Protein 6JLH (pdb70)

GO terms:
  GO:0021522 spinal cord motor neuron differentiation (P, IMP)
  GO:0007420 brain development (P, IMP)

B-factor: mean 40.48, std 16.87, range [16.05, 108.96]

Nearest PDB structures (foldseek):
  6jlh-assembly1_C  TM=1.002E+00  e=1.089E-35  Danio rerio
  8bav-assembly2_C  TM=7.062E-01  e=1.376E-22  Homo sapiens
  8ban-assembly1_D  TM=7.276E-01  e=1.015E-21  Mus musculus
  8bav-assembly1_D  TM=7.048E-01  e=7.860E-21  Homo sapiens
  6fie-assembly1_B  TM=4.116E-01  e=1.870E-11  Homo sapiens

InterPro domains:
  IPR002048 EF-hand domain [PF13202] (250-263)
  IPR002048 EF-hand domain [PF13499] (15-83)
  IPR002048 EF-hand domain [PF13499] (107-173)
  IPR002048 EF-hand domain [PS50222] (8-43)
  IPR002048 EF-hand domain [PS50222] (101-136)
  IPR002048 EF-hand domain [PS50222] (145-180)
  IPR002048 EF-hand domain [PS50222] (193-228)
  IPR002048 EF-hand domain [SM00054] (12-40)
  IPR002048 EF-hand domain [SM00054] (105-133)
  IPR002048 EF-hand domain [SM00054] (149-177)
  IPR002048 EF-hand domain [SM00054] (197-225)
  IPR002048 EF-hand domain [SM00054] (240-269)
  IPR011992 EF-hand domain pair [SSF47473] (11-181)
  IPR011992 EF-hand domain pair [SSF47473] (183-265)
  IPR018247 EF-Hand 1, calcium-binding site [PS00018] (21-33)
  IPR018247 EF-Hand 1, calcium-binding site [PS00018] (114-126)
  IPR018247 EF-Hand 1, calcium-binding site [PS00018] (158-170)
  IPR018247 EF-Hand 1, calcium-binding site [PS00018] (206-218)
  IPR018247 EF-Hand 1, calcium-binding site [PS00018] (250-262)
  IPR035798 Secretagogin, EF-hand domain [cd16178] (13-269)

Organism: Danio rerio (NCBI:txid7955)

Secondary structure (DSSP, 8-state):
---HHHHHHHHHHHSTT-SS-B-THHHHHHHH--TTT-TTSPP-HHHHHHHHHH---S-TT-SSSB-HHHHH----GGG-GGGGG--SS----TTT--HHHHHSTT--SSB-HHHHHHHHHHHHHHTT----HHHHHHHHH---S-SS-SS-B-HHHHHHHTT----GGGG-----SHHHHHHHHHHHHHHH-TT-SSEE-THHHHHHHH---SSS---HHHHHHHHHHHHHHH---SSSEEHHHHHHHH-/--HHHHHHHHHHHHHH-/-HHHHHHHHSTT-SS-B-THHHHHHHH--TTT-TTSPP-HHHHHHHHHH---S-TT-SSSB-HHHHH--GGG-HHHHHTT--SS----TTT--HHHHH-TT--SSB-HHHHHHHHHHHHHHTT----HHHHHHHHH---S-SS-SS-B-HHHHHHHTT----TGGG-----SHHHHHHHHHHHHHHH-TT-SSEE-THHHHHHHH---SSSS--HHHHHHHHHHHHHHH---SSSEEHHHHHHHH-/--HHHHHHHHHHHHTT-

Sequence (531 aa):
NLDAAGFLQIWQHFDADDNGYIEGKELDDFFRHLKKLQPKDKITDERVQQIKKSFSAYDATFDGRLQIEELANILPQEENFLLIFRREAPLDNSVEFKIWRKYDADSSGYISAAELKNFLKDLFLQHKKKIPPNKLDEYTDAKIFDKNKDGRLDLNDLARILALQENFLLQFKDASSQVERKRDFEKIFAHYDVSRTGALEGPEVDGFVKDELVRPSISGGDLDKFRECLLTHCDNKDGKIQKSELALCLGSGIIGNLRHMALDMGNEGFLQIWQHFDADDNGYIEGKELDDFFRHLKKLQPKDKITDERVQQIKKSFSAYDATFDGRLQIEELANILPQEENFLLIFRREAPLDNSVEFKIWRKYDADSSGYISAAELKNFLKDLFLQHKKKIPPNKLDEYTDAKIFDKNKDGRLDLNDLARILALQENFLLQFKDASSQVERKRDFEKIFAHYDVSRTGALEGPEVDGFVKDELVRPSISGGDLDKFRECLLTHCDNKDGKIQKSELALCLGSGIIGNLRHMALDMGNE

Foldseek 3Di:
DDAQVRLVVLVCVLCVVLLQKNDDVSLLVNLQVCCVVPVVDDDDPVNSVVSLVVLCVQPPVPPSIDGSVSSCCVPPPVRPPLCLLEDPDAQAAQLVLVLCCVLCVVLPLWRALVSLLVVVCVSCVVVVHDDDPVVSSVVSPPSNQPNVPPRIHWSVSSCVSNVHDDQPLVVDDVLPDPVSVVVSLCVLQCRLPVVVPQWRADSSLLSSQQSCPVDHRDTSVRSVVSSVVLCVQQNVNPSIHHSVSVVVSVD/DDPVVVVVVVVVVVVVD/DLVVLVCVLCVVVPQKNDDVSLLVNLQVCCVVCVVDDDDPVSSVVVLVVLVVQPPVPPSIDGLQSSCVVPVVDPLLVLLADDPDAQAQQLVLVLVPVLCPVLPLWHALVSVLVVSVVSCVVVVHDDPPVVSSVSSVSNNQPPVPPRTHWSVSSCVSHVHHQCVVVPDDVLPDPVSVVVSLCVLQPRLPVVVPQKRDDSSLLRSQQSCPVDHRDTSVRSVVSSVVLCVQQHVNPSIHHSVSVVVSPD/DDVVVVVVVVVVVVVVD

Solvent-accessible surface area: 27664 Å² total

CATH classification: 1.10.238.10 (+2 more: 1.10.238.10, 1.10.238.10)

Radius of gyration: 24.66 Å; Cα contacts (8 Å, |Δi|>4): 659; chains: 4; bounding box: 61×68×62 Å

Structure (mmCIF, N/CA/C/O backbone):
data_6JLH
#
_entry.id   6JLH
#
_cell.length_a   104.524
_cell.length_b   107.049
_cell.length_c   54.770
_cell.angle_alpha   90.000
_cell.angle_beta   90.000
_cell.angle_gamma   90.000
#
_symmetry.space_group_name_H-M   'P 21 21 2'
#
loop_
_entity.id
_entity.type
_entity.pdbx_description
1 polymer Secretagogin
2 polymer 'Synaptosomal-associated protein 25'
3 non-polymer 'CALCIUM ION'
4 non-polymer 'CHLORIDE ION'
5 water water
#
loop_
_atom_site.group_PDB
_atom_site.id
_atom_site.type_symbol
_atom_site.label_atom_id
_atom_site.label_alt_id
_atom_site.label_comp_id
_atom_site.label_asym_id
_atom_site.label_entity_id
_atom_site.label_seq_id
_atom_site.pdbx_PDB_ins_code
_atom_site.Cartn_x
_atom_site.Cartn_y
_atom_site.Cartn_z
_atom_site.occupancy
_atom_site.B_iso_or_equiv
_atom_site.auth_seq_id
_atom_site.auth_comp_id
_atom_site.auth_asym_id
_atom_site.auth_atom_id
_atom_site.pdbx_PDB_model_num
ATOM 1 N N . ASN A 1 1 ? 27.779 32.729 17.769 1.00 66.21 7 ASN A N 1
ATOM 2 C CA . ASN A 1 1 ? 27.623 34.191 18.084 1.00 67.94 7 ASN A CA 1
ATOM 3 C C . ASN A 1 1 ? 28.337 34.991 16.990 1.00 66.37 7 ASN A C 1
ATOM 4 O O . ASN A 1 1 ? 27.635 35.610 16.171 1.00 65.96 7 ASN A O 1
ATOM 9 N N . LEU A 1 2 ? 29.673 34.886 16.948 1.00 64.33 8 LEU A N 1
ATOM 10 C CA . LEU A 1 2 ? 30.625 35.679 16.114 1.00 61.08 8 LEU A CA 1
ATOM 11 C C . LEU A 1 2 ? 30.757 35.057 14.724 1.00 55.71 8 LEU A C 1
ATOM 12 O O . LEU A 1 2 ? 30.593 33.847 14.613 1.00 54.81 8 LEU A O 1
ATOM 17 N N . ASP A 1 3 ? 31.061 35.864 13.707 1.00 55.60 9 ASP A N 1
ATOM 18 C CA . ASP A 1 3 ? 31.201 35.395 12.300 1.00 54.84 9 ASP A CA 1
ATOM 19 C C . ASP A 1 3 ? 32.557 35.871 11.764 1.00 52.06 9 ASP A C 1
ATOM 20 O O . ASP A 1 3 ? 33.246 36.626 12.489 1.00 52.97 9 ASP A O 1
ATOM 25 N N . ALA A 1 4 ? 32.917 35.435 10.550 1.00 50.86 10 ALA A N 1
ATOM 26 C CA . ALA A 1 4 ? 34.244 35.637 9.910 1.00 48.79 10 ALA A CA 1
ATOM 27 C C . ALA A 1 4 ? 34.651 37.114 9.958 1.00 48.12 10 ALA A C 1
ATOM 28 O O . ALA A 1 4 ? 35.779 37.408 10.393 1.00 48.29 10 ALA A O 1
ATOM 30 N N . ALA A 1 5 ? 33.772 38.006 9.499 1.00 49.62 11 ALA A N 1
ATOM 31 C CA . ALA A 1 5 ? 34.045 39.455 9.372 1.00 48.41 11 ALA A CA 1
ATOM 32 C C . ALA A 1 5 ? 34.339 40.024 10.758 1.00 45.94 11 ALA A C 1
ATOM 33 O O . ALA A 1 5 ? 35.398 40.625 10.903 1.00 49.07 11 ALA A O 1
ATOM 35 N N . GLY A 1 6 ? 33.450 39.819 11.733 1.00 44.37 12 GLY A N 1
ATOM 36 C CA . GLY A 1 6 ? 33.590 40.341 13.109 1.00 42.47 12 GLY A CA 1
ATOM 37 C C . GLY A 1 6 ? 34.831 39.781 13.795 1.00 42.32 12 GLY A C 1
ATOM 38 O O . GLY A 1 6 ? 35.488 40.537 14.567 1.00 42.01 12 GLY A O 1
ATOM 39 N N . PHE A 1 7 ? 35.175 38.516 13.511 1.00 40.32 13 PHE A N 1
ATOM 40 C CA . PHE A 1 7 ? 36.419 37.869 14.002 1.00 39.21 13 PHE A CA 1
ATOM 41 C C . PHE A 1 7 ? 37.608 38.667 13.479 1.00 40.16 13 PHE A C 1
ATOM 42 O O . PHE A 1 7 ? 38.527 38.933 14.277 1.00 38.91 13 PHE A O 1
ATOM 50 N N . LEU A 1 8 ? 37.576 39.046 12.193 1.00 42.02 14 LEU A N 1
ATOM 51 C CA . LEU A 1 8 ? 38.654 39.823 11.513 1.00 41.32 14 LEU A CA 1
ATOM 52 C C . LEU A 1 8 ? 38.826 41.166 12.215 1.00 41.13 14 LEU A C 1
ATOM 53 O O . LEU A 1 8 ? 39.979 41.565 12.448 1.00 39.42 14 LEU A O 1
ATOM 58 N N . GLN A 1 9 ? 37.726 41.835 12.557 1.00 42.99 15 GLN A N 1
ATOM 59 C CA . GLN A 1 9 ? 37.754 43.200 13.146 1.00 44.98 15 GLN A CA 1
ATOM 60 C C . GLN A 1 9 ? 38.467 43.117 14.505 1.00 43.72 15 GLN A C 1
ATOM 61 O O . GLN A 1 9 ? 39.299 44.001 14.813 1.00 44.79 15 GLN A O 1
ATOM 67 N N . ILE A 1 10 ? 38.185 42.064 15.274 1.00 43.08 16 ILE A N 1
ATOM 68 C CA . ILE A 1 10 ? 38.818 41.811 16.604 1.00 42.03 16 ILE A CA 1
ATOM 69 C C . ILE A 1 10 ? 40.310 41.524 16.387 1.00 40.68 16 ILE A C 1
ATOM 70 O O . ILE A 1 10 ? 41.142 42.113 17.114 1.00 40.18 16 ILE A O 1
ATOM 75 N N . TRP A 1 11 ? 40.644 40.679 15.403 1.00 37.84 17 TRP A N 1
ATOM 76 C CA . TRP A 1 11 ? 42.052 40.352 15.047 1.00 36.57 17 TRP A CA 1
ATOM 77 C C . TRP A 1 11 ? 42.806 41.641 14.698 1.00 37.14 17 TRP A C 1
ATOM 78 O O . TRP A 1 11 ? 43.911 41.851 15.231 1.00 36.53 17 TRP A O 1
ATOM 89 N N . GLN A 1 12 ? 42.235 42.464 13.813 1.00 39.75 18 GLN A N 1
ATOM 90 C CA . GLN A 1 12 ? 42.872 43.703 13.286 1.00 40.17 18 GLN A CA 1
ATOM 91 C C . GLN A 1 12 ? 43.022 44.703 14.441 1.00 42.25 18 GLN A C 1
ATOM 92 O O . GLN A 1 12 ? 44.097 45.317 14.535 1.00 42.98 18 GLN A O 1
ATOM 98 N N . HIS A 1 13 ? 42.020 44.829 15.322 1.00 44.21 19 HIS A N 1
ATOM 99 C CA . HIS A 1 13 ? 42.083 45.758 16.475 1.00 47.92 19 HIS A CA 1
ATOM 100 C C . HIS A 1 13 ? 43.315 45.445 17.329 1.00 49.40 19 HIS A C 1
ATOM 101 O O . HIS A 1 13 ? 44.044 46.397 17.666 1.00 54.14 19 HIS A O 1
ATOM 108 N N . PHE A 1 14 ? 43.533 44.173 17.693 1.00 46.91 20 PHE A N 1
ATOM 109 C CA . PHE A 1 14 ? 44.543 43.794 18.714 1.00 44.21 20 PHE A CA 1
ATOM 110 C C . PHE A 1 14 ? 45.901 43.540 18.047 1.00 41.16 20 PHE A C 1
ATOM 111 O O . PHE A 1 14 ? 46.907 43.799 18.705 1.00 40.82 20 PHE A O 1
ATOM 119 N N . ASP A 1 15 ? 45.970 43.075 16.796 1.00 39.45 21 ASP A N 1
ATOM 120 C CA . ASP A 1 15 ? 47.273 43.062 16.067 1.00 39.11 21 ASP A CA 1
ATOM 121 C C . ASP A 1 15 ? 47.510 44.485 15.568 1.00 41.13 21 ASP A C 1
ATOM 122 O O . ASP A 1 15 ? 47.473 44.695 14.328 1.00 39.53 21 ASP A O 1
ATOM 127 N N . ALA A 1 16 ? 47.702 45.416 16.513 1.00 43.39 22 ALA A N 1
ATOM 128 C CA . ALA A 1 16 ? 47.725 46.882 16.295 1.00 44.90 22 ALA A CA 1
ATOM 129 C C . ALA A 1 16 ? 48.701 47.213 15.164 1.00 44.90 22 ALA A C 1
ATOM 130 O O . ALA A 1 16 ? 48.280 47.916 14.240 1.00 46.02 22 ALA A O 1
ATOM 132 N N . ASP A 1 17 ? 49.932 46.683 15.230 1.00 46.77 23 ASP A N 1
ATOM 133 C CA . ASP A 1 17 ? 51.045 46.993 14.289 1.00 47.39 23 ASP A CA 1
ATOM 134 C C . ASP A 1 17 ? 50.998 46.078 13.054 1.00 45.91 23 ASP A C 1
ATOM 135 O O . ASP A 1 17 ? 51.921 46.158 12.225 1.00 46.09 23 ASP A O 1
ATOM 140 N N . ASP A 1 18 ? 49.980 45.231 12.923 1.00 45.25 24 ASP A N 1
ATOM 141 C CA . ASP A 1 18 ? 49.717 44.443 11.687 1.00 46.26 24 ASP A CA 1
ATOM 142 C C . ASP A 1 18 ? 50.923 43.550 11.326 1.00 43.72 24 ASP A C 1
ATOM 143 O O . ASP A 1 18 ? 51.162 43.352 10.129 1.00 44.75 24 ASP A O 1
ATOM 148 N N . ASN A 1 19 ? 51.613 42.963 12.313 1.00 41.82 25 ASN A N 1
ATOM 149 C CA . ASN A 1 19 ? 52.847 42.141 12.115 1.00 37.82 25 ASN A CA 1
ATOM 150 C C . ASN A 1 19 ? 52.532 40.631 12.152 1.00 36.25 25 ASN A C 1
ATOM 151 O O . ASN A 1 19 ? 53.480 39.857 12.006 1.00 33.67 25 ASN A O 1
ATOM 156 N N . GLY A 1 20 ? 51.261 40.231 12.334 1.00 35.84 26 GLY A N 1
ATOM 157 C CA . GLY A 1 20 ? 50.796 38.826 12.297 1.00 35.80 26 GLY A CA 1
ATOM 158 C C . GLY A 1 20 ? 50.732 38.151 13.676 1.00 35.28 26 GLY A C 1
ATOM 159 O O . GLY A 1 20 ? 50.461 36.934 13.713 1.00 34.33 26 GLY A O 1
ATOM 160 N N . TYR A 1 21 ? 50.950 38.887 14.770 1.00 34.00 27 TYR A N 1
ATOM 161 C CA . TYR A 1 21 ? 51.037 38.337 16.147 1.00 34.76 27 TYR A CA 1
ATOM 162 C C . TYR A 1 21 ? 50.376 39.293 17.139 1.00 35.42 27 TYR A C 1
ATOM 163 O O . TYR A 1 21 ? 50.680 40.487 17.092 1.00 37.41 27 TYR A O 1
ATOM 172 N N . ILE A 1 22 ? 49.532 38.784 18.037 1.00 34.51 28 ILE A N 1
ATOM 173 C CA . ILE A 1 22 ? 49.136 39.521 19.271 1.00 34.44 28 ILE A CA 1
ATOM 174 C C . ILE A 1 22 ? 50.183 39.180 20.340 1.00 33.63 28 ILE A C 1
ATOM 175 O O . ILE A 1 22 ? 50.170 38.038 20.817 1.00 31.65 28 ILE A O 1
ATOM 180 N N . GLU A 1 23 ? 51.090 40.128 20.620 1.00 32.99 29 GLU A N 1
ATOM 181 C CA . GLU A 1 23 ? 52.314 39.917 21.438 1.00 35.05 29 GLU A CA 1
ATOM 182 C C . GLU A 1 23 ? 52.534 41.126 22.354 1.00 35.98 29 GLU A C 1
ATOM 183 O O . GLU A 1 23 ? 52.021 42.210 22.043 1.00 35.50 29 GLU A O 1
ATOM 189 N N . GLY A 1 24 ? 53.274 40.926 23.444 1.00 37.90 30 GLY A N 1
ATO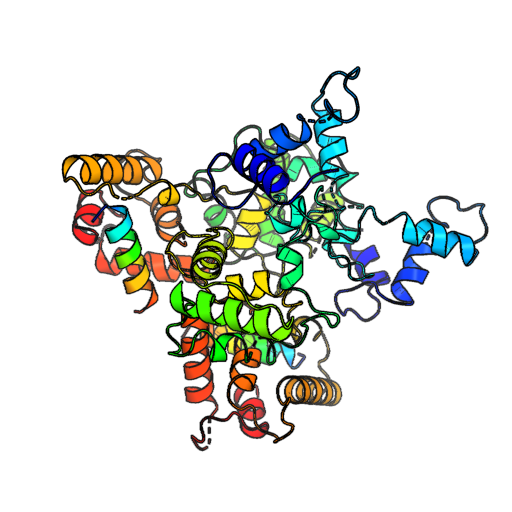M 190 C CA . GLY A 1 24 ? 53.594 41.965 24.438 1.00 39.87 30 GLY A CA 1
ATOM 191 C C . GLY A 1 24 ? 52.328 42.621 24.941 1.00 42.73 30 GLY A C 1
ATOM 192 O O . GLY A 1 24 ? 51.403 41.884 25.320 1.00 45.29 30 GLY A O 1
ATOM 193 N N . LYS A 1 25 ? 52.261 43.953 24.856 1.00 46.50 31 LYS A N 1
ATOM 194 C CA . LYS A 1 25 ? 51.153 44.808 25.366 1.00 47.52 31 LYS A CA 1
ATOM 195 C C . LYS A 1 25 ? 49.848 44.518 24.615 1.00 44.85 31 LYS A C 1
ATOM 196 O O . LYS A 1 25 ? 48.780 44.614 25.254 1.00 45.17 31 LYS A O 1
ATOM 202 N N . GLU A 1 26 ? 49.922 44.180 23.324 1.00 41.71 32 GLU A N 1
ATOM 203 C CA . GLU A 1 26 ? 48.728 43.813 22.514 1.00 40.74 32 GLU A CA 1
ATOM 204 C C . GLU A 1 26 ? 47.990 42.672 23.242 1.00 39.71 32 GLU A C 1
ATOM 205 O O . GLU A 1 26 ? 46.729 42.700 23.318 1.00 39.24 32 GLU A O 1
ATOM 211 N N . LEU A 1 27 ? 48.762 41.723 23.776 1.00 38.00 33 LEU A N 1
ATOM 212 C CA . LEU A 1 27 ? 48.256 40.475 24.397 1.00 39.15 33 LEU A CA 1
ATOM 213 C C . LEU A 1 27 ? 47.700 40.773 25.797 1.00 41.10 33 LEU A C 1
ATOM 214 O O . LEU A 1 27 ? 46.625 40.225 26.124 1.00 39.77 33 LEU A O 1
ATOM 219 N N . ASP A 1 28 ? 48.381 41.611 26.586 1.00 43.88 34 ASP A N 1
ATOM 220 C CA . ASP A 1 28 ? 47.874 42.037 27.919 1.00 45.68 34 ASP A CA 1
ATOM 221 C C . ASP A 1 28 ? 46.586 42.836 27.718 1.00 43.51 34 ASP A C 1
ATOM 222 O O . ASP A 1 28 ? 45.638 42.610 28.477 1.00 42.73 34 ASP A O 1
ATOM 227 N N . ASP A 1 29 ? 46.554 43.695 26.698 1.00 42.61 35 ASP A N 1
ATOM 228 C CA . ASP A 1 29 ? 45.370 44.523 26.363 1.00 42.80 35 ASP A CA 1
ATOM 229 C C . ASP A 1 29 ? 44.235 43.587 25.964 1.00 42.90 35 ASP A C 1
ATOM 230 O O . ASP A 1 29 ? 43.083 43.798 26.431 1.00 41.98 35 ASP A O 1
ATOM 235 N N . PHE A 1 30 ? 44.552 42.571 25.155 1.00 41.59 36 PHE A N 1
ATOM 236 C CA . PHE A 1 30 ? 43.555 41.559 24.729 1.00 40.35 36 PHE A CA 1
ATOM 237 C C . PHE A 1 30 ? 42.931 40.901 25.974 1.00 39.47 36 PHE A C 1
ATOM 238 O O . PHE A 1 30 ? 41.699 40.797 26.045 1.00 38.55 36 PHE A O 1
ATOM 246 N N . PHE A 1 31 ? 43.751 40.459 26.922 1.00 40.46 37 PHE A N 1
ATOM 247 C CA . PHE A 1 31 ? 43.268 39.710 28.113 1.00 43.50 37 PHE A CA 1
ATOM 248 C C . PHE A 1 31 ? 42.658 40.653 29.155 1.00 46.61 37 PHE A C 1
ATOM 249 O O . PHE A 1 31 ? 41.835 40.170 29.954 1.00 48.66 37 PHE A O 1
ATOM 257 N N . ARG A 1 32 ? 43.031 41.932 29.157 1.00 49.97 38 ARG A N 1
ATOM 258 C CA . ARG A 1 32 ? 42.321 42.973 29.951 1.00 55.40 38 ARG A CA 1
ATOM 259 C C . ARG A 1 32 ? 40.891 43.099 29.420 1.00 55.97 38 ARG A C 1
ATOM 260 O O . ARG A 1 32 ? 39.943 43.056 30.236 1.00 54.65 38 ARG A O 1
ATOM 268 N N . HIS A 1 33 ? 40.748 43.201 28.100 1.00 59.35 39 HIS A N 1
ATOM 269 C CA . HIS A 1 33 ? 39.430 43.286 27.420 1.00 64.53 39 HIS A CA 1
ATOM 270 C C . HIS A 1 33 ? 38.573 42.084 27.825 1.00 64.46 39 HIS A C 1
ATOM 271 O O . HIS A 1 33 ? 37.389 42.237 28.138 1.00 61.29 39 HIS A O 1
ATOM 286 N N . LEU A 1 35 ? 38.648 40.063 30.488 1.00 73.44 41 LEU A N 1
ATOM 287 C CA . LEU A 1 35 ? 38.195 40.086 31.876 1.00 76.60 41 LEU A CA 1
ATOM 288 C C . LEU A 1 35 ? 36.913 40.905 32.003 1.00 78.06 41 LEU A C 1
ATOM 289 O O . LEU A 1 35 ? 35.992 40.418 32.676 1.00 78.13 41 LEU A O 1
ATOM 294 N N . LYS A 1 36 ? 36.874 42.089 31.381 1.00 82.71 42 LYS A N 1
ATOM 295 C CA . LYS A 1 36 ? 35.707 43.011 31.420 1.00 89.49 42 LYS A CA 1
ATOM 296 C C . LYS A 1 36 ? 34.483 42.332 30.798 1.00 93.91 42 LYS A C 1
ATOM 297 O O . LYS A 1 36 ? 33.372 42.534 31.336 1.00 98.70 42 LYS A O 1
ATOM 303 N N . LYS A 1 37 ? 34.677 41.601 29.691 1.00 94.66 43 LYS A N 1
ATOM 304 C CA . LYS A 1 37 ? 33.581 40.902 28.968 1.00 95.86 43 LYS A CA 1
ATOM 305 C C . LYS A 1 37 ? 32.993 39.834 29.900 1.00 96.08 43 LYS A C 1
ATOM 306 O O . LYS A 1 37 ? 31.775 39.886 30.160 1.00 96.97 43 LYS A O 1
ATOM 312 N N . LEU A 1 38 ? 33.838 38.933 30.407 1.00 93.96 44 LEU A N 1
ATOM 313 C CA . LEU A 1 38 ? 33.428 37.787 31.261 1.00 96.69 44 LEU A CA 1
ATOM 314 C C . LEU A 1 38 ? 32.874 38.307 32.591 1.00 98.31 44 LEU A C 1
ATOM 315 O O . LEU A 1 38 ? 31.723 37.959 32.915 1.00 97.74 44 LEU A O 1
ATOM 320 N N . GLN A 1 39 ? 33.646 39.131 33.306 1.00 96.39 45 GLN A N 1
ATOM 321 C CA . GLN A 1 39 ? 33.282 39.678 34.645 1.00 96.19 45 GLN A CA 1
ATOM 322 C C . GLN A 1 39 ? 33.257 41.208 34.583 1.00 94.71 45 GLN A C 1
ATOM 323 O O . GLN A 1 39 ? 34.222 41.862 34.983 1.00 89.73 45 GLN A O 1
ATOM 329 N N . PRO A 1 40 ? 32.162 41.824 34.069 1.00 95.00 46 PRO A N 1
ATOM 330 C CA . PRO A 1 40 ? 32.035 43.282 34.035 1.00 95.78 46 PRO A CA 1
ATOM 331 C C . PRO A 1 40 ? 32.090 43.921 35.433 1.00 95.01 46 PRO A C 1
ATOM 332 O O . PRO A 1 40 ? 32.677 44.980 35.551 1.00 93.29 46 PRO A O 1
ATOM 336 N N . LYS A 1 41 ? 31.509 43.270 36.449 1.00 95.94 47 LYS A N 1
ATOM 337 C CA . LYS A 1 41 ? 31.467 43.785 37.847 1.00 97.39 47 LYS A CA 1
ATOM 338 C C . LYS A 1 41 ? 32.876 43.802 38.456 1.00 97.57 47 LYS A C 1
ATOM 339 O O . LYS A 1 41 ? 33.091 44.605 39.396 1.00 94.37 47 LYS A O 1
ATOM 345 N N . ASP A 1 42 ? 33.787 42.951 37.965 1.00 97.54 48 ASP A N 1
ATOM 346 C CA . ASP A 1 42 ? 35.103 42.699 38.611 1.00 99.36 48 ASP A CA 1
ATOM 347 C C . ASP A 1 42 ? 36.136 43.743 38.169 1.00 99.21 48 ASP A C 1
ATOM 348 O O . ASP A 1 42 ? 36.153 44.131 36.973 1.00 100.91 48 ASP A O 1
ATOM 353 N N . LYS A 1 43 ? 36.997 44.140 39.110 1.00 97.22 49 LYS A N 1
ATOM 354 C CA . LYS A 1 43 ? 38.138 45.064 38.893 1.00 94.25 49 LYS A CA 1
ATOM 355 C C . LYS A 1 43 ? 39.299 44.284 38.257 1.00 89.40 49 LYS A C 1
ATOM 356 O O . LYS A 1 43 ? 39.604 43.163 38.723 1.00 88.40 49 LYS A O 1
ATOM 362 N N . ILE A 1 44 ? 39.920 44.854 37.225 1.00 84.59 50 ILE A N 1
ATOM 363 C CA . ILE A 1 44 ? 41.098 44.256 36.534 1.00 83.80 50 ILE A CA 1
ATOM 364 C C . ILE A 1 44 ? 42.318 44.444 37.445 1.00 80.04 50 ILE A C 1
ATOM 365 O O . ILE A 1 44 ? 42.532 45.565 37.894 1.00 82.02 50 ILE A O 1
ATOM 370 N N . THR A 1 45 ? 43.061 43.373 37.732 1.00 76.62 51 THR A N 1
ATOM 371 C CA . THR A 1 45 ? 44.334 43.396 38.506 1.00 75.46 51 THR A CA 1
ATOM 372 C C . THR A 1 45 ? 45.390 42.634 37.703 1.00 76.22 51 THR A C 1
ATOM 373 O O . THR A 1 45 ? 44.986 41.797 36.881 1.00 76.30 51 THR A O 1
ATOM 377 N N . ASP A 1 46 ? 46.682 42.906 37.926 1.00 77.45 52 ASP A N 1
ATOM 378 C CA . ASP A 1 46 ? 47.797 42.200 37.238 1.00 77.08 52 ASP A CA 1
ATOM 379 C C . ASP A 1 46 ? 47.701 40.696 37.521 1.00 74.88 52 ASP A C 1
ATOM 380 O O . ASP A 1 46 ? 47.921 39.921 36.582 1.00 74.71 52 ASP A O 1
ATOM 385 N N . GLU A 1 47 ? 47.360 40.297 38.748 1.00 72.98 53 GLU A N 1
ATOM 386 C CA . GLU A 1 47 ? 47.240 38.862 39.125 1.00 71.66 53 GLU A CA 1
ATOM 387 C C . GLU A 1 47 ? 46.182 38.178 38.240 1.00 65.94 53 GLU A C 1
ATOM 388 O O . GLU A 1 47 ? 46.449 37.052 37.777 1.00 62.45 53 GLU A O 1
ATOM 394 N N . ARG A 1 48 ? 45.042 38.837 38.001 1.00 63.26 54 ARG A N 1
ATOM 395 C CA . ARG A 1 48 ? 43.879 38.275 37.258 1.00 61.77 54 ARG A CA 1
ATOM 396 C C . ARG A 1 48 ? 44.120 38.284 35.744 1.00 57.31 54 ARG A C 1
ATOM 397 O O . ARG A 1 48 ? 43.667 37.338 35.073 1.00 57.35 54 ARG A O 1
ATOM 405 N N . VAL A 1 49 ? 44.745 39.337 35.216 1.00 54.59 55 VAL A N 1
ATOM 406 C CA . VAL A 1 49 ? 45.249 39.356 33.812 1.00 54.02 55 VAL A CA 1
ATOM 407 C C . VAL A 1 49 ? 46.157 38.134 33.635 1.00 52.47 55 VAL A C 1
ATOM 408 O O . VAL A 1 49 ? 45.932 37.383 32.683 1.00 53.38 55 VAL A O 1
ATOM 412 N N . GLN A 1 50 ? 47.124 37.943 34.534 1.00 53.69 56 GLN A N 1
ATOM 413 C CA . GLN A 1 50 ? 48.121 36.841 34.480 1.00 56.38 56 GLN A CA 1
ATOM 414 C C . GLN A 1 50 ? 47.417 35.487 34.653 1.00 55.31 56 GLN A C 1
ATOM 415 O O . GLN A 1 50 ? 47.863 34.530 34.029 1.00 53.54 56 GLN A O 1
ATOM 421 N N . GLN A 1 51 ? 46.357 35.399 35.460 1.00 54.45 57 GLN A N 1
ATOM 422 C CA . GLN A 1 51 ? 45.615 34.123 35.658 1.00 52.08 57 GLN A CA 1
ATOM 423 C C . GLN A 1 51 ? 44.805 33.794 34.390 1.00 48.54 57 GLN A C 1
ATOM 424 O O . GLN A 1 51 ? 44.871 32.637 33.959 1.00 44.00 57 GLN A O 1
ATOM 430 N N . ILE A 1 52 ? 44.060 34.743 33.810 1.00 45.78 58 ILE A N 1
ATOM 431 C CA . ILE A 1 52 ? 43.233 34.436 32.603 1.00 45.68 58 ILE A CA 1
ATOM 432 C C . ILE A 1 52 ? 44.176 34.161 31.412 1.00 43.92 58 ILE A C 1
ATOM 433 O O . ILE A 1 52 ? 43.861 33.268 30.606 1.00 39.22 58 ILE A O 1
ATOM 438 N N . LYS A 1 53 ? 45.311 34.868 31.345 1.00 44.91 59 LYS A N 1
ATOM 439 C CA . LYS A 1 53 ? 46.349 34.722 30.295 1.00 45.78 59 LYS A CA 1
ATOM 440 C C . LYS A 1 53 ? 46.916 33.295 30.321 1.00 45.74 59 LYS A C 1
ATOM 441 O O . LYS A 1 53 ? 46.885 32.645 29.244 1.00 44.65 59 LYS A O 1
ATOM 447 N N . LYS A 1 54 ? 47.401 32.821 31.479 1.00 46.45 60 LYS A N 1
ATOM 448 C CA . LYS A 1 54 ? 47.941 31.445 31.665 1.00 47.92 60 LYS A CA 1
ATOM 449 C C . LYS A 1 54 ? 46.920 30.448 31.124 1.00 45.66 60 LYS A C 1
ATOM 450 O O . LYS A 1 54 ? 47.292 29.586 30.305 1.00 46.25 60 LYS A O 1
ATOM 456 N N . SER A 1 55 ? 45.688 30.567 31.611 1.00 41.68 61 SER A N 1
ATOM 457 C CA . SER A 1 55 ? 44.553 29.657 31.343 1.00 40.73 61 SER A CA 1
ATOM 458 C C . SER A 1 55 ? 44.354 29.496 29.825 1.00 38.72 61 SER A C 1
ATOM 459 O O . SER A 1 55 ? 44.482 28.350 29.318 1.00 39.30 61 SER A O 1
ATOM 462 N N . PHE A 1 56 ? 44.108 30.609 29.131 1.00 35.41 62 PHE A N 1
ATOM 463 C CA . PHE A 1 56 ? 43.763 30.671 27.694 1.00 33.60 62 PHE A CA 1
ATOM 464 C C . PHE A 1 56 ? 44.990 30.338 26.838 1.00 31.41 62 PHE A C 1
ATOM 465 O O . PHE A 1 56 ? 44.842 29.651 25.839 1.00 29.36 62 PHE A O 1
ATOM 481 N N . SER A 1 58 ? 47.464 28.361 27.713 1.00 29.16 64 SER A N 1
ATOM 482 C CA . SER A 1 58 ? 47.723 26.938 27.875 1.00 28.99 64 SER A CA 1
ATOM 483 C C . SER A 1 58 ? 46.794 26.144 26.966 1.00 28.12 64 SER A C 1
ATOM 484 O O . SER A 1 58 ? 47.227 25.070 26.481 1.00 27.08 64 SER A O 1
ATOM 487 N N . ALA A 1 59 ? 45.567 26.631 26.767 1.00 27.35 65 ALA A N 1
ATOM 488 C CA . ALA A 1 59 ? 44.558 25.940 25.935 1.00 27.63 65 ALA A CA 1
ATOM 489 C C . ALA A 1 59 ? 44.808 26.197 24.441 1.00 26.81 65 ALA A C 1
ATOM 490 O O . ALA A 1 59 ? 44.497 25.286 23.672 1.00 25.89 65 ALA A O 1
ATOM 492 N N . TYR A 1 60 ? 45.336 27.363 24.049 1.00 26.69 66 TYR A N 1
ATOM 493 C CA . TYR A 1 60 ? 45.222 27.872 22.651 1.00 27.37 66 TYR A CA 1
ATOM 494 C C . TYR A 1 60 ? 46.544 28.367 22.043 1.00 27.30 66 TYR A C 1
ATOM 495 O O . TYR A 1 60 ? 46.544 28.567 20.838 1.00 27.68 66 TYR A O 1
ATOM 504 N N . ASP A 1 61 ? 47.609 28.598 22.811 1.00 27.70 67 ASP A N 1
ATOM 505 C CA . ASP A 1 61 ? 48.943 28.922 22.243 1.00 26.64 67 ASP A CA 1
ATOM 506 C C . ASP A 1 61 ? 49.579 27.622 21.756 1.00 25.31 67 ASP A C 1
ATOM 507 O O . ASP A 1 61 ? 50.548 27.164 22.379 1.00 24.24 67 ASP A O 1
ATOM 512 N N . ALA A 1 62 ? 49.075 27.102 20.636 1.00 24.87 68 ALA A N 1
ATOM 513 C CA . ALA A 1 62 ? 49.488 25.829 20.005 1.00 24.51 68 ALA A CA 1
ATOM 514 C C . ALA A 1 62 ? 50.947 25.884 19.527 1.00 24.32 68 ALA A C 1
ATOM 515 O O . ALA A 1 62 ? 51.503 24.829 19.363 1.00 24.23 68 ALA A O 1
ATOM 517 N N . THR A 1 63 ? 51.537 27.054 19.250 1.00 25.45 69 THR A N 1
ATOM 518 C CA . THR A 1 63 ? 52.934 27.165 18.731 1.00 26.17 69 THR A CA 1
ATOM 519 C C . THR A 1 63 ? 53.925 27.397 19.881 1.00 27.18 69 THR A C 1
ATOM 520 O O . THR A 1 63 ? 55.141 27.357 19.600 1.00 28.98 69 THR A O 1
ATOM 524 N N . PHE A 1 64 ? 53.440 27.654 21.101 1.00 27.15 70 PHE A N 1
ATOM 525 C CA . PHE A 1 64 ? 54.225 27.726 22.368 1.00 27.71 70 PHE A CA 1
ATOM 526 C C . PHE A 1 64 ? 55.276 28.840 22.338 1.00 28.28 70 PHE A C 1
ATOM 527 O O . PHE A 1 64 ? 56.355 28.627 22.827 1.00 29.12 70 PHE A O 1
ATOM 535 N N . ASP A 1 65 ? 54.915 30.029 21.859 1.00 30.28 71 ASP A N 1
ATOM 536 C CA . ASP A 1 65 ? 55.837 31.184 21.686 1.00 29.76 71 ASP A CA 1
ATOM 537 C C . ASP A 1 65 ? 55.382 32.353 22.565 1.00 29.28 71 ASP A C 1
ATOM 538 O O . ASP A 1 65 ? 56.061 33.399 22.555 1.00 28.70 71 ASP A O 1
ATOM 543 N N . GLY A 1 66 ? 54.275 32.203 23.298 1.00 29.95 72 GLY A N 1
ATOM 544 C CA . GLY A 1 66 ? 53.761 33.256 24.206 1.00 30.02 72 GLY A CA 1
ATOM 545 C C . GLY A 1 66 ? 53.055 34.374 23.450 1.00 29.74 72 GLY A C 1
ATOM 546 O O . GLY A 1 66 ? 52.745 35.407 24.058 1.00 28.94 72 GLY A O 1
ATOM 547 N N . ARG A 1 67 ? 52.770 34.153 22.165 1.00 30.08 73 ARG A N 1
ATOM 548 C CA . ARG A 1 67 ? 52.024 35.080 21.279 1.00 29.95 73 ARG A CA 1
ATOM 549 C C . ARG A 1 67 ? 50.813 34.359 20.684 1.00 28.40 73 ARG A C 1
ATOM 550 O O . ARG A 1 67 ? 50.860 33.129 20.553 1.00 26.32 73 ARG A O 1
ATOM 558 N N . LEU A 1 68 ? 49.810 35.124 20.255 1.00 27.29 74 LEU A N 1
ATOM 559 C CA . LEU A 1 68 ? 48.676 34.600 19.460 1.00 26.74 74 LEU A CA 1
ATOM 560 C C . LEU A 1 68 ? 48.850 35.008 18.004 1.00 26.08 74 LEU A C 1
ATOM 561 O O . LEU A 1 68 ? 49.003 36.208 17.717 1.00 26.29 74 LEU A O 1
ATOM 566 N N . GLN A 1 69 ? 48.795 34.027 17.116 1.00 25.40 75 GLN A N 1
ATOM 567 C CA . GLN A 1 69 ? 48.672 34.233 15.652 1.00 24.78 75 GLN A CA 1
ATOM 568 C C . GLN A 1 69 ? 47.221 33.929 15.241 1.00 24.70 75 GLN A C 1
ATOM 569 O O . GLN A 1 69 ? 46.458 33.346 16.081 1.00 24.22 75 GLN A O 1
ATOM 575 N N . ILE A 1 70 ? 46.823 34.320 14.019 1.00 23.35 76 ILE A N 1
ATOM 576 C CA . ILE A 1 70 ? 45.379 34.390 13.644 1.00 22.99 76 ILE A CA 1
ATOM 577 C C . ILE A 1 70 ? 44.670 33.042 13.882 1.00 24.03 76 ILE A C 1
ATOM 578 O O . ILE A 1 70 ? 43.525 33.097 14.387 1.00 24.75 76 ILE A O 1
ATOM 583 N N . GLU A 1 71 ? 45.297 31.889 13.575 1.00 24.15 77 GLU A N 1
ATOM 584 C CA . GLU A 1 71 ? 44.653 30.553 13.731 1.00 25.03 77 GLU A CA 1
ATOM 585 C C . GLU A 1 71 ? 44.359 30.279 15.223 1.00 24.77 77 GLU A C 1
ATOM 586 O O . GLU A 1 71 ? 43.397 29.552 15.504 1.00 23.78 77 GLU A O 1
ATOM 592 N N . GLU A 1 72 ? 45.233 30.723 16.124 1.00 24.24 78 GLU A N 1
ATOM 593 C CA . GLU A 1 72 ? 45.144 30.431 17.577 1.00 24.71 78 GLU A CA 1
ATOM 594 C C . GLU A 1 72 ? 43.993 31.249 18.168 1.00 25.50 78 GLU A C 1
ATOM 595 O O . GLU A 1 72 ? 43.246 30.706 18.946 1.00 26.36 78 GLU A O 1
ATOM 601 N N . LEU A 1 73 ? 43.854 32.511 17.773 1.00 26.00 79 LEU A N 1
ATOM 602 C CA . LEU A 1 73 ? 42.678 33.332 18.140 1.00 26.94 79 LEU A CA 1
ATOM 603 C C . LEU A 1 73 ? 41.416 32.717 17.535 1.00 27.86 79 LEU A C 1
ATOM 604 O O . LEU A 1 73 ? 40.397 32.687 18.240 1.00 31.15 79 LEU A O 1
ATOM 609 N N . ALA A 1 74 ? 41.467 32.242 16.293 1.00 27.54 80 ALA A N 1
ATOM 610 C CA . ALA A 1 74 ? 40.297 31.627 15.624 1.00 27.95 80 ALA A CA 1
ATOM 611 C C . ALA A 1 74 ? 39.850 30.429 16.461 1.00 28.25 80 ALA A C 1
ATOM 612 O O . ALA A 1 74 ? 38.648 30.290 16.663 1.00 28.41 80 ALA A O 1
ATOM 614 N N . ASN A 1 75 ? 40.788 29.623 16.961 1.00 28.65 81 ASN A N 1
ATOM 615 C CA . ASN A 1 75 ? 40.462 28.436 17.789 1.00 29.79 81 ASN A CA 1
ATOM 616 C C . ASN A 1 75 ? 39.789 28.888 19.073 1.00 30.43 81 ASN A C 1
ATOM 617 O O . ASN A 1 75 ? 38.934 28.177 19.553 1.00 30.40 81 ASN A O 1
ATOM 630 N N . ILE A 1 77 ? 37.915 31.839 19.814 1.00 37.12 83 ILE A N 1
ATOM 631 C CA . ILE A 1 77 ? 36.700 32.654 19.816 1.00 38.03 83 ILE A CA 1
ATOM 632 C C . ILE A 1 77 ? 35.841 32.402 18.571 1.00 39.57 83 ILE A C 1
ATOM 633 O O . ILE A 1 77 ? 34.696 32.830 18.632 1.00 39.99 83 ILE A O 1
ATOM 638 N N . LEU A 1 78 ? 36.343 31.792 17.490 1.00 40.58 84 LEU A N 1
ATOM 639 C CA . LEU A 1 78 ? 35.551 31.662 16.235 1.00 42.73 84 LEU A CA 1
ATOM 640 C C . LEU A 1 78 ? 34.938 30.272 16.155 1.00 45.63 84 LEU A C 1
ATOM 641 O O . LEU A 1 78 ? 35.653 29.284 16.005 1.00 46.66 84 LEU A O 1
ATOM 646 N N . PRO A 1 79 ? 33.590 30.150 16.199 1.00 49.62 85 PRO A N 1
ATOM 647 C CA . PRO A 1 79 ? 32.931 28.853 16.004 1.00 50.54 85 PRO A CA 1
ATOM 648 C C . PRO A 1 79 ? 33.335 28.191 14.674 1.00 52.92 85 PRO A C 1
ATOM 649 O O . PRO A 1 79 ? 33.406 28.885 13.686 1.00 51.10 85 PRO A O 1
ATOM 653 N N . GLN A 1 80 ? 33.602 26.883 14.703 1.00 58.89 86 GLN A N 1
ATOM 654 C CA . GLN A 1 80 ? 34.129 26.074 13.569 1.00 66.10 86 GLN A CA 1
ATOM 655 C C . GLN A 1 80 ? 33.425 26.415 12.250 1.00 69.34 86 GLN A C 1
ATOM 656 O O . GLN A 1 80 ? 34.120 26.543 11.217 1.00 68.82 86 GLN A O 1
ATOM 662 N N . GLU A 1 81 ? 32.095 26.524 12.278 1.00 76.05 87 GLU A N 1
ATOM 663 C CA . GLU A 1 81 ? 31.236 26.745 11.081 1.00 78.78 87 GLU A CA 1
ATOM 664 C C . GLU A 1 81 ? 31.668 28.026 10.348 1.00 75.13 87 GLU A C 1
ATOM 665 O O . GLU A 1 81 ? 31.510 28.072 9.108 1.00 73.04 87 GLU A O 1
ATOM 671 N N . GLU A 1 82 ? 32.174 29.020 11.092 1.00 71.74 88 GLU A N 1
ATOM 672 C CA . GLU A 1 82 ? 32.602 30.348 10.580 1.00 67.63 88 GLU A CA 1
ATOM 673 C C . GLU A 1 82 ? 34.126 30.411 10.379 1.00 64.48 88 GLU A C 1
ATOM 674 O O . GLU A 1 82 ? 34.617 31.498 10.044 1.00 61.19 88 GLU A O 1
ATOM 680 N N . ASN A 1 83 ? 34.851 29.297 10.543 1.00 63.20 89 ASN A N 1
ATOM 681 C CA . ASN A 1 83 ? 36.339 29.247 10.429 1.00 61.84 89 ASN A CA 1
ATOM 682 C C . ASN A 1 83 ? 36.739 28.967 8.971 1.00 60.01 89 ASN A C 1
ATOM 683 O O . ASN A 1 83 ? 37.061 27.829 8.628 1.00 57.77 89 ASN A O 1
ATOM 688 N N . PHE A 1 84 ? 36.756 30.002 8.139 1.00 63.52 90 PHE A N 1
ATOM 689 C CA . PHE A 1 84 ? 37.213 29.966 6.720 1.00 63.21 90 PHE A CA 1
ATOM 690 C C . PHE A 1 84 ? 38.606 29.307 6.612 1.00 59.77 90 PHE A C 1
ATOM 691 O O . PHE A 1 84 ? 38.885 28.639 5.588 1.00 54.53 90 PHE A O 1
ATOM 699 N N . LEU A 1 85 ? 39.433 29.444 7.659 1.00 59.70 91 LEU A N 1
ATOM 700 C CA . LEU A 1 85 ? 40.820 28.910 7.726 1.00 59.40 91 LEU A CA 1
ATOM 701 C C . LEU A 1 85 ? 40.788 27.386 7.791 1.00 58.28 91 LEU A C 1
ATOM 702 O O . LEU A 1 85 ? 41.817 26.765 7.421 1.00 53.83 91 LEU A O 1
ATOM 707 N N . LEU A 1 86 ? 39.681 26.803 8.267 1.00 58.48 92 LEU A N 1
ATOM 708 C CA . LEU A 1 86 ? 39.574 25.326 8.400 1.00 60.99 92 LEU A CA 1
ATOM 709 C C . LEU A 1 86 ? 39.469 24.677 7.016 1.00 60.63 92 LEU A C 1
ATOM 710 O O . LEU A 1 86 ? 39.598 23.458 6.974 1.00 59.11 92 LEU A O 1
ATOM 715 N N . ILE A 1 87 ? 39.362 25.463 5.935 1.00 61.63 93 ILE A N 1
ATOM 716 C CA . ILE A 1 87 ? 39.463 24.983 4.523 1.00 64.89 93 ILE A CA 1
ATOM 717 C C . ILE A 1 87 ? 40.798 24.245 4.272 1.00 67.94 93 ILE A C 1
ATOM 718 O O . ILE A 1 87 ? 40.804 23.383 3.366 1.00 70.24 93 ILE A O 1
ATOM 723 N N . PHE A 1 88 ? 41.868 24.531 5.034 1.00 67.00 94 PHE A N 1
ATOM 724 C CA . PHE A 1 88 ? 43.243 24.004 4.794 1.00 67.80 94 PHE A CA 1
ATOM 725 C C . PHE A 1 88 ? 43.573 22.774 5.650 1.00 70.75 94 PHE A C 1
ATOM 726 O O . PHE A 1 88 ? 44.685 22.270 5.490 1.00 70.25 94 PHE A O 1
ATOM 734 N N . ARG A 1 89 ? 42.657 22.313 6.509 1.00 77.65 95 ARG A N 1
ATOM 735 C CA . ARG A 1 89 ? 42.845 21.083 7.324 1.00 85.10 95 ARG A CA 1
ATOM 736 C C . ARG A 1 89 ? 41.905 19.991 6.801 1.00 90.06 95 ARG A C 1
ATOM 737 O O . ARG A 1 89 ? 40.686 20.245 6.729 1.00 95.52 95 ARG A O 1
ATOM 745 N N . ARG A 1 90 ? 42.482 18.839 6.443 1.00 93.15 96 ARG A N 1
ATOM 746 C CA . ARG A 1 90 ? 41.790 17.631 5.930 1.00 93.50 96 ARG A CA 1
ATOM 747 C C . ARG A 1 90 ? 41.393 16.751 7.125 1.00 95.28 96 ARG A C 1
ATOM 748 O O . ARG A 1 90 ? 41.591 17.189 8.282 1.00 89.01 96 ARG A O 1
ATOM 756 N N . GLU A 1 91 ? 40.826 15.571 6.855 1.00 98.78 97 GLU A N 1
ATOM 757 C CA . GLU A 1 91 ? 40.459 14.552 7.878 1.00 100.40 97 GLU A CA 1
ATOM 758 C C . GLU A 1 91 ? 41.728 13.861 8.396 1.00 96.36 97 GLU A C 1
ATOM 759 O O . GLU A 1 91 ? 41.797 13.582 9.613 1.00 94.22 97 GLU A O 1
ATOM 765 N N . ALA A 1 92 ? 42.693 13.594 7.505 1.00 90.30 98 ALA A N 1
ATOM 766 C CA . ALA A 1 92 ? 44.013 13.004 7.834 1.00 83.96 98 ALA A CA 1
ATOM 767 C C . ALA A 1 92 ? 45.035 14.111 8.129 1.00 73.86 98 ALA A C 1
ATOM 768 O O . ALA A 1 92 ? 45.206 15.039 7.332 1.00 66.12 98 ALA A O 1
ATOM 770 N N . PRO A 1 93 ? 45.783 14.025 9.258 1.00 65.11 99 PRO A N 1
ATOM 771 C CA . PRO A 1 93 ? 46.856 14.974 9.535 1.00 61.40 99 PRO A CA 1
ATOM 772 C C . PRO A 1 93 ? 47.953 14.780 8.476 1.00 57.41 99 PRO A C 1
ATOM 773 O O . PRO A 1 93 ? 48.142 13.667 8.010 1.00 55.24 99 PRO A O 1
ATOM 777 N N . LEU A 1 94 ? 48.617 15.871 8.101 1.00 50.56 100 LEU A N 1
ATOM 778 C CA . LEU A 1 94 ? 49.750 15.862 7.152 1.00 46.52 100 LEU A CA 1
ATOM 779 C C . LEU A 1 94 ? 51.030 15.650 7.970 1.00 45.06 100 LEU A C 1
ATOM 780 O O . LEU A 1 94 ? 51.521 16.616 8.585 1.00 42.59 100 LEU A O 1
ATOM 785 N N . ASP A 1 95 ? 51.477 14.396 8.047 1.00 46.16 101 ASP A N 1
ATOM 786 C CA . ASP A 1 95 ? 52.591 13.947 8.927 1.00 48.32 101 ASP A CA 1
ATOM 787 C C . ASP A 1 95 ? 53.730 13.351 8.087 1.00 46.60 101 ASP A C 1
ATOM 788 O O . ASP A 1 95 ? 54.732 12.919 8.701 1.00 45.43 101 ASP A O 1
ATOM 793 N N . ASN A 1 96 ? 53.587 13.344 6.754 1.00 43.61 102 ASN A N 1
ATOM 794 C CA . ASN A 1 96 ? 54.665 12.927 5.829 1.00 42.03 102 ASN A CA 1
ATOM 795 C C . ASN A 1 96 ? 55.124 14.159 5.045 1.00 36.61 102 ASN A C 1
ATOM 796 O O . ASN A 1 96 ? 54.317 14.698 4.251 1.00 33.84 102 ASN A O 1
ATOM 801 N N . SER A 1 97 ? 56.396 14.522 5.213 1.00 32.38 103 SER A N 1
ATOM 802 C CA . SER A 1 97 ? 57.009 15.729 4.610 1.00 30.18 103 SER A CA 1
ATOM 803 C C . SER A 1 97 ? 57.070 15.583 3.075 1.00 29.14 103 SER A C 1
ATOM 804 O O . SER A 1 97 ? 57.104 16.626 2.389 1.00 28.00 103 SER A O 1
ATOM 807 N N . VAL A 1 98 ? 57.067 14.356 2.540 1.00 29.13 104 VAL A N 1
ATOM 808 C CA . VAL A 1 98 ? 57.106 14.113 1.065 1.00 29.38 104 VAL A CA 1
ATOM 809 C C . VAL A 1 98 ? 55.780 14.591 0.470 1.00 29.65 104 VAL A C 1
ATOM 810 O O . VAL A 1 98 ? 55.819 15.186 -0.608 1.00 28.52 104 VAL A O 1
ATOM 814 N N . GLU A 1 99 ? 54.655 14.306 1.131 1.00 31.21 105 GLU A N 1
ATOM 815 C CA . GLU A 1 99 ? 53.301 14.731 0.679 1.00 32.99 105 GLU A CA 1
ATOM 816 C C . GLU A 1 99 ? 53.225 16.271 0.675 1.00 31.00 105 GLU A C 1
ATOM 817 O O . GLU A 1 99 ? 52.670 16.833 -0.286 1.00 31.31 105 GLU A O 1
ATOM 823 N N . PHE A 1 100 ? 53.819 16.928 1.678 1.00 28.37 106 PHE A N 1
ATOM 824 C CA . PHE A 1 100 ? 53.977 18.406 1.755 1.00 26.96 106 PHE A CA 1
ATOM 825 C C . PHE A 1 100 ? 54.796 18.945 0.586 1.00 25.69 106 PHE A C 1
ATOM 826 O O . PHE A 1 100 ? 54.455 19.978 0.018 1.00 25.96 106 PHE A O 1
ATOM 842 N N . LYS A 1 102 ? 55.343 17.532 -2.366 1.00 26.36 108 LYS A N 1
ATOM 843 C CA . LYS A 1 102 ? 54.569 17.402 -3.599 1.00 28.20 108 LYS A CA 1
ATOM 844 C C . LYS A 1 102 ? 53.677 18.642 -3.817 1.00 27.46 108 LYS A C 1
ATOM 845 O O . LYS A 1 102 ? 53.561 19.091 -4.964 1.00 26.78 108 LYS A O 1
ATOM 851 N N . ILE A 1 103 ? 53.059 19.170 -2.754 1.00 26.23 109 ILE A N 1
ATOM 852 C CA . ILE A 1 103 ? 52.202 20.390 -2.835 1.00 25.91 109 ILE A CA 1
ATOM 853 C C . ILE A 1 103 ? 53.108 21.608 -3.074 1.00 25.24 109 ILE A C 1
ATOM 854 O O . ILE A 1 103 ? 52.785 22.436 -3.949 1.00 25.36 109 ILE A O 1
ATOM 859 N N . TRP A 1 104 ? 54.235 21.701 -2.361 1.00 24.02 110 TRP A N 1
ATOM 860 C CA . TRP A 1 104 ? 55.207 22.816 -2.542 1.00 23.17 110 TRP A CA 1
ATOM 861 C C . TRP A 1 104 ? 55.697 22.835 -3.994 1.00 23.72 110 TRP A C 1
ATOM 862 O O . TRP A 1 104 ? 55.733 23.913 -4.579 1.00 24.77 110 TRP A O 1
ATOM 873 N N . ARG A 1 105 ? 56.093 21.697 -4.552 1.00 24.54 111 ARG A N 1
ATOM 874 C CA . ARG A 1 105 ? 56.660 21.611 -5.934 1.00 25.50 111 ARG A CA 1
ATOM 875 C C . ARG A 1 105 ? 55.577 21.869 -6.987 1.00 26.63 111 ARG A C 1
ATOM 876 O O . ARG A 1 105 ? 55.907 22.460 -7.986 1.00 27.82 111 ARG A O 1
ATOM 884 N N . LYS A 1 106 ? 54.346 21.434 -6.769 1.00 28.12 112 LYS A N 1
ATOM 885 C CA . LYS A 1 106 ? 53.222 21.680 -7.708 1.00 31.09 112 LYS A CA 1
ATOM 886 C C . LYS A 1 106 ? 52.987 23.198 -7.825 1.00 30.98 112 LYS A C 1
ATOM 887 O O . LYS A 1 106 ? 52.901 23.678 -8.945 1.00 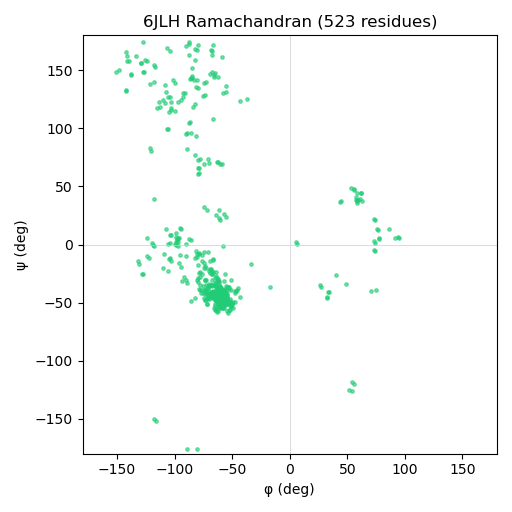31.80 112 LYS A O 1
ATOM 893 N N . TYR A 1 107 ? 52.894 23.928 -6.699 1.00 30.39 113 TYR A N 1
ATOM 894 C CA . TYR A 1 107 ? 52.444 25.347 -6.669 1.00 29.37 113 TYR A CA 1
ATOM 895 C C . TYR A 1 107 ? 53.615 26.334 -6.745 1.00 28.40 113 TYR A C 1
ATOM 896 O O . TYR A 1 107 ? 53.414 27.397 -7.326 1.00 29.38 113 TYR A O 1
ATOM 905 N N . ASP A 1 108 ? 54.797 26.018 -6.228 1.00 27.58 114 ASP A N 1
ATOM 906 C CA . ASP A 1 108 ? 56.034 26.756 -6.611 1.00 27.52 114 ASP A CA 1
ATOM 907 C C . ASP A 1 108 ? 56.483 26.116 -7.926 1.00 29.06 114 ASP A C 1
ATOM 908 O O . ASP A 1 108 ? 57.398 25.279 -7.865 1.00 29.30 114 ASP A O 1
ATOM 913 N N . ALA A 1 109 ? 55.844 26.420 -9.059 1.00 31.07 115 ALA A N 1
ATOM 914 C CA . ALA A 1 109 ? 55.898 25.525 -10.251 1.00 33.20 115 ALA A CA 1
ATOM 915 C C . ALA A 1 109 ? 57.245 25.701 -10.978 1.00 34.09 115 ALA A C 1
ATOM 916 O O . ALA A 1 109 ? 57.796 24.684 -11.485 1.00 32.19 115 ALA A O 1
ATOM 918 N N . ASP A 1 110 ? 57.763 26.936 -10.970 1.00 35.10 116 ASP A N 1
ATOM 919 C CA . ASP A 1 110 ? 59.086 27.325 -11.528 1.00 36.93 116 ASP A CA 1
ATOM 920 C C . ASP A 1 110 ? 60.248 27.022 -10.554 1.00 38.20 116 ASP A C 1
ATOM 921 O O . ASP A 1 110 ? 61.418 27.220 -10.960 1.00 40.73 116 ASP A O 1
ATOM 926 N N . SER A 1 111 ? 59.981 26.578 -9.317 1.00 37.71 117 SER A N 1
ATOM 927 C CA . SER A 1 111 ? 61.024 26.315 -8.289 1.00 38.17 117 SER A CA 1
ATOM 928 C C . SER A 1 111 ? 61.830 27.597 -8.034 1.00 35.26 117 SER A C 1
ATOM 929 O O . SER A 1 111 ? 63.084 27.529 -7.940 1.00 36.58 117 SER A O 1
ATOM 932 N N . SER A 1 112 ? 61.145 28.734 -7.909 1.00 32.00 118 SER A N 1
ATOM 933 C CA . SER A 1 112 ? 61.748 30.042 -7.550 1.00 29.24 118 SER A CA 1
ATOM 934 C C . SER A 1 112 ? 62.111 30.078 -6.057 1.00 26.77 118 SER A C 1
ATOM 935 O O . SER A 1 112 ? 62.860 30.950 -5.660 1.00 25.36 118 SER A O 1
ATOM 938 N N . GLY A 1 113 ? 61.595 29.163 -5.248 1.00 26.68 119 GLY A N 1
ATOM 939 C CA . GLY A 1 113 ? 61.872 29.128 -3.795 1.00 27.18 119 GLY A CA 1
ATOM 940 C C . GLY A 1 113 ? 60.844 29.921 -3.006 1.00 27.70 119 GLY A C 1
ATOM 941 O O . GLY A 1 113 ? 61.006 30.053 -1.773 1.00 27.22 119 GLY A O 1
ATOM 942 N N . TYR A 1 114 ? 59.810 30.420 -3.691 1.00 29.64 120 TYR A N 1
ATOM 943 C CA . TYR A 1 114 ? 58.723 31.257 -3.121 1.00 31.58 120 TYR A CA 1
ATOM 944 C C . TYR A 1 114 ? 57.426 31.003 -3.877 1.00 29.67 120 TYR A C 1
ATOM 945 O O . TYR A 1 114 ? 57.471 30.655 -5.030 1.00 30.80 120 TYR A O 1
ATOM 954 N N . ILE A 1 115 ? 56.293 31.142 -3.191 1.00 27.68 121 ILE A N 1
ATOM 955 C CA . ILE A 1 115 ? 54.950 31.107 -3.815 1.00 25.57 121 ILE A CA 1
ATOM 956 C C . ILE A 1 115 ? 54.450 32.542 -3.913 1.00 24.63 121 ILE A C 1
ATOM 957 O O . ILE A 1 115 ? 54.299 33.222 -2.903 1.00 23.41 121 ILE A O 1
ATOM 962 N N . SER A 1 116 ? 54.284 32.988 -5.148 1.00 25.06 122 SER A N 1
ATOM 963 C CA . SER A 1 116 ? 53.855 34.357 -5.513 1.00 25.16 122 SER A CA 1
ATOM 964 C C . SER A 1 116 ? 52.329 34.438 -5.338 1.00 25.00 122 SER A C 1
ATOM 965 O O . SER A 1 116 ? 51.683 33.379 -5.134 1.00 24.33 122 SER A O 1
ATOM 968 N N . ALA A 1 117 ? 51.764 35.633 -5.448 1.00 25.88 123 ALA A N 1
ATOM 969 C CA . ALA A 1 117 ? 50.298 35.858 -5.461 1.00 26.57 123 ALA A CA 1
ATOM 970 C C . ALA A 1 117 ? 49.672 34.948 -6.524 1.00 27.52 123 ALA A C 1
ATOM 971 O O . ALA A 1 117 ? 48.679 34.271 -6.193 1.00 29.13 123 ALA A O 1
ATOM 973 N N . ALA A 1 118 ? 50.244 34.895 -7.727 1.00 27.73 124 ALA A N 1
ATOM 974 C CA . ALA A 1 118 ? 49.637 34.188 -8.878 1.00 29.37 124 ALA A CA 1
ATOM 975 C C . ALA A 1 118 ? 49.640 32.685 -8.592 1.00 29.33 124 ALA A C 1
ATOM 976 O O . ALA A 1 118 ? 48.634 32.008 -8.888 1.00 30.03 124 ALA A O 1
ATOM 978 N N . GLU A 1 119 ? 50.738 32.189 -8.029 1.00 29.35 125 GLU A N 1
ATOM 979 C CA . GLU A 1 119 ? 50.891 30.760 -7.650 1.00 29.23 125 GLU A CA 1
ATOM 980 C C . GLU A 1 119 ? 49.936 30.447 -6.490 1.00 27.61 125 GLU A C 1
ATOM 981 O O . GLU A 1 119 ? 49.315 29.345 -6.517 1.00 28.39 125 GLU A O 1
ATOM 987 N N . LEU A 1 120 ? 49.788 31.346 -5.515 1.00 25.73 126 LEU A N 1
ATOM 988 C CA . LEU A 1 120 ? 48.840 31.109 -4.388 1.00 25.61 126 LEU A CA 1
ATOM 989 C C . LEU A 1 120 ? 47.409 31.047 -4.931 1.00 26.58 126 LEU A C 1
ATOM 990 O O . LEU A 1 120 ? 46.636 30.196 -4.460 1.00 25.49 126 LEU A O 1
ATOM 995 N N . LYS A 1 121 ? 47.079 31.917 -5.887 1.00 28.10 127 LYS A N 1
ATOM 996 C CA . LYS A 1 121 ? 45.767 31.929 -6.579 1.00 30.56 127 LYS A CA 1
ATOM 997 C C . LYS A 1 121 ? 45.494 30.560 -7.181 1.00 30.34 127 LYS A C 1
ATOM 998 O O . LYS A 1 121 ? 44.375 30.077 -6.989 1.00 29.99 127 LYS A O 1
ATOM 1004 N N . ASN A 1 122 ? 46.474 29.939 -7.847 1.00 30.99 128 ASN A N 1
ATOM 1005 C CA . ASN A 1 122 ? 46.295 28.580 -8.421 1.00 32.10 128 ASN A CA 1
ATOM 1006 C C . ASN A 1 122 ? 45.997 27.581 -7.307 1.00 31.00 128 ASN A C 1
ATOM 1007 O O . ASN A 1 122 ? 45.177 26.666 -7.512 1.00 31.84 128 ASN A O 1
ATOM 1012 N N . PHE A 1 123 ? 46.667 27.714 -6.175 1.00 30.32 129 PHE A N 1
ATOM 1013 C CA . PHE A 1 123 ? 46.508 26.791 -5.030 1.00 30.17 129 PHE A CA 1
ATOM 1014 C C . PHE A 1 123 ? 45.078 26.889 -4.490 1.00 30.31 129 PHE A C 1
ATOM 1015 O O . PHE A 1 123 ? 44.444 25.859 -4.290 1.00 30.32 129 PHE A O 1
ATOM 1023 N N . LEU A 1 124 ? 44.572 28.102 -4.282 1.00 30.87 130 LEU A N 1
ATOM 1024 C CA . LEU A 1 124 ? 43.186 28.337 -3.774 1.00 31.37 130 LEU A CA 1
ATOM 1025 C C . LEU A 1 124 ? 42.137 27.852 -4.778 1.00 32.27 130 LEU A C 1
ATOM 1026 O O . LEU A 1 124 ? 41.196 27.197 -4.334 1.00 31.22 130 LEU A O 1
ATOM 1031 N N . LYS A 1 125 ? 42.302 28.154 -6.069 1.00 34.33 131 LYS A N 1
ATOM 1032 C CA . LYS A 1 125 ? 41.441 27.637 -7.164 1.00 38.24 131 LYS A CA 1
ATOM 1033 C C . LYS A 1 125 ? 41.298 26.115 -7.026 1.00 38.98 131 LYS A C 1
ATOM 1034 O O . LYS A 1 125 ? 40.143 25.629 -6.983 1.00 39.39 131 LYS A O 1
ATOM 1040 N N . ASP A 1 126 ? 42.421 25.385 -6.964 1.00 37.99 132 ASP A N 1
ATOM 1041 C CA . ASP A 1 126 ? 42.403 23.899 -6.907 1.00 38.42 132 ASP A CA 1
ATOM 1042 C C . ASP A 1 126 ? 41.735 23.470 -5.608 1.00 37.40 132 ASP A C 1
ATOM 1043 O O . ASP A 1 126 ? 41.030 22.488 -5.617 1.00 37.76 132 ASP A O 1
ATOM 1048 N N . LEU A 1 127 ? 41.982 24.179 -4.529 1.00 39.48 133 LEU A N 1
ATOM 1049 C CA . LEU A 1 127 ? 41.428 23.837 -3.198 1.00 43.23 133 LEU A CA 1
ATOM 1050 C C . LEU A 1 127 ? 39.896 23.934 -3.225 1.00 44.63 133 LEU A C 1
ATOM 1051 O O . LEU A 1 127 ? 39.228 23.050 -2.670 1.00 42.23 133 LEU A O 1
ATOM 1056 N N . PHE A 1 128 ? 39.354 24.965 -3.876 1.00 48.36 134 PHE A N 1
ATOM 1057 C CA . PHE A 1 128 ? 37.892 25.144 -4.068 1.00 50.28 134 PHE A CA 1
ATOM 1058 C C . PHE A 1 128 ? 37.365 24.001 -4.951 1.00 51.43 134 PHE A C 1
ATOM 1059 O O . PHE A 1 128 ? 36.313 23.452 -4.605 1.00 52.98 134 PHE A O 1
ATOM 1067 N N . LEU A 1 129 ? 38.083 23.613 -6.009 1.00 51.29 135 LEU A N 1
ATOM 1068 C CA . LEU A 1 129 ? 37.675 22.478 -6.877 1.00 56.47 135 LEU A CA 1
ATOM 1069 C C . LEU A 1 129 ? 37.628 21.181 -6.050 1.00 60.39 135 LEU A C 1
ATOM 1070 O O . LEU A 1 129 ? 36.662 20.412 -6.230 1.00 59.88 135 LEU A O 1
ATOM 1075 N N . GLN A 1 130 ? 38.578 20.969 -5.131 1.00 65.13 136 GLN A N 1
ATOM 1076 C CA . GLN A 1 130 ? 38.625 19.773 -4.241 1.00 69.37 136 GLN A CA 1
ATOM 1077 C C . GLN A 1 130 ? 37.373 19.736 -3.351 1.00 69.78 136 GLN A C 1
ATOM 1078 O O . GLN A 1 130 ? 36.936 18.632 -3.033 1.00 70.47 136 GLN A O 1
ATOM 1084 N N . HIS A 1 131 ? 36.807 20.884 -2.970 1.00 73.52 137 HIS A N 1
ATOM 1085 C CA . HIS A 1 131 ? 35.544 20.977 -2.180 1.00 76.90 137 HIS A CA 1
ATOM 1086 C C . HIS A 1 131 ? 34.334 21.143 -3.114 1.00 74.20 137 HIS A C 1
ATOM 1087 O O . HIS A 1 131 ? 33.254 21.485 -2.615 1.00 71.44 137 HIS A O 1
ATOM 1094 N N . LYS A 1 132 ? 34.518 20.905 -4.416 1.00 76.22 138 LYS A N 1
ATOM 1095 C CA . LYS A 1 132 ? 33.487 21.056 -5.479 1.00 81.77 138 LYS A CA 1
ATOM 1096 C C . LYS A 1 132 ? 32.710 22.367 -5.297 1.00 83.57 138 LYS A C 1
ATOM 1097 O O . LYS A 1 132 ? 31.495 22.361 -5.548 1.00 87.44 138 LYS A O 1
ATOM 1103 N N . LYS A 1 133 ? 33.382 23.444 -4.881 1.00 84.49 139 LYS A N 1
ATOM 1104 C CA . LYS A 1 133 ? 32.835 24.828 -4.909 1.00 83.09 139 LYS A CA 1
ATOM 1105 C C . LYS A 1 133 ? 33.426 25.548 -6.122 1.00 82.39 139 LYS A C 1
ATOM 1106 O O . LYS A 1 133 ? 34.602 25.283 -6.440 1.00 82.97 139 LYS A O 1
ATOM 1112 N N . LYS A 1 134 ? 32.628 26.368 -6.808 1.00 81.29 140 LYS A N 1
ATOM 1113 C CA . LYS A 1 134 ? 33.096 27.270 -7.894 1.00 81.18 140 LYS A CA 1
ATOM 1114 C C . LYS A 1 134 ? 33.045 28.701 -7.362 1.00 78.51 140 LYS A C 1
ATOM 1115 O O . LYS A 1 134 ? 31.954 29.118 -6.897 1.00 78.45 140 LYS A O 1
ATOM 1121 N N . ILE A 1 135 ? 34.195 29.381 -7.367 1.00 73.37 141 ILE A N 1
ATOM 1122 C CA . ILE A 1 135 ? 34.353 30.766 -6.833 1.00 70.06 141 ILE A CA 1
ATOM 1123 C C . ILE A 1 135 ? 34.520 31.688 -8.043 1.00 63.70 141 ILE A C 1
ATOM 1124 O O . ILE A 1 135 ? 35.262 31.368 -8.966 1.00 61.27 141 ILE A O 1
ATOM 1129 N N . PRO A 1 136 ? 33.775 32.810 -8.135 1.00 59.38 142 PRO A N 1
ATOM 1130 C CA . PRO A 1 136 ? 33.952 33.742 -9.248 1.00 58.35 142 PRO A CA 1
ATOM 1131 C C . PRO A 1 136 ? 35.337 34.392 -9.215 1.00 55.83 142 PRO A C 1
ATOM 1132 O O . PRO A 1 136 ? 35.885 34.621 -8.149 1.00 51.10 142 PRO A O 1
ATOM 1136 N N . PRO A 1 137 ? 35.935 34.724 -10.382 1.00 57.08 143 PRO A N 1
ATOM 1137 C CA . PRO A 1 137 ? 37.306 35.237 -10.446 1.00 54.67 143 PRO A CA 1
ATOM 1138 C C . PRO A 1 137 ? 37.621 36.417 -9.518 1.00 52.51 143 PRO A C 1
ATOM 1139 O O . PRO A 1 137 ? 38.714 36.438 -8.972 1.00 51.14 143 PRO A O 1
ATOM 1143 N N . ASN A 1 138 ? 36.693 37.359 -9.363 1.00 52.56 144 ASN A N 1
ATOM 1144 C CA . ASN A 1 138 ? 36.911 38.576 -8.526 1.00 52.23 144 ASN A CA 1
ATOM 1145 C C . ASN A 1 138 ? 37.014 38.141 -7.057 1.00 48.94 144 ASN A C 1
ATOM 1146 O O . ASN A 1 138 ? 37.803 38.749 -6.319 1.00 46.95 144 ASN A O 1
ATOM 1151 N N . LYS A 1 139 ? 36.239 37.128 -6.660 1.00 47.95 145 LYS A N 1
ATOM 1152 C CA . LYS A 1 139 ? 36.195 36.625 -5.265 1.00 48.80 145 LYS A CA 1
ATOM 1153 C C . LYS A 1 139 ? 37.503 35.870 -5.000 1.00 45.61 145 LYS A C 1
ATOM 1154 O O . LYS A 1 139 ? 37.991 35.907 -3.854 1.00 43.97 145 LYS A O 1
ATOM 1160 N N . LEU A 1 140 ? 38.022 35.187 -6.025 1.00 42.73 146 LEU A N 1
ATOM 1161 C CA . LEU A 1 140 ? 39.299 34.416 -5.987 1.00 40.46 146 LEU A CA 1
ATOM 1162 C C . LEU A 1 140 ? 40.458 35.382 -5.786 1.00 37.98 146 LEU A C 1
ATOM 1163 O O . LEU A 1 140 ? 41.309 35.074 -4.955 1.00 35.42 146 LEU A O 1
ATOM 1168 N N . ASP A 1 141 ? 40.463 36.503 -6.503 1.00 36.88 147 ASP A N 1
ATOM 1169 C CA . ASP A 1 141 ? 41.455 37.587 -6.308 1.00 37.32 147 ASP A CA 1
ATOM 1170 C C . ASP A 1 141 ? 41.368 38.063 -4.855 1.00 37.29 147 ASP A C 1
ATOM 1171 O O . ASP A 1 141 ? 42.427 38.144 -4.208 1.00 37.57 147 ASP A O 1
ATOM 1176 N N . GLU A 1 142 ? 40.158 38.300 -4.346 1.00 38.95 148 GLU A N 1
ATOM 1177 C CA . GLU A 1 142 ? 39.930 38.789 -2.960 1.00 40.92 148 GLU A CA 1
ATOM 1178 C C . GLU A 1 142 ? 40.569 37.811 -1.971 1.00 37.70 148 GLU A C 1
ATOM 1179 O O . GLU A 1 142 ? 41.391 38.258 -1.143 1.00 33.30 148 GLU A O 1
ATOM 1185 N N . TYR A 1 143 ? 40.195 36.535 -2.080 1.00 37.45 149 TYR A N 1
ATOM 1186 C CA . TYR A 1 143 ? 40.650 35.459 -1.175 1.00 38.48 149 TYR A CA 1
ATOM 1187 C C . TYR A 1 143 ? 42.179 35.392 -1.213 1.00 35.17 149 TYR A C 1
ATOM 1188 O O . TYR A 1 143 ? 42.810 35.267 -0.157 1.00 34.31 149 TYR A O 1
ATOM 1197 N N . THR A 1 144 ? 42.760 35.466 -2.408 1.00 32.81 150 THR A N 1
ATOM 1198 C CA . THR A 1 144 ? 44.222 35.375 -2.622 1.00 30.86 150 THR A CA 1
ATOM 1199 C C . THR A 1 144 ? 44.912 36.510 -1.881 1.00 30.25 150 THR A C 1
ATOM 1200 O O . THR A 1 144 ? 45.838 36.247 -1.126 1.00 29.93 150 THR A O 1
ATOM 1204 N N . ASP A 1 145 ? 44.469 37.730 -2.112 1.00 31.28 151 ASP A N 1
ATOM 1205 C CA . ASP A 1 145 ? 44.978 38.916 -1.390 1.00 32.74 151 ASP A CA 1
ATOM 1206 C C . ASP A 1 145 ? 44.899 38.741 0.139 1.00 30.82 151 ASP A C 1
ATOM 1207 O O . ASP A 1 145 ? 45.882 39.041 0.814 1.00 28.59 151 ASP A O 1
ATOM 1212 N N . ALA A 1 146 ? 43.749 38.325 0.655 1.00 29.04 152 ALA A N 1
ATOM 1213 C CA . ALA A 1 146 ? 43.505 38.147 2.099 1.00 29.56 152 ALA A CA 1
ATOM 1214 C C . ALA A 1 146 ? 44.496 37.134 2.687 1.00 28.95 152 ALA A C 1
ATOM 1215 O O . ALA A 1 146 ? 45.117 37.353 3.733 1.00 26.60 152 ALA A O 1
ATOM 1233 N N . LYS A 1 149 ? 48.110 38.501 2.770 1.00 26.86 155 LYS A N 1
ATOM 1234 C CA . LYS A 1 149 ? 48.272 39.446 3.859 1.00 28.48 155 LYS A CA 1
ATOM 1235 C C . LYS A 1 149 ? 48.341 38.664 5.166 1.00 26.90 155 LYS A C 1
ATOM 1236 O O . LYS A 1 149 ? 49.165 39.033 6.011 1.00 26.99 155 LYS A O 1
ATOM 1242 N N . ILE A 1 150 ? 47.541 37.605 5.314 1.00 25.50 156 ILE A N 1
ATOM 1243 C CA . ILE A 1 150 ? 47.457 36.875 6.609 1.00 24.67 156 ILE A CA 1
ATOM 1244 C C . ILE A 1 150 ? 48.773 36.127 6.848 1.00 23.84 156 ILE A C 1
ATOM 1245 O O . ILE A 1 150 ? 49.196 36.098 8.011 1.00 24.20 156 ILE A O 1
ATOM 1250 N N . PHE A 1 151 ? 49.376 35.516 5.820 1.00 23.01 157 PHE A N 1
ATOM 1251 C CA . PHE A 1 151 ? 50.427 34.479 5.989 1.00 22.97 157 PHE A CA 1
ATOM 1252 C C . PHE A 1 151 ? 51.819 34.986 5.576 1.00 22.68 157 PHE A C 1
ATOM 1253 O O . PHE A 1 151 ? 52.836 34.260 5.817 1.00 22.42 157 PHE A O 1
ATOM 1261 N N . ASP A 1 152 ? 51.897 36.169 4.979 1.00 23.00 158 ASP A N 1
ATOM 1262 C CA . ASP A 1 152 ? 53.180 36.752 4.514 1.00 24.11 158 ASP A CA 1
ATOM 1263 C C . ASP A 1 152 ? 53.830 37.505 5.693 1.00 25.39 158 ASP A C 1
ATOM 1264 O O . ASP A 1 152 ? 53.486 38.668 5.915 1.00 24.45 158 ASP A O 1
ATOM 1269 N N . LYS A 1 153 ? 54.745 36.861 6.415 1.00 28.27 159 LYS A N 1
ATOM 1270 C CA . LYS A 1 153 ? 55.274 37.356 7.723 1.00 31.24 159 LYS A CA 1
ATOM 1271 C C . LYS A 1 153 ? 56.234 38.552 7.544 1.00 30.41 159 LYS A C 1
ATOM 1272 O O . LYS A 1 153 ? 56.203 39.459 8.389 1.00 31.94 159 LYS A O 1
ATOM 1278 N N . ASN A 1 154 ? 57.086 38.544 6.519 1.00 28.65 160 ASN A N 1
ATOM 1279 C CA . ASN A 1 154 ? 58.115 39.600 6.308 1.00 29.38 160 ASN A CA 1
ATOM 1280 C C . ASN A 1 154 ? 57.688 40.587 5.188 1.00 29.71 160 ASN A C 1
ATOM 1281 O O . ASN A 1 154 ? 58.509 41.468 4.793 1.00 28.03 160 ASN A O 1
ATOM 1286 N N . LYS A 1 155 ? 56.440 40.474 4.715 1.00 29.36 161 LYS A N 1
ATOM 1287 C CA . LYS A 1 155 ? 55.758 41.487 3.882 1.00 30.26 161 LYS A CA 1
ATOM 1288 C C . LYS A 1 155 ? 56.486 41.677 2.550 1.00 29.49 161 LYS A C 1
ATOM 1289 O O . LYS A 1 155 ? 56.498 42.801 2.083 1.00 30.74 161 LYS A O 1
ATOM 1295 N N . ASP A 1 156 ? 57.024 40.631 1.926 1.00 28.64 162 ASP A N 1
ATOM 1296 C CA . ASP A 1 156 ? 57.604 40.752 0.552 1.00 29.26 162 ASP A CA 1
ATOM 1297 C C . ASP A 1 156 ? 56.582 40.339 -0.526 1.00 28.85 162 ASP A C 1
ATOM 1298 O O . ASP A 1 156 ? 56.981 40.252 -1.652 1.00 29.41 162 ASP A O 1
ATOM 1303 N N . GLY A 1 157 ? 55.333 40.046 -0.169 1.00 29.26 163 GLY A N 1
ATOM 1304 C CA . GLY A 1 157 ? 54.275 39.633 -1.105 1.00 30.78 163 GLY A CA 1
ATOM 1305 C C . GLY A 1 157 ? 54.468 38.206 -1.579 1.00 31.66 163 GLY A C 1
ATOM 1306 O O . GLY A 1 157 ? 53.902 37.822 -2.621 1.00 31.47 163 GLY A O 1
ATOM 1307 N N . ARG A 1 158 ? 55.226 37.420 -0.827 1.00 33.30 164 ARG A N 1
ATOM 1308 C CA . ARG A 1 158 ? 55.538 36.017 -1.189 1.00 33.66 164 ARG A CA 1
ATOM 1309 C C . ARG A 1 158 ? 55.433 35.138 0.054 1.00 30.88 164 ARG A C 1
ATOM 1310 O O . ARG A 1 158 ? 55.704 35.642 1.179 1.00 30.82 164 ARG A O 1
ATOM 1318 N N . LEU A 1 159 ? 54.989 33.897 -0.169 1.00 26.89 165 LEU A N 1
ATOM 1319 C CA . LEU A 1 159 ? 55.012 32.793 0.807 1.00 24.44 165 LEU A CA 1
ATOM 1320 C C . LEU A 1 159 ? 56.304 31.980 0.640 1.00 22.95 165 LEU A C 1
ATOM 1321 O O . LEU A 1 159 ? 56.615 31.513 -0.494 1.00 21.85 165 LEU A O 1
ATOM 1326 N N . ASP A 1 160 ? 57.024 31.814 1.747 1.00 20.91 166 ASP A N 1
ATOM 1327 C CA . ASP A 1 160 ? 58.179 30.901 1.831 1.00 20.42 166 ASP A CA 1
ATOM 1328 C C . ASP A 1 160 ? 57.685 29.493 2.211 1.00 19.92 166 ASP A C 1
ATOM 1329 O O . ASP A 1 160 ? 56.483 29.290 2.445 1.00 19.36 166 ASP A O 1
ATOM 1334 N N . LEU A 1 161 ? 58.607 28.539 2.169 1.00 19.47 167 LEU A N 1
ATOM 1335 C CA . LEU A 1 161 ? 58.384 27.108 2.458 1.00 19.86 167 LEU A CA 1
ATOM 1336 C C . LEU A 1 161 ? 57.672 26.944 3.818 1.00 20.49 167 LEU A C 1
ATOM 1337 O O . LEU A 1 161 ? 56.689 26.183 3.870 1.00 20.43 167 LEU A O 1
ATOM 1342 N N . ASN A 1 162 ? 58.159 27.609 4.872 1.00 20.85 168 ASN A N 1
ATOM 1343 C CA . ASN A 1 162 ? 57.610 27.472 6.242 1.00 22.70 168 ASN A CA 1
ATOM 1344 C C . ASN A 1 162 ? 56.253 28.189 6.354 1.00 21.41 168 ASN A C 1
ATOM 1345 O O . ASN A 1 162 ? 55.448 27.803 7.203 1.00 19.99 168 ASN A O 1
ATOM 1350 N N . ASP A 1 163 ? 55.927 29.108 5.450 1.00 21.49 169 ASP A N 1
ATOM 1351 C CA . ASP A 1 163 ? 54.565 29.718 5.397 1.00 20.73 169 ASP A CA 1
ATOM 1352 C C . ASP A 1 163 ? 53.553 28.678 4.901 1.00 20.81 169 ASP A C 1
ATOM 1353 O O . ASP A 1 163 ? 52.475 28.554 5.533 1.00 19.24 169 ASP A O 1
ATOM 1358 N N . LEU A 1 164 ? 53.900 27.902 3.862 1.00 20.82 170 LEU A N 1
ATOM 1359 C CA . LEU A 1 164 ? 52.977 26.847 3.364 1.00 21.16 170 LEU A CA 1
ATOM 1360 C C . LEU A 1 164 ? 52.845 25.743 4.411 1.00 20.87 170 LEU A C 1
ATOM 1361 O O . LEU A 1 164 ? 51.713 25.265 4.631 1.00 21.16 170 LEU A O 1
ATOM 1366 N N . ALA A 1 165 ? 53.946 25.368 5.044 1.00 20.75 171 ALA A N 1
ATOM 1367 C CA . ALA A 1 165 ? 53.967 24.423 6.188 1.00 21.68 171 ALA A CA 1
ATOM 1368 C C . ALA A 1 165 ? 52.935 24.834 7.241 1.00 22.26 171 ALA A C 1
ATOM 1369 O O . ALA A 1 165 ? 52.190 23.948 7.687 1.00 24.50 171 ALA A O 1
ATOM 1371 N N . ARG A 1 166 ? 52.936 26.113 7.636 1.00 22.22 172 ARG A N 1
ATOM 1372 C CA . ARG A 1 166 ? 51.989 26.659 8.648 1.00 22.87 172 ARG A CA 1
ATOM 1373 C C . ARG A 1 166 ? 50.547 26.584 8.128 1.00 22.62 172 ARG A C 1
ATOM 1374 O O . ARG A 1 166 ? 49.667 26.152 8.896 1.00 22.57 172 ARG A O 1
ATOM 1382 N N . ILE A 1 167 ? 50.332 26.955 6.861 1.00 22.69 173 ILE A N 1
ATOM 1383 C CA . ILE A 1 167 ? 48.985 26.927 6.235 1.00 22.75 173 ILE A CA 1
ATOM 1384 C C . ILE A 1 167 ? 48.419 25.501 6.238 1.00 22.93 173 ILE A C 1
ATOM 1385 O O . ILE A 1 167 ? 47.225 25.380 6.445 1.00 23.16 173 ILE A O 1
ATOM 1390 N N . LEU A 1 168 ? 49.242 24.478 5.995 1.00 23.38 174 LEU A N 1
ATOM 1391 C CA . LEU A 1 168 ? 48.792 23.068 5.813 1.00 23.95 174 LEU A CA 1
ATOM 1392 C C . LEU A 1 168 ? 48.945 22.270 7.100 1.00 24.60 174 LEU A C 1
ATOM 1393 O O . LEU A 1 168 ? 48.660 21.082 7.047 1.00 26.37 174 LEU A O 1
ATOM 1398 N N . ALA A 1 169 ? 49.365 22.901 8.190 1.00 25.34 175 ALA A N 1
ATOM 1399 C CA . ALA A 1 169 ? 49.559 22.271 9.521 1.00 26.40 175 ALA A CA 1
ATOM 1400 C C . ALA A 1 169 ? 50.464 21.045 9.365 1.00 26.30 175 ALA A C 1
ATOM 1401 O O . ALA A 1 169 ? 50.115 19.956 9.868 1.00 27.40 175 ALA A O 1
ATOM 1403 N N . LEU A 1 170 ? 51.592 21.219 8.672 1.00 26.45 176 LEU A N 1
ATOM 1404 C CA . LEU A 1 170 ? 52.618 20.146 8.532 1.00 26.34 176 LEU A CA 1
ATOM 1405 C C . LEU A 1 170 ? 53.012 19.692 9.938 1.00 27.01 176 LEU A C 1
ATOM 1406 O O . LEU A 1 170 ? 53.267 20.544 10.778 1.00 25.29 176 LEU A O 1
ATOM 1411 N N . GLN A 1 171 ? 53.039 18.392 10.196 1.00 29.51 177 GLN A N 1
ATOM 1412 C CA . GLN A 1 171 ? 53.355 17.905 11.558 1.00 31.72 177 GLN A CA 1
ATOM 1413 C C . GLN A 1 171 ? 54.870 17.914 11.767 1.00 30.50 177 GLN A C 1
ATOM 1414 O O . GLN A 1 171 ? 55.615 18.467 10.932 1.00 30.32 177 GLN A O 1
ATOM 1420 N N . GLU A 1 172 ? 55.271 17.417 12.921 1.00 30.83 178 GLU A N 1
ATOM 1421 C CA . GLU A 1 172 ? 56.663 17.399 13.431 1.00 30.57 178 GLU A CA 1
ATOM 1422 C C . GLU A 1 172 ? 57.594 16.639 12.464 1.00 27.30 178 GLU A C 1
ATOM 1423 O O . GLU A 1 172 ? 57.101 15.845 11.642 1.00 24.60 178 GLU A O 1
ATOM 1429 N N . ASN A 1 173 ? 58.893 16.894 12.623 1.00 25.75 179 ASN A N 1
ATOM 1430 C CA . ASN A 1 173 ? 60.033 16.254 11.925 1.00 25.21 179 ASN A CA 1
ATOM 1431 C C . ASN A 1 173 ? 60.143 14.779 12.340 1.00 25.78 179 ASN A C 1
ATOM 1432 O O . ASN A 1 173 ? 60.594 14.490 13.450 1.00 28.25 179 ASN A O 1
ATOM 1437 N N . PHE A 1 174 ? 59.786 13.895 11.419 1.00 25.70 180 PHE A N 1
ATOM 1438 C CA . PHE A 1 174 ? 59.831 12.414 11.494 1.00 26.53 180 PHE A CA 1
ATOM 1439 C C . PHE A 1 174 ? 61.154 11.926 12.089 1.00 27.69 180 PHE A C 1
ATOM 1440 O O . PHE A 1 174 ? 61.132 10.921 12.850 1.00 28.37 180 PHE A O 1
ATOM 1448 N N . LEU A 1 175 ? 62.275 12.581 11.770 1.00 28.03 181 LEU A N 1
ATOM 1449 C CA . LEU A 1 175 ? 63.632 12.114 12.174 1.00 28.80 181 LEU A CA 1
ATOM 1450 C C . LEU A 1 175 ? 63.907 12.411 13.654 1.00 30.13 181 LEU A C 1
ATOM 1451 O O . LEU A 1 175 ? 64.946 11.923 14.144 1.00 30.73 181 LEU A O 1
ATOM 1456 N N . LEU A 1 176 ? 63.057 13.181 14.343 1.00 31.27 182 LEU A N 1
ATOM 1457 C CA . LEU A 1 176 ? 63.340 13.566 15.752 1.00 33.47 182 LEU A CA 1
ATOM 1458 C C . LEU A 1 176 ? 63.055 12.394 16.695 1.00 33.78 182 LEU A C 1
ATOM 1459 O O . LEU A 1 176 ? 63.523 12.442 17.818 1.00 36.14 182 LEU A O 1
ATOM 1464 N N . GLN A 1 177 ? 62.356 11.370 16.236 1.00 36.07 183 GLN A N 1
ATOM 1465 C CA . GLN A 1 177 ? 62.028 10.172 17.049 1.00 39.00 183 GLN A CA 1
ATOM 1466 C C . GLN A 1 177 ? 63.260 9.276 17.236 1.00 40.86 183 GLN A C 1
ATOM 1467 O O . GLN A 1 177 ? 63.206 8.471 18.183 1.00 45.16 183 GLN A O 1
ATOM 1473 N N . PHE A 1 178 ? 64.309 9.384 16.395 1.00 40.48 184 PHE A N 1
ATOM 1474 C CA . PHE A 1 178 ? 65.490 8.473 16.394 1.00 39.47 184 PHE A CA 1
ATOM 1475 C C . PHE A 1 178 ? 66.523 8.922 17.425 1.00 41.36 184 PHE A C 1
ATOM 1476 O O . PHE A 1 178 ? 66.686 10.121 17.596 1.00 40.07 184 PHE A O 1
ATOM 1484 N N . LYS A 1 179 ? 67.204 7.958 18.057 1.00 44.99 185 LYS A N 1
ATOM 1485 C CA . LYS A 1 179 ? 67.990 8.178 19.297 1.00 46.97 185 LYS A CA 1
ATOM 1486 C C . LYS A 1 179 ? 69.468 7.917 19.046 1.00 46.89 185 LYS A C 1
ATOM 1487 O O . LYS A 1 179 ? 69.806 7.009 18.299 1.00 45.25 185 LYS A O 1
ATOM 1501 N N . ASP A 1 181 ? 71.471 6.932 21.368 1.00 57.24 187 ASP A N 1
ATOM 1502 C CA . ASP A 1 181 ? 71.776 5.760 22.188 1.00 59.58 187 ASP A CA 1
ATOM 1503 C C . ASP A 1 181 ? 71.687 4.459 21.360 1.00 57.88 187 ASP A C 1
ATOM 1504 O O . ASP A 1 181 ? 72.387 3.500 21.739 1.00 58.62 187 ASP A O 1
ATOM 1509 N N . ALA A 1 182 ? 70.888 4.427 20.278 1.00 55.33 188 ALA A N 1
ATOM 1510 C CA . ALA A 1 182 ? 70.630 3.235 19.425 1.00 53.47 188 ALA A CA 1
ATOM 1511 C C . ALA A 1 182 ? 71.885 2.886 18.610 1.00 52.52 188 ALA A C 1
ATOM 1512 O O . ALA A 1 182 ? 71.870 3.043 17.365 1.00 49.34 188 ALA A O 1
ATOM 1514 N N . SER A 1 183 ? 72.913 2.390 19.305 1.00 52.30 189 SER A N 1
ATOM 1515 C CA . SER A 1 183 ? 74.325 2.339 18.849 1.00 53.25 189 SER A CA 1
ATOM 1516 C C . SER A 1 183 ? 74.650 0.993 18.192 1.00 53.16 189 SER A C 1
ATOM 1517 O O . SER A 1 183 ? 75.675 0.922 17.484 1.00 51.30 189 SER A O 1
ATOM 1520 N N . SER A 1 184 ? 73.846 -0.041 18.450 1.00 53.67 190 SER A N 1
ATOM 1521 C CA . SER A 1 184 ? 74.123 -1.432 18.001 1.00 56.31 190 SER A CA 1
ATOM 1522 C C . SER A 1 184 ? 73.887 -1.540 16.493 1.00 57.89 190 SER A C 1
ATOM 1523 O O . SER A 1 184 ? 72.894 -0.956 15.995 1.00 59.29 190 SER A O 1
ATOM 1526 N N . GLN A 1 185 ? 74.758 -2.275 15.802 1.00 60.72 191 GLN A N 1
ATOM 1527 C CA . GLN A 1 185 ? 74.700 -2.519 14.331 1.00 61.08 191 GLN A CA 1
ATOM 1528 C C . GLN A 1 185 ? 73.265 -2.903 13.915 1.00 57.13 191 GLN A C 1
ATOM 1529 O O . GLN A 1 185 ? 72.802 -2.401 12.860 1.00 55.13 191 GLN A O 1
ATOM 1535 N N . VAL A 1 186 ? 72.571 -3.713 14.722 1.00 54.63 192 VAL A N 1
ATOM 1536 C CA . VAL A 1 186 ? 71.170 -4.168 14.465 1.00 54.52 192 VAL A CA 1
ATOM 1537 C C . VAL A 1 186 ? 70.225 -2.972 14.563 1.00 52.86 192 VAL A C 1
ATOM 1538 O O . VAL A 1 186 ? 69.261 -2.917 13.775 1.00 53.40 192 VAL A O 1
ATOM 1542 N N . GLU A 1 187 ? 70.443 -2.095 15.541 1.00 50.35 193 GLU A N 1
ATOM 1543 C CA . GLU A 1 187 ? 69.584 -0.910 15.752 1.00 49.52 193 GLU A CA 1
ATOM 1544 C C . GLU A 1 187 ? 69.811 0.093 14.613 1.00 46.98 193 GLU A C 1
ATOM 1545 O O . GLU A 1 187 ? 68.815 0.649 14.104 1.00 45.50 193 GLU A O 1
ATOM 1551 N N . ARG A 1 188 ? 71.075 0.308 14.241 1.00 45.09 194 ARG A N 1
ATOM 1552 C CA . ARG A 1 188 ? 71.474 1.218 13.144 1.00 44.04 194 ARG A CA 1
ATOM 1553 C C . ARG A 1 188 ? 70.822 0.768 11.839 1.00 44.47 194 ARG A C 1
ATOM 1554 O O . ARG A 1 188 ? 70.340 1.649 11.098 1.00 42.59 194 ARG A O 1
ATOM 1562 N N . LYS A 1 189 ? 70.751 -0.545 11.604 1.00 46.99 195 LYS A N 1
ATOM 1563 C CA . LYS A 1 189 ? 70.111 -1.121 10.395 1.00 47.37 195 LYS A CA 1
ATOM 1564 C C . LYS A 1 189 ? 68.601 -0.864 10.460 1.00 45.29 195 LYS A C 1
ATOM 1565 O O . LYS A 1 189 ? 68.042 -0.447 9.435 1.00 43.78 195 LYS A O 1
ATOM 1571 N N . ARG A 1 190 ? 67.963 -1.110 11.607 1.00 44.36 196 ARG A N 1
ATOM 1572 C CA . ARG A 1 190 ? 66.483 -0.989 11.767 1.00 44.06 196 ARG A CA 1
ATOM 1573 C C . ARG A 1 190 ? 66.060 0.459 11.501 1.00 40.47 196 ARG A C 1
ATOM 1574 O O . ARG A 1 190 ? 65.032 0.649 10.864 1.00 42.06 196 ARG A O 1
ATOM 1582 N N . ASP A 1 191 ? 66.836 1.424 11.989 1.00 36.79 197 ASP A N 1
ATOM 1583 C CA . ASP A 1 191 ? 66.567 2.879 11.862 1.00 34.47 197 ASP A CA 1
ATOM 1584 C C . ASP A 1 191 ? 66.810 3.324 10.421 1.00 33.65 197 ASP A C 1
ATOM 1585 O O . ASP A 1 191 ? 65.912 3.967 9.861 1.00 34.92 197 ASP A O 1
ATOM 1590 N N . PHE A 1 192 ? 67.964 3.006 9.841 1.00 33.52 198 PHE A N 1
ATOM 1591 C CA . PHE A 1 192 ? 68.254 3.309 8.424 1.00 34.34 198 PHE A CA 1
ATOM 1592 C C . PHE A 1 192 ? 67.068 2.806 7.588 1.00 36.35 198 PHE A C 1
ATOM 1593 O O . PHE A 1 192 ? 66.480 3.608 6.848 1.00 35.70 198 PHE A O 1
ATOM 1601 N N . GLU A 1 193 ? 66.662 1.545 7.777 1.00 39.07 199 GLU A N 1
ATOM 1602 C CA . GLU A 1 193 ? 65.579 0.901 6.980 1.00 41.07 199 GLU A CA 1
ATOM 1603 C C . GLU A 1 193 ? 64.264 1.648 7.213 1.00 40.60 199 GLU A C 1
ATOM 1604 O O . GLU 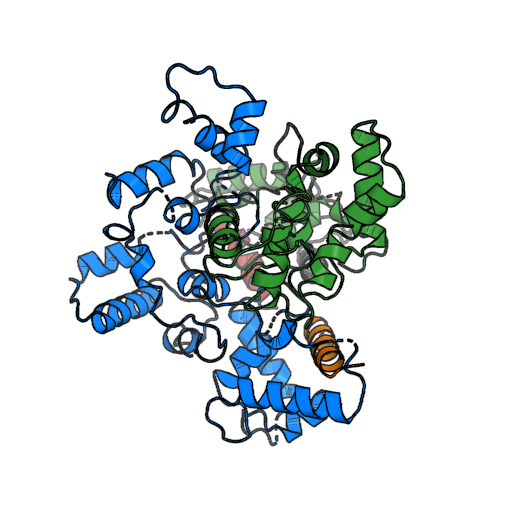A 1 193 ? 63.611 1.988 6.237 1.00 41.61 199 GLU A O 1
ATOM 1610 N N . LYS A 1 194 ? 63.916 1.930 8.463 1.00 42.17 200 LYS A N 1
ATOM 1611 C CA . LYS A 1 194 ? 62.675 2.675 8.810 1.00 42.40 200 LYS A CA 1
ATOM 1612 C C . LYS A 1 194 ? 62.693 4.068 8.147 1.00 40.06 200 LYS A C 1
ATOM 1613 O O . LYS A 1 194 ? 61.647 4.490 7.627 1.00 40.71 200 LYS A O 1
ATOM 1619 N N . ILE A 1 195 ? 63.846 4.750 8.179 1.00 36.94 201 ILE A N 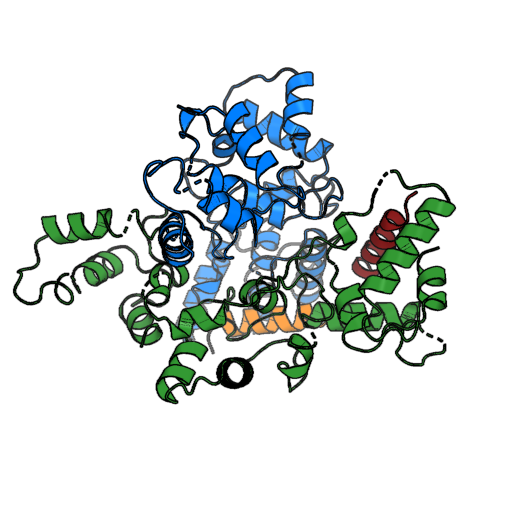1
ATOM 1620 C CA . ILE A 1 195 ? 64.055 6.110 7.613 1.00 33.90 201 ILE A CA 1
ATOM 1621 C C . ILE A 1 195 ? 63.873 6.032 6.093 1.00 33.41 201 ILE A C 1
ATOM 1622 O O . ILE A 1 195 ? 63.009 6.739 5.571 1.00 33.61 201 ILE A O 1
ATOM 1627 N N . PHE A 1 196 ? 64.616 5.179 5.400 1.00 33.95 202 PHE A N 1
ATOM 1628 C CA . PHE A 1 196 ? 64.548 5.097 3.921 1.00 33.85 202 PHE A CA 1
ATOM 1629 C C . PHE A 1 196 ? 63.122 4.731 3.497 1.00 35.82 202 PHE A C 1
ATOM 1630 O O . PHE A 1 196 ? 62.599 5.325 2.522 1.00 36.79 202 PHE A O 1
ATOM 1638 N N . ALA A 1 197 ? 62.485 3.806 4.216 1.00 36.41 203 ALA A N 1
ATOM 1639 C CA . ALA A 1 197 ? 61.122 3.313 3.899 1.00 36.61 203 ALA A CA 1
ATOM 1640 C C . ALA A 1 197 ? 60.147 4.493 3.930 1.00 36.22 203 ALA A C 1
ATOM 1641 O O . ALA A 1 197 ? 59.266 4.551 3.058 1.00 36.87 203 ALA A O 1
ATOM 1643 N N . HIS A 1 198 ? 60.300 5.379 4.920 1.00 34.46 204 HIS A N 1
ATOM 1644 C CA . HIS A 1 198 ? 59.428 6.560 5.133 1.00 33.76 204 HIS A CA 1
ATOM 1645 C C . HIS A 1 198 ? 59.497 7.523 3.934 1.00 32.12 204 HIS A C 1
ATOM 1646 O O . HIS A 1 198 ? 58.432 7.916 3.440 1.00 33.58 204 HIS A O 1
ATOM 1653 N N . TYR A 1 199 ? 60.692 7.915 3.493 1.00 29.91 205 TYR A N 1
ATOM 1654 C CA . TYR A 1 199 ? 60.860 8.906 2.400 1.00 28.69 205 TYR A CA 1
ATOM 1655 C C . TYR A 1 199 ? 60.624 8.243 1.043 1.00 29.54 205 TYR A C 1
ATOM 1656 O O . TYR A 1 199 ? 60.201 8.956 0.125 1.00 28.23 205 TYR A O 1
ATOM 1665 N N . ASP A 1 200 ? 60.882 6.931 0.936 1.00 31.98 206 ASP A N 1
ATOM 1666 C CA . ASP A 1 200 ? 60.717 6.136 -0.312 1.00 33.80 206 ASP A CA 1
ATOM 1667 C C . ASP A 1 200 ? 59.235 5.767 -0.503 1.00 34.41 206 ASP A C 1
ATOM 1668 O O . ASP A 1 200 ? 58.916 4.567 -0.577 1.00 35.08 206 ASP A O 1
ATOM 1673 N N . VAL A 1 201 ? 58.372 6.773 -0.620 1.00 34.91 207 VAL A N 1
ATOM 1674 C CA . VAL A 1 201 ? 56.888 6.640 -0.640 1.00 35.67 207 VAL A CA 1
ATOM 1675 C C . VAL A 1 201 ? 56.463 5.826 -1.876 1.00 36.93 207 VAL A C 1
ATOM 1676 O O . VAL A 1 201 ? 55.521 5.064 -1.727 1.00 37.41 207 VAL A O 1
ATOM 1680 N N . SER A 1 202 ? 57.139 5.978 -3.024 1.00 37.49 208 SER A N 1
ATOM 1681 C CA . SER A 1 202 ? 56.870 5.252 -4.292 1.00 39.99 208 SER A CA 1
ATOM 1682 C C . SER A 1 202 ? 57.456 3.817 -4.250 1.00 42.93 208 SER A C 1
ATOM 1683 O O . SER A 1 202 ? 57.189 3.012 -5.182 1.00 40.30 208 SER A O 1
ATOM 1686 N N . ARG A 1 203 ? 58.217 3.489 -3.197 1.00 45.40 209 ARG A N 1
ATOM 1687 C CA . ARG A 1 203 ? 58.761 2.131 -2.935 1.00 46.12 209 ARG A CA 1
ATOM 1688 C C . ARG A 1 203 ? 59.576 1.664 -4.141 1.00 44.09 209 ARG A C 1
ATOM 1689 O O . ARG A 1 203 ? 59.402 0.509 -4.520 1.00 45.45 209 ARG A O 1
ATOM 1697 N N . THR A 1 204 ? 60.460 2.506 -4.682 1.00 41.13 210 THR A N 1
ATOM 1698 C CA . THR A 1 204 ? 61.321 2.172 -5.842 1.00 40.78 210 THR A CA 1
ATOM 1699 C C . THR A 1 204 ? 62.764 1.899 -5.408 1.00 39.77 210 THR A C 1
ATOM 1700 O O . THR A 1 204 ? 63.597 1.677 -6.296 1.00 40.03 210 THR A O 1
ATOM 1704 N N . GLY A 1 205 ? 63.069 1.968 -4.110 1.00 38.98 211 GLY A N 1
ATOM 1705 C CA . GLY A 1 205 ? 64.440 1.793 -3.586 1.00 36.53 211 GLY A CA 1
ATOM 1706 C C . GLY A 1 205 ? 65.337 2.994 -3.857 1.00 35.33 211 GLY A C 1
ATOM 1707 O O . GLY A 1 205 ? 66.544 2.940 -3.482 1.00 35.29 211 GLY A O 1
ATOM 1708 N N . ALA A 1 206 ? 64.813 4.052 -4.488 1.00 33.88 212 ALA A N 1
ATOM 1709 C CA . ALA A 1 206 ? 65.499 5.360 -4.614 1.00 33.07 212 ALA A CA 1
ATOM 1710 C C . ALA A 1 206 ? 64.583 6.483 -4.115 1.00 31.72 212 ALA A C 1
ATOM 1711 O O . ALA A 1 206 ? 63.354 6.355 -4.247 1.00 32.80 212 ALA A O 1
ATOM 1713 N N . LEU A 1 207 ? 65.153 7.542 -3.548 1.00 30.80 213 LEU A N 1
ATOM 1714 C CA . LEU A 1 207 ? 64.422 8.811 -3.299 1.00 30.03 213 LEU A CA 1
ATOM 1715 C C . LEU A 1 207 ? 64.434 9.606 -4.612 1.00 30.42 213 LEU A C 1
ATOM 1716 O O . LEU A 1 207 ? 65.540 9.858 -5.140 1.00 28.79 213 LEU A O 1
ATOM 1721 N N . GLU A 1 208 ? 63.238 9.907 -5.129 1.00 31.93 214 GLU A N 1
ATOM 1722 C CA . GLU A 1 208 ? 63.003 10.690 -6.371 1.00 33.52 214 GLU A CA 1
ATOM 1723 C C . GLU A 1 208 ? 62.161 11.926 -6.020 1.00 30.83 214 GLU A C 1
ATOM 1724 O O . GLU A 1 208 ? 61.189 11.765 -5.266 1.00 29.46 214 GLU A O 1
ATOM 1730 N N . GLY A 1 209 ? 62.515 13.077 -6.594 1.00 28.99 215 GLY A N 1
ATOM 1731 C CA . GLY A 1 209 ? 61.719 14.309 -6.577 1.00 28.55 215 GLY A CA 1
ATOM 1732 C C . GLY A 1 209 ? 61.381 14.730 -5.148 1.00 27.67 215 GLY A C 1
ATOM 1733 O O . GLY A 1 209 ? 62.279 14.895 -4.321 1.00 27.03 215 GLY A O 1
ATOM 1734 N N . PRO A 1 210 ? 60.084 14.823 -4.797 1.00 26.53 216 PRO A N 1
ATOM 1735 C CA . PRO A 1 210 ? 59.673 15.358 -3.502 1.00 26.08 216 PRO A CA 1
ATOM 1736 C C . PRO A 1 210 ? 60.104 14.451 -2.340 1.00 25.53 216 PRO A C 1
ATOM 1737 O O . PRO A 1 210 ? 60.051 14.872 -1.191 1.00 25.04 216 PRO A O 1
ATOM 1741 N N . GLU A 1 211 ? 60.532 13.234 -2.664 1.00 25.08 217 GLU A N 1
ATOM 1742 C CA . GLU A 1 211 ? 61.102 12.287 -1.676 1.00 24.85 217 GLU A CA 1
ATOM 1743 C C . GLU A 1 211 ? 62.473 12.793 -1.217 1.00 23.71 217 GLU A C 1
ATOM 1744 O O . GLU A 1 211 ? 62.763 12.720 0.005 1.00 24.41 217 GLU A O 1
ATOM 1750 N N . VAL A 1 212 ? 63.292 13.277 -2.143 1.00 22.77 218 VAL A N 1
ATOM 1751 C CA . VAL A 1 212 ? 64.610 13.901 -1.819 1.00 21.93 218 VAL A CA 1
ATOM 1752 C C . VAL A 1 212 ? 64.356 15.154 -0.986 1.00 21.26 218 VAL A C 1
ATOM 1753 O O . VAL A 1 212 ? 65.074 15.356 0.026 1.00 21.18 218 VAL A O 1
ATOM 1757 N N . ASP A 1 213 ? 63.378 15.957 -1.412 1.00 20.43 219 ASP A N 1
ATOM 1758 C CA . ASP A 1 213 ? 63.044 17.260 -0.803 1.00 19.89 219 ASP A CA 1
ATOM 1759 C C . ASP A 1 213 ? 62.662 17.047 0.667 1.00 19.37 219 ASP A C 1
ATOM 1760 O O . ASP A 1 213 ? 63.247 17.727 1.528 1.00 18.31 219 ASP A O 1
ATOM 1765 N N . GLY A 1 214 ? 61.724 16.134 0.931 1.00 19.39 220 GLY A N 1
ATOM 1766 C CA . GLY A 1 214 ? 61.282 15.796 2.299 1.00 19.50 220 GLY A CA 1
ATOM 1767 C C . GLY A 1 214 ? 62.469 15.411 3.172 1.00 19.41 220 GLY A C 1
ATOM 1768 O O . GLY A 1 214 ? 62.597 15.941 4.309 1.00 19.15 220 GLY A O 1
ATOM 1769 N N . PHE A 1 215 ? 63.327 14.547 2.645 1.00 19.09 221 PHE A N 1
ATOM 1770 C CA . PHE A 1 215 ? 64.526 14.052 3.362 1.00 19.14 221 PHE A CA 1
ATOM 1771 C C . PHE A 1 215 ? 65.468 15.231 3.675 1.00 18.79 221 PHE A C 1
ATOM 1772 O O . PHE A 1 215 ? 65.983 15.288 4.804 1.00 19.18 221 PHE A O 1
ATOM 1780 N N . VAL A 1 216 ? 65.649 16.167 2.746 1.00 18.13 222 VAL A N 1
ATOM 1781 C CA . VAL A 1 216 ? 66.660 17.259 2.876 1.00 18.00 222 VAL A CA 1
ATOM 1782 C C . VAL A 1 216 ? 66.152 18.289 3.892 1.00 17.68 222 VAL A C 1
ATOM 1783 O O . VAL A 1 216 ? 66.929 18.713 4.750 1.00 17.09 222 VAL A O 1
ATOM 1787 N N . LYS A 1 217 ? 64.882 18.680 3.772 1.00 17.78 223 LYS A N 1
ATOM 1788 C CA . LYS A 1 217 ? 64.200 19.549 4.753 1.00 17.69 223 LYS A CA 1
ATOM 1789 C C . LYS A 1 217 ? 64.367 18.960 6.162 1.00 17.85 223 LYS A C 1
ATOM 1790 O O . LYS A 1 217 ? 64.857 19.655 7.029 1.00 17.03 223 LYS A O 1
ATOM 1796 N N . ASP A 1 218 ? 63.955 17.715 6.350 1.00 18.47 224 ASP A N 1
ATOM 1797 C CA . ASP A 1 218 ? 63.939 17.053 7.673 1.00 19.36 224 ASP A CA 1
ATOM 1798 C C . ASP A 1 218 ? 65.381 16.950 8.175 1.00 21.16 224 ASP A C 1
ATOM 1799 O O . ASP A 1 218 ? 65.656 17.223 9.347 1.00 21.52 224 ASP A O 1
ATOM 1820 N N . GLU A 1 221 ? 66.827 20.380 9.174 1.00 22.75 227 GLU A N 1
ATOM 1821 C CA . GLU A 1 221 ? 66.130 20.994 10.297 1.00 24.12 227 GLU A CA 1
ATOM 1822 C C . GLU A 1 221 ? 66.467 20.283 11.624 1.00 25.07 227 GLU A C 1
ATOM 1823 O O . GLU A 1 221 ? 66.015 20.751 12.650 1.00 23.47 227 GLU A O 1
ATOM 1829 N N . LEU A 1 222 ? 67.232 19.189 11.594 1.00 26.64 228 LEU A N 1
ATOM 1830 C CA . LEU A 1 222 ? 67.820 18.573 12.812 1.00 28.23 228 LEU A CA 1
ATOM 1831 C C . LEU A 1 222 ? 68.826 19.535 13.436 1.00 28.24 228 LEU A C 1
ATOM 1832 O O . LEU A 1 222 ? 69.029 19.403 14.654 1.00 29.71 228 LEU A O 1
ATOM 1837 N N . VAL A 1 223 ? 69.480 20.400 12.654 1.00 27.24 229 VAL A N 1
ATOM 1838 C CA . VAL A 1 223 ? 70.636 21.194 13.176 1.00 27.73 229 VAL A CA 1
ATOM 1839 C C . VAL A 1 223 ? 70.404 22.701 13.034 1.00 27.23 229 VA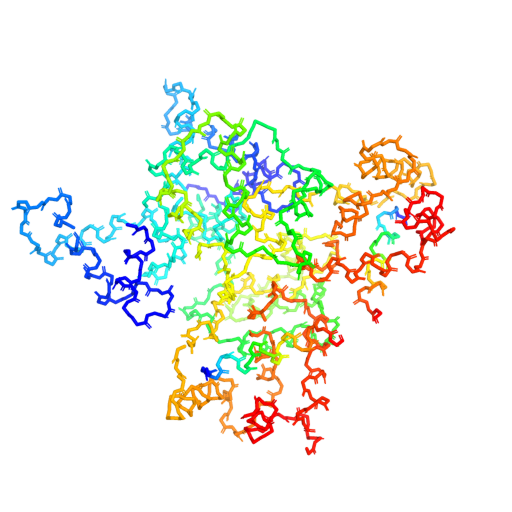L A C 1
ATOM 1840 O O . VAL A 1 223 ? 71.196 23.472 13.547 1.00 27.25 229 VAL A O 1
ATOM 1844 N N . ARG A 1 224 ? 69.386 23.100 12.281 1.00 27.91 230 ARG A N 1
ATOM 1845 C CA . ARG A 1 224 ? 69.155 24.553 12.090 1.00 29.21 230 ARG A CA 1
ATOM 1846 C C . ARG A 1 224 ? 67.656 24.840 12.104 1.00 26.60 230 ARG A C 1
ATOM 1847 O O . ARG A 1 224 ? 66.870 23.890 11.971 1.00 26.14 230 ARG A O 1
ATOM 1855 N N . PRO A 1 225 ? 67.235 26.102 12.316 1.00 26.04 231 PRO A N 1
ATOM 1856 C CA . PRO A 1 225 ? 65.807 26.424 12.301 1.00 26.10 231 PRO A CA 1
ATOM 1857 C C . PRO A 1 225 ? 65.179 26.250 10.902 1.00 25.86 231 PRO A C 1
ATOM 1858 O O . PRO A 1 225 ? 65.860 25.927 9.945 1.00 26.74 231 PRO A O 1
ATOM 1862 N N . SER A 1 226 ? 63.865 26.354 10.810 1.00 25.98 232 SER A N 1
ATOM 1863 C CA . SER A 1 226 ? 63.111 26.115 9.555 1.00 26.06 232 SER A CA 1
ATOM 1864 C C . SER A 1 226 ? 63.831 26.764 8.361 1.00 24.81 232 SER A C 1
ATOM 1865 O O . SER A 1 226 ? 64.052 27.985 8.412 1.00 27.30 232 SER A O 1
ATOM 1868 N N . ILE A 1 227 ? 64.165 25.989 7.331 1.00 22.51 233 ILE A N 1
ATOM 1869 C CA . ILE A 1 227 ? 64.878 26.460 6.100 1.00 21.48 233 ILE A CA 1
ATOM 1870 C C . ILE A 1 227 ? 63.926 27.106 5.071 1.00 20.37 233 ILE A C 1
ATOM 1871 O O . ILE A 1 227 ? 62.713 26.847 5.044 1.00 19.01 233 ILE A O 1
ATOM 1876 N N . SER A 1 228 ? 64.503 27.921 4.193 1.00 20.48 234 SER A N 1
ATOM 1877 C CA . SER A 1 228 ? 63.774 28.621 3.102 1.00 20.25 234 SER A CA 1
ATOM 1878 C C . SER A 1 228 ? 63.583 27.699 1.900 1.00 19.99 234 SER A C 1
ATOM 1879 O O . SER A 1 228 ? 64.247 26.656 1.821 1.00 19.99 234 SER A O 1
ATOM 1882 N N . GLY A 1 229 ? 62.744 28.116 0.963 1.00 20.16 235 GLY A N 1
ATOM 1883 C CA . GLY A 1 229 ? 62.617 27.471 -0.361 1.00 20.43 235 GLY A CA 1
ATOM 1884 C C . GLY A 1 229 ? 63.952 27.438 -1.094 1.00 20.68 235 GLY A C 1
ATOM 1885 O O . GLY A 1 229 ? 64.289 26.383 -1.602 1.00 20.70 235 GLY A O 1
ATOM 1886 N N . GLY A 1 230 ? 64.675 28.565 -1.151 1.00 21.16 236 GLY A N 1
ATOM 1887 C CA . GLY A 1 230 ? 66.002 28.674 -1.790 1.00 21.49 236 GLY A CA 1
ATOM 1888 C C . GLY A 1 230 ? 66.996 27.742 -1.129 1.00 21.92 236 GLY A C 1
ATOM 1889 O O . GLY A 1 230 ? 67.703 27.051 -1.846 1.00 22.10 236 GLY A O 1
ATOM 1890 N N . ASP A 1 231 ? 67.039 27.738 0.206 1.00 22.09 237 ASP A N 1
ATOM 1891 C CA . ASP A 1 231 ? 67.885 26.828 1.021 1.00 22.40 237 ASP A CA 1
ATOM 1892 C C . ASP A 1 231 ? 67.613 25.370 0.651 1.00 22.38 237 ASP A C 1
ATOM 1893 O O . ASP A 1 231 ? 68.576 24.590 0.593 1.00 22.98 237 ASP A O 1
ATOM 1898 N N . LEU A 1 232 ? 66.345 24.994 0.507 1.00 22.26 238 LEU A N 1
ATOM 1899 C CA . LEU A 1 232 ? 65.952 23.614 0.141 1.00 22.88 238 LEU A CA 1
ATOM 1900 C C . LEU A 1 232 ? 66.642 23.227 -1.179 1.00 23.79 238 LEU A C 1
ATOM 1901 O O . LEU A 1 232 ? 67.271 22.170 -1.198 1.00 22.51 238 LEU A O 1
ATOM 1906 N N . ASP A 1 233 ? 66.525 24.055 -2.228 1.00 25.23 239 ASP A N 1
ATOM 1907 C CA . ASP A 1 233 ? 67.154 23.797 -3.555 1.00 26.25 239 ASP A CA 1
ATOM 1908 C C . ASP A 1 233 ? 68.692 23.759 -3.402 1.00 25.99 239 ASP A C 1
ATOM 1909 O O . ASP A 1 233 ? 69.334 22.927 -4.019 1.00 25.87 239 ASP A O 1
ATOM 1914 N N . LYS A 1 234 ? 69.286 24.600 -2.568 1.00 26.92 240 LYS A N 1
ATOM 1915 C CA . LYS A 1 234 ? 70.758 24.643 -2.356 1.00 28.16 240 LYS A CA 1
ATOM 1916 C C . LYS A 1 234 ? 71.230 23.322 -1.724 1.00 27.10 240 LYS A C 1
ATOM 1917 O O . LYS A 1 234 ? 72.130 22.697 -2.283 1.00 26.46 240 LYS A O 1
ATOM 1923 N N . PHE A 1 235 ? 70.607 22.885 -0.631 1.00 25.59 241 PHE A N 1
ATOM 1924 C CA . PHE A 1 235 ? 71.033 21.689 0.139 1.00 25.63 241 PHE A CA 1
ATOM 1925 C C . PHE A 1 235 ? 70.670 20.415 -0.636 1.00 24.77 241 PHE A C 1
ATOM 1926 O O . PHE A 1 235 ? 71.396 19.400 -0.529 1.00 23.03 241 PHE A O 1
ATOM 1934 N N . ARG A 1 236 ? 69.592 20.468 -1.410 1.00 24.90 242 ARG A N 1
ATOM 1935 C CA . ARG A 1 236 ? 69.211 19.375 -2.334 1.00 26.44 242 ARG A CA 1
ATOM 1936 C C . ARG A 1 236 ? 70.353 19.151 -3.329 1.00 27.98 242 ARG A C 1
ATOM 1937 O O . ARG A 1 236 ? 70.844 18.031 -3.427 1.00 26.45 242 ARG A O 1
ATOM 1945 N N . GLU A 1 237 ? 70.759 20.209 -4.022 1.00 30.84 243 GLU A N 1
ATOM 1946 C CA . GLU A 1 237 ? 71.857 20.164 -5.009 1.00 34.00 243 GLU A CA 1
ATOM 1947 C C . GLU A 1 237 ? 73.109 19.669 -4.286 1.00 32.47 243 GLU A C 1
ATOM 1948 O O . GLU A 1 237 ? 73.810 18.849 -4.848 1.00 31.93 243 GLU A O 1
ATOM 1954 N N . CYS A 1 238 ? 73.360 20.123 -3.063 1.00 32.29 244 CYS A N 1
ATOM 1955 C CA . CYS A 1 238 ? 74.547 19.723 -2.249 1.00 32.28 244 CYS A CA 1
ATOM 1956 C C . CYS A 1 238 ? 74.475 18.212 -1.978 1.00 30.29 244 CYS A C 1
ATOM 1957 O O . CYS A 1 238 ? 75.460 17.528 -2.173 1.00 31.23 244 CYS A O 1
ATOM 1960 N N . LEU A 1 239 ? 73.324 17.686 -1.578 1.00 28.44 245 LEU A N 1
ATOM 1961 C CA . LEU A 1 239 ? 73.195 16.233 -1.321 1.00 27.73 245 LEU A CA 1
ATOM 1962 C C . LEU A 1 239 ? 73.463 15.442 -2.619 1.00 28.51 245 LEU A C 1
ATOM 1963 O O . LEU A 1 239 ? 74.140 14.422 -2.555 1.00 27.35 245 LEU A O 1
ATOM 1968 N N . LEU A 1 240 ? 72.932 15.872 -3.756 1.00 29.82 246 LEU A N 1
ATOM 1969 C CA . LEU A 1 240 ? 73.137 15.194 -5.061 1.00 32.49 246 LEU A CA 1
ATOM 1970 C C . LEU A 1 240 ? 74.608 15.247 -5.474 1.00 34.26 246 LEU A C 1
ATOM 1971 O O . LEU A 1 240 ? 75.137 14.189 -5.872 1.00 37.69 246 LEU A O 1
ATOM 1976 N N . THR A 1 241 ? 75.255 16.408 -5.360 1.00 34.63 247 THR A N 1
ATOM 1977 C CA . THR A 1 241 ? 76.684 16.592 -5.697 1.00 36.06 247 THR A CA 1
ATOM 1978 C C . THR A 1 241 ? 77.534 15.564 -4.937 1.00 38.96 247 THR A C 1
ATOM 1979 O O . THR A 1 241 ? 78.524 15.093 -5.502 1.00 40.69 247 THR A O 1
ATOM 1983 N N . HIS A 1 242 ? 77.187 15.219 -3.704 1.00 41.75 248 HIS A N 1
ATOM 1984 C CA . HIS A 1 242 ? 78.067 14.396 -2.836 1.00 45.29 248 HIS A CA 1
ATOM 1985 C C . HIS A 1 242 ? 77.585 12.943 -2.748 1.00 43.33 248 HIS A C 1
ATOM 1986 O O . HIS A 1 242 ? 78.366 12.131 -2.281 1.00 43.01 248 HIS A O 1
ATOM 1993 N N . CYS A 1 243 ? 76.367 12.602 -3.166 1.00 40.16 249 CYS A N 1
ATOM 1994 C CA . CYS A 1 243 ? 75.815 11.245 -2.920 1.00 39.86 249 CYS A CA 1
ATOM 1995 C C . CYS A 1 243 ? 75.293 10.579 -4.185 1.00 38.52 249 CYS A C 1
ATOM 1996 O O . CYS A 1 243 ? 75.270 9.337 -4.185 1.00 38.78 249 CYS A O 1
ATOM 1999 N N . ASP A 1 244 ? 74.902 11.348 -5.199 1.00 37.27 250 ASP A N 1
ATOM 2000 C CA . ASP A 1 244 ? 74.339 10.800 -6.458 1.00 37.99 250 ASP A CA 1
ATOM 2001 C C . ASP A 1 244 ? 75.500 10.398 -7.360 1.00 38.47 250 ASP A C 1
ATOM 2002 O O . ASP A 1 244 ? 75.804 11.080 -8.339 1.00 39.03 250 ASP A O 1
ATOM 2015 N N . ASN A 1 246 ? 75.891 7.762 -9.407 1.00 38.09 252 ASN A N 1
ATOM 2016 C CA . ASN A 1 246 ? 75.510 7.378 -10.761 1.00 38.48 252 ASN A CA 1
ATOM 2017 C C . ASN A 1 246 ? 74.809 8.526 -11.510 1.00 39.02 252 ASN A C 1
ATOM 2018 O O . ASN A 1 246 ? 74.393 8.305 -12.676 1.00 39.52 252 ASN A O 1
ATOM 2023 N N . LYS A 1 247 ? 74.661 9.703 -10.897 1.00 38.77 253 LYS A N 1
ATOM 2024 C CA . LYS A 1 247 ? 74.231 10.947 -11.597 1.00 38.68 253 LYS A CA 1
ATOM 2025 C C . LYS A 1 247 ? 72.862 10.756 -12.260 1.00 36.31 253 LYS A C 1
ATOM 2026 O O . LYS A 1 247 ? 72.656 11.324 -13.324 1.00 35.31 253 LYS A O 1
ATOM 2032 N N . ASP A 1 248 ? 71.948 10.005 -11.643 1.00 35.17 254 ASP A N 1
ATOM 2033 C CA . ASP A 1 248 ? 70.601 9.751 -12.219 1.00 35.72 254 ASP A CA 1
ATOM 2034 C C . ASP A 1 248 ? 69.575 10.726 -11.606 1.00 35.43 254 ASP A C 1
ATOM 2035 O O . ASP A 1 248 ? 68.391 10.627 -11.978 1.00 34.23 254 ASP A O 1
ATOM 2040 N N . GLY A 1 249 ? 70.022 11.647 -10.733 1.00 34.48 255 GLY A N 1
ATOM 2041 C CA . GLY A 1 249 ? 69.175 12.659 -10.076 1.00 34.71 255 GLY A CA 1
ATOM 2042 C C . GLY A 1 249 ? 68.368 12.076 -8.927 1.00 34.43 255 GLY A C 1
ATOM 2043 O O . GLY A 1 249 ? 67.555 12.816 -8.354 1.00 36.55 255 GLY A O 1
ATOM 2044 N N . LYS A 1 250 ? 68.585 10.800 -8.605 1.00 33.46 256 LYS A N 1
ATOM 2045 C CA . LYS A 1 250 ? 67.848 10.053 -7.565 1.00 32.77 256 LYS A CA 1
ATOM 2046 C C . LYS A 1 250 ? 68.841 9.645 -6.482 1.00 30.96 256 LYS A C 1
ATOM 2047 O O . LYS A 1 250 ? 70.025 9.498 -6.817 1.00 30.73 256 LYS A O 1
ATOM 2053 N N . ILE A 1 251 ? 68.394 9.474 -5.238 1.00 29.45 257 ILE A N 1
ATOM 2054 C CA . ILE A 1 251 ? 69.284 8.981 -4.146 1.00 28.82 257 ILE A CA 1
ATOM 2055 C C . ILE A 1 251 ? 68.898 7.532 -3.858 1.00 28.39 257 ILE A C 1
ATOM 2056 O O . ILE A 1 251 ? 67.911 7.327 -3.094 1.00 27.94 257 ILE A O 1
ATOM 2061 N N . GLN A 1 252 ? 69.668 6.587 -4.422 1.00 27.57 258 GLN A N 1
ATOM 2062 C CA . GLN A 1 252 ? 69.516 5.138 -4.159 1.00 27.93 258 GLN A CA 1
ATOM 2063 C C . GLN A 1 252 ? 69.905 4.890 -2.703 1.00 27.38 258 GLN A C 1
ATOM 2064 O O . GLN A 1 252 ? 70.795 5.605 -2.195 1.00 25.63 258 GLN A O 1
ATOM 2070 N N . LYS A 1 253 ? 69.275 3.893 -2.088 1.00 27.96 259 LYS A N 1
ATOM 2071 C CA . LYS A 1 253 ? 69.582 3.470 -0.704 1.00 29.04 259 LYS A CA 1
ATOM 2072 C C . LYS A 1 253 ? 71.110 3.326 -0.508 1.00 29.62 259 LYS A C 1
ATOM 2073 O O . LYS A 1 253 ? 71.630 3.749 0.528 1.00 30.47 259 LYS A O 1
ATOM 2079 N N . SER A 1 254 ? 71.812 2.764 -1.485 1.00 30.04 260 SER A N 1
ATOM 2080 C CA . SER A 1 254 ? 73.258 2.436 -1.415 1.00 29.91 260 SER A CA 1
ATOM 2081 C C . SER A 1 254 ? 74.048 3.745 -1.345 1.00 29.48 260 SER A C 1
ATOM 2082 O O . SER A 1 254 ? 75.044 3.814 -0.593 1.00 29.29 260 SER A O 1
ATOM 2085 N N . GLU A 1 255 ? 73.624 4.730 -2.137 1.00 28.49 261 GLU A N 1
ATOM 2086 C CA . GLU A 1 255 ? 74.255 6.058 -2.218 1.00 28.30 261 GLU A CA 1
ATOM 2087 C C . GLU A 1 255 ? 74.158 6.771 -0.858 1.00 28.29 261 GLU A C 1
ATOM 2088 O O . GLU A 1 255 ? 75.191 7.357 -0.408 1.00 26.46 261 GLU A O 1
ATOM 2094 N N . LEU A 1 256 ? 72.987 6.721 -0.226 1.00 28.89 262 LEU A N 1
ATOM 2095 C CA . LEU A 1 256 ? 72.759 7.398 1.068 1.00 30.88 262 LEU A CA 1
ATOM 2096 C C . LEU A 1 256 ? 73.555 6.668 2.164 1.00 33.30 262 LEU A C 1
ATOM 2097 O O . LEU A 1 256 ? 74.191 7.368 2.958 1.00 33.93 262 LEU A O 1
ATOM 2102 N N . ALA A 1 257 ? 73.498 5.334 2.234 1.00 36.05 263 ALA A N 1
ATOM 2103 C CA . ALA A 1 257 ? 74.292 4.528 3.202 1.00 38.56 263 ALA A CA 1
ATOM 2104 C C . ALA A 1 257 ? 75.783 4.883 3.064 1.00 39.43 263 ALA A C 1
ATOM 2105 O O . ALA A 1 257 ? 76.484 5.115 4.082 1.00 39.41 263 ALA A O 1
ATOM 2107 N N . LEU A 1 258 ? 76.257 4.992 1.828 1.00 40.13 264 LEU A N 1
ATOM 2108 C CA . LEU A 1 258 ? 77.669 5.348 1.565 1.00 40.14 264 LEU A CA 1
ATOM 2109 C C . LEU A 1 258 ? 77.974 6.718 2.178 1.00 40.76 264 LEU A C 1
ATOM 2110 O O . LEU A 1 258 ? 78.921 6.814 2.952 1.00 42.58 264 LEU A O 1
ATOM 2115 N N . CYS A 1 259 ? 77.183 7.734 1.841 1.00 42.42 265 CYS A N 1
ATOM 2116 C CA . CYS A 1 259 ? 77.372 9.153 2.260 1.00 41.37 265 CYS A CA 1
ATOM 2117 C C . CYS A 1 259 ? 77.328 9.301 3.785 1.00 39.89 265 CYS A C 1
ATOM 2118 O O . CYS A 1 259 ? 78.075 10.146 4.297 1.00 42.24 265 CYS A O 1
ATOM 2121 N N . LEU A 1 260 ? 76.491 8.527 4.473 1.00 37.47 266 LEU A N 1
ATOM 2122 C CA . LEU A 1 260 ? 76.331 8.567 5.949 1.00 37.56 266 LEU A CA 1
ATOM 2123 C C . LEU A 1 260 ? 77.458 7.810 6.672 1.00 41.04 266 LEU A C 1
ATOM 2124 O O . LEU A 1 260 ? 77.728 8.181 7.824 1.00 42.13 266 LEU A O 1
ATOM 2129 N N . GLY A 1 261 ? 78.114 6.830 6.022 1.00 43.37 267 GLY A N 1
ATOM 2130 C CA . GLY A 1 261 ? 79.000 5.826 6.657 1.00 43.80 267 GLY A CA 1
ATOM 2131 C C . GLY A 1 261 ? 78.232 4.596 7.156 1.00 44.32 267 GLY A C 1
ATOM 2132 O O . GLY A 1 261 ? 77.222 4.039 6.643 1.00 42.42 267 GLY A O 1
ATOM 2133 N N . SER B 2 1 ? 77.572 5.611 17.868 1.00 42.58 1 SER B N 1
ATOM 2134 C CA . SER B 2 1 ? 76.239 6.275 18.044 1.00 41.02 1 SER B CA 1
ATOM 2135 C C . SER B 2 1 ? 75.192 5.748 17.042 1.00 38.36 1 SER B C 1
ATOM 2136 O O . SER B 2 1 ? 75.543 4.988 16.114 1.00 38.57 1 SER B O 1
ATOM 2139 N N . GLY B 2 2 ? 73.926 6.136 17.231 1.00 36.51 2 GLY B N 1
ATOM 2140 C CA . GLY B 2 2 ? 72.815 5.786 16.323 1.00 34.55 2 GLY B CA 1
ATOM 2141 C C . GLY B 2 2 ? 72.932 6.475 14.965 1.00 33.00 2 GLY B C 1
ATOM 2142 O O . GLY B 2 2 ? 73.736 7.401 14.810 1.00 30.11 2 GLY B O 1
ATOM 2143 N N . ILE B 2 3 ? 72.121 6.023 14.007 1.00 33.95 3 ILE B N 1
ATOM 2144 C CA . ILE B 2 3 ? 72.105 6.492 12.587 1.00 33.38 3 ILE B CA 1
ATOM 2145 C C . ILE B 2 3 ? 71.747 7.987 12.536 1.00 30.95 3 ILE B C 1
ATOM 2146 O O . ILE B 2 3 ? 72.320 8.705 11.676 1.00 28.90 3 ILE B O 1
ATOM 2151 N N . ILE B 2 4 ? 70.925 8.454 13.480 1.00 29.32 4 ILE B N 1
ATOM 2152 C CA . ILE B 2 4 ? 70.591 9.897 13.657 1.00 29.80 4 ILE B CA 1
ATOM 2153 C C . ILE B 2 4 ? 71.866 10.728 13.828 1.00 27.99 4 ILE B C 1
ATOM 2154 O O . ILE B 2 4 ? 71.890 11.835 13.278 1.00 30.64 4 ILE B O 1
ATOM 2159 N N . GLY B 2 5 ? 72.898 10.206 14.493 1.00 26.84 5 GLY B N 1
ATOM 2160 C CA . GLY B 2 5 ? 74.214 10.859 14.621 1.00 26.30 5 GLY B CA 1
ATOM 2161 C C . GLY B 2 5 ? 74.865 11.121 13.273 1.00 26.48 5 GLY B C 1
ATOM 2162 O O . GLY B 2 5 ? 75.422 12.201 13.086 1.00 28.58 5 GLY B O 1
ATOM 2163 N N . ASN B 2 6 ? 74.823 10.166 12.349 1.00 26.76 6 ASN B N 1
ATOM 2164 C CA . ASN B 2 6 ? 75.371 10.312 10.967 1.00 26.91 6 ASN B CA 1
ATOM 2165 C C . ASN B 2 6 ? 74.569 11.392 10.237 1.00 26.10 6 ASN B C 1
ATOM 2166 O O . ASN B 2 6 ? 75.200 12.259 9.621 1.00 26.62 6 ASN B O 1
ATOM 2171 N N . LEU B 2 7 ? 73.233 11.376 10.331 1.00 26.17 7 LEU B N 1
ATOM 2172 C CA . LEU B 2 7 ? 72.381 12.407 9.669 1.00 27.37 7 LEU B CA 1
ATOM 2173 C C . LEU B 2 7 ? 72.776 13.798 10.173 1.00 26.90 7 LEU B C 1
ATOM 2174 O O . LEU B 2 7 ? 72.976 14.698 9.311 1.00 26.57 7 LEU B O 1
ATOM 2179 N N . ARG B 2 8 ? 72.873 13.970 11.505 1.00 26.77 8 ARG B N 1
ATOM 2180 C CA . ARG B 2 8 ? 73.208 15.287 12.134 1.00 28.18 8 ARG B CA 1
ATOM 2181 C C . ARG B 2 8 ? 74.554 15.755 11.590 1.00 28.43 8 ARG B C 1
ATOM 2182 O O . ARG B 2 8 ? 74.605 16.883 11.110 1.00 27.39 8 ARG B O 1
ATOM 2190 N N . HIS B 2 9 ? 75.567 14.884 11.603 1.00 30.39 9 HIS B N 1
ATOM 2191 C CA . HIS B 2 9 ? 76.939 15.180 11.118 1.00 34.39 9 HIS B CA 1
ATOM 2192 C C . HIS B 2 9 ? 76.880 15.648 9.651 1.00 31.79 9 HIS B C 1
ATOM 2193 O O . HIS B 2 9 ? 77.497 16.672 9.311 1.00 31.20 9 HIS B O 1
ATOM 2200 N N . MET B 2 10 ? 76.187 14.916 8.787 1.00 30.17 10 MET B N 1
ATOM 2201 C CA . MET B 2 10 ? 76.063 15.312 7.368 1.00 31.05 10 MET B CA 1
ATOM 2202 C C . MET B 2 10 ? 75.384 16.687 7.277 1.00 29.62 10 MET B C 1
ATOM 2203 O O . MET B 2 10 ? 75.909 17.550 6.521 1.00 27.88 10 MET B O 1
ATOM 2208 N N . ALA B 2 11 ? 74.296 16.913 8.034 1.00 27.08 11 ALA B N 1
ATOM 2209 C CA . ALA B 2 11 ? 73.603 18.225 8.068 1.00 28.04 11 ALA B CA 1
ATOM 2210 C C . ALA B 2 11 ? 74.584 19.330 8.471 1.00 27.16 11 ALA B C 1
ATOM 2211 O O . ALA B 2 11 ? 74.635 20.355 7.770 1.00 26.68 11 ALA B O 1
ATOM 2213 N N . LEU B 2 12 ? 75.331 19.132 9.558 1.00 27.34 12 LEU B N 1
ATOM 2214 C CA . LEU B 2 12 ? 76.308 20.131 10.079 1.00 28.00 12 LEU B CA 1
ATOM 2215 C C . LEU B 2 12 ? 77.355 20.433 9.007 1.00 27.31 12 LEU B C 1
ATOM 2216 O O . LEU B 2 12 ? 77.642 21.633 8.788 1.00 26.68 12 LEU B O 1
ATOM 2221 N N . ASP B 2 13 ? 77.879 19.391 8.346 1.00 27.75 13 ASP B N 1
ATOM 2222 C CA . ASP B 2 13 ? 78.957 19.561 7.340 1.00 29.51 13 ASP B CA 1
ATOM 2223 C C . ASP B 2 13 ? 78.401 20.341 6.154 1.00 28.74 13 ASP B C 1
ATOM 2224 O O . ASP B 2 13 ? 79.104 21.226 5.647 1.00 29.62 13 ASP B O 1
ATOM 2229 N N . MET B 2 14 ? 77.196 20.005 5.717 1.00 28.26 14 MET B N 1
ATOM 2230 C CA . MET B 2 14 ? 76.575 20.628 4.528 1.00 29.77 14 MET B CA 1
ATOM 2231 C C . MET B 2 14 ? 76.217 22.074 4.854 1.00 30.99 14 MET B C 1
ATOM 2232 O O . MET B 2 14 ? 76.338 22.917 3.944 1.00 32.24 14 MET B O 1
ATOM 2237 N N . GLY B 2 15 ? 75.803 22.334 6.101 1.00 33.85 15 GLY B N 1
ATOM 2238 C CA . GLY B 2 15 ? 75.480 23.680 6.617 1.00 37.54 15 GLY B CA 1
ATOM 2239 C C . GLY B 2 15 ? 76.697 24.590 6.782 1.00 40.98 15 GLY B C 1
ATOM 2240 O O . GLY B 2 15 ? 76.482 25.812 6.930 1.00 42.91 15 GLY B O 1
ATOM 2241 N N . ASN B 2 16 ? 77.921 24.046 6.742 1.00 45.33 16 ASN B N 1
ATOM 2242 C CA . ASN B 2 16 ? 79.205 24.791 6.921 1.00 50.52 16 ASN B CA 1
ATOM 2243 C C . ASN B 2 16 ? 79.943 24.972 5.587 1.00 54.15 16 ASN B C 1
ATOM 2244 O O . ASN B 2 16 ? 80.778 25.896 5.511 1.00 54.72 16 ASN B O 1
ATOM 2249 N N . GLU B 2 17 ? 79.671 24.118 4.594 1.00 61.73 17 GLU B N 1
ATOM 2250 C CA . GLU B 2 17 ? 80.242 24.215 3.219 1.00 68.78 17 GLU B CA 1
ATOM 2251 C C . GLU B 2 17 ? 79.823 25.559 2.607 1.00 69.82 17 GLU B C 1
ATOM 2252 O O . GLU B 2 17 ? 78.766 26.108 2.952 1.00 67.26 17 GLU B O 1
ATOM 2259 N N . GLY C 1 6 ? 61.591 16.404 39.781 1.00 48.68 12 GLY C N 1
ATOM 2260 C CA . GLY C 1 6 ? 62.152 17.104 38.581 1.00 49.39 12 GLY C CA 1
ATOM 2261 C C . GLY C 1 6 ? 61.185 17.002 37.413 1.00 49.25 12 GLY C C 1
ATOM 2262 O O . GLY C 1 6 ? 60.638 15.891 37.230 1.00 49.82 12 GLY C O 1
ATOM 2263 N N . PHE C 1 7 ? 60.906 18.121 36.713 1.00 48.52 13 PHE C N 1
ATOM 2264 C CA . PHE C 1 7 ? 59.967 18.177 35.551 1.00 45.23 13 PHE C CA 1
ATOM 2265 C C . PHE C 1 7 ? 60.442 17.187 34.484 1.00 41.00 13 PHE C C 1
ATOM 2266 O O . PHE C 1 7 ? 59.607 16.453 33.963 1.00 35.90 13 PHE C O 1
ATOM 2274 N N . LEU C 1 8 ? 61.752 17.167 34.222 1.00 43.19 14 LEU C N 1
ATOM 2275 C CA . LEU C 1 8 ? 62.392 16.290 33.205 1.00 48.44 14 LEU C CA 1
ATOM 2276 C C . LEU C 1 8 ? 62.166 14.822 33.574 1.00 49.22 14 LEU C C 1
ATOM 2277 O O . LEU C 1 8 ? 61.809 14.034 32.668 1.00 47.70 14 LEU C O 1
ATOM 2282 N N . GLN C 1 9 ? 62.350 14.478 34.852 1.00 50.38 15 GLN C N 1
ATOM 2283 C CA . GLN C 1 9 ? 62.269 13.071 35.327 1.00 52.43 15 GLN C CA 1
ATOM 2284 C C . GLN C 1 9 ? 60.839 12.570 35.093 1.00 47.32 15 GLN C C 1
ATOM 2285 O O . GLN C 1 9 ? 60.671 11.411 34.657 1.00 45.48 15 GLN C O 1
ATOM 2291 N N . ILE C 1 10 ? 59.846 13.426 35.347 1.00 43.52 16 ILE C N 1
ATOM 2292 C CA . ILE C 1 10 ? 58.402 13.106 35.153 1.00 42.47 16 ILE C CA 1
ATOM 2293 C C . ILE C 1 10 ? 58.144 12.909 33.652 1.00 40.99 16 ILE C C 1
ATOM 2294 O O . ILE C 1 10 ? 57.522 11.891 33.280 1.00 40.95 16 ILE C O 1
ATOM 2299 N N . TRP C 1 11 ? 58.656 13.816 32.816 1.00 39.81 17 TRP C N 1
ATOM 2300 C CA . TRP C 1 11 ? 58.558 13.710 31.337 1.00 39.30 17 TRP C CA 1
ATOM 2301 C C . TRP C 1 11 ? 59.163 12.379 30.855 1.00 40.06 17 TRP C C 1
ATOM 2302 O O . TRP C 1 11 ? 58.505 11.671 30.063 1.00 41.88 17 TRP C O 1
ATOM 2313 N N . GLN C 1 12 ? 60.384 12.068 31.288 1.00 40.60 18 GLN C N 1
ATOM 2314 C CA . GLN C 1 12 ? 61.159 10.874 30.842 1.00 42.13 18 GLN C CA 1
ATOM 2315 C C . GLN C 1 12 ? 60.438 9.603 31.307 1.00 41.41 18 GLN C C 1
ATOM 2316 O O . GLN C 1 12 ? 60.325 8.657 30.510 1.00 40.40 18 GLN C O 1
ATOM 2322 N N . HIS C 1 13 ? 59.919 9.587 32.535 1.00 41.69 19 HIS C N 1
ATOM 2323 C CA . HIS C 1 13 ? 59.196 8.415 33.091 1.00 42.96 19 HIS C CA 1
ATOM 2324 C C . HIS C 1 13 ? 58.025 8.048 32.177 1.00 40.90 19 HIS C C 1
ATOM 2325 O O . HIS C 1 13 ? 57.888 6.866 31.852 1.00 39.76 19 HIS C O 1
ATOM 2332 N N . PHE C 1 14 ? 57.203 9.028 31.777 1.00 39.35 20 PHE C N 1
ATOM 2333 C CA . PHE C 1 14 ? 55.911 8.770 31.089 1.00 37.59 20 PHE C CA 1
ATOM 2334 C C . PHE C 1 14 ? 56.114 8.703 29.583 1.00 36.96 20 PHE C C 1
ATOM 2335 O O . PHE C 1 14 ? 55.380 7.911 28.972 1.00 39.44 20 PHE C O 1
ATOM 2343 N N . ASP C 1 15 ? 57.047 9.456 28.997 1.00 36.08 21 ASP C N 1
ATOM 2344 C CA . ASP C 1 15 ? 57.376 9.240 27.560 1.00 37.45 21 ASP C CA 1
ATOM 2345 C C . ASP C 1 15 ? 58.306 8.025 27.508 1.00 40.59 21 ASP C C 1
ATOM 2346 O O . ASP C 1 15 ? 59.494 8.196 27.158 1.00 43.43 21 ASP C O 1
ATOM 2351 N N . ALA C 1 16 ? 57.773 6.862 27.871 1.00 43.88 22 ALA C N 1
ATOM 2352 C CA . ALA C 1 16 ? 58.519 5.600 28.121 1.00 48.81 22 ALA C CA 1
ATOM 2353 C C . ALA C 1 16 ? 59.414 5.292 26.921 1.00 51.92 22 ALA C C 1
ATOM 2354 O O . ALA C 1 16 ? 60.616 5.080 27.157 1.00 55.06 22 ALA C O 1
ATOM 2356 N N . ASP C 1 17 ? 58.852 5.330 25.702 1.00 55.02 23 ASP C N 1
ATOM 2357 C CA . ASP C 1 17 ? 59.529 4.953 24.426 1.00 55.97 23 ASP C CA 1
ATOM 2358 C C . ASP C 1 17 ? 60.316 6.142 23.842 1.00 55.99 23 ASP C C 1
ATOM 2359 O O . ASP C 1 17 ? 60.855 6.006 22.733 1.00 58.07 23 ASP C O 1
ATOM 2364 N N . ASP C 1 18 ? 60.373 7.279 24.537 1.00 55.07 24 ASP C N 1
ATOM 2365 C CA . ASP C 1 18 ? 61.259 8.416 24.189 1.00 54.44 24 ASP C CA 1
ATOM 2366 C C . ASP C 1 18 ? 60.977 8.920 22.756 1.00 53.67 24 ASP C C 1
ATOM 2367 O O . ASP C 1 18 ? 61.942 9.331 22.072 1.00 51.06 24 ASP C O 1
ATOM 2372 N N . ASN C 1 19 ? 59.703 8.951 22.324 1.00 52.42 25 ASN C N 1
ATOM 2373 C CA . ASN C 1 19 ? 59.292 9.346 20.944 1.00 50.43 25 ASN C CA 1
ATOM 2374 C C . ASN C 1 19 ? 58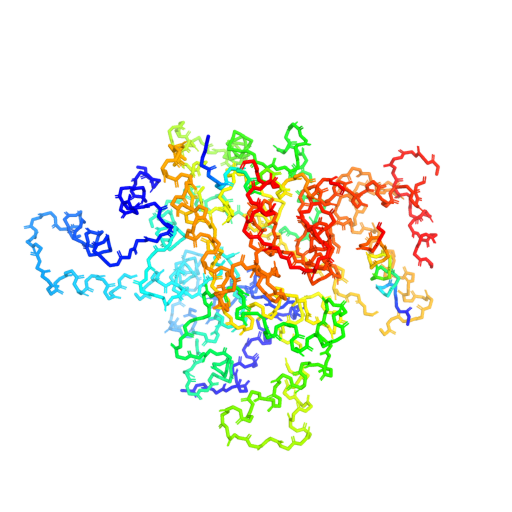.808 10.808 20.890 1.00 48.34 25 ASN C C 1
ATOM 2375 O O . ASN C 1 19 ? 58.446 11.231 19.790 1.00 47.93 25 ASN C O 1
ATOM 2380 N N . GLY C 1 20 ? 58.795 11.538 22.021 1.00 46.59 26 GLY C N 1
ATOM 2381 C CA . GLY C 1 20 ? 58.456 12.975 22.107 1.00 44.78 26 GLY C CA 1
ATOM 2382 C C . GLY C 1 20 ? 56.992 13.265 22.464 1.00 42.64 26 GLY C C 1
ATOM 2383 O O . GLY C 1 20 ? 56.600 14.457 22.463 1.00 39.85 26 GLY C O 1
ATOM 2384 N N . TYR C 1 21 ? 56.199 12.238 22.773 1.00 41.32 27 TYR C N 1
ATOM 2385 C CA . TYR C 1 21 ? 54.739 12.349 23.022 1.00 41.70 27 TYR C CA 1
ATOM 2386 C C . TYR C 1 21 ? 54.330 11.397 24.148 1.00 39.30 27 TYR C C 1
ATOM 2387 O O . TYR C 1 21 ? 54.698 10.226 24.072 1.00 42.88 27 TYR C O 1
ATOM 2396 N N . ILE C 1 22 ? 53.569 11.875 25.127 1.00 37.00 28 ILE C N 1
ATOM 2397 C CA . ILE C 1 22 ? 52.829 10.997 26.079 1.00 36.86 28 ILE C CA 1
ATOM 2398 C C . ILE C 1 22 ? 51.486 10.680 25.416 1.00 37.71 28 ILE C C 1
ATOM 2399 O O . ILE C 1 22 ? 50.655 11.604 25.302 1.00 35.96 28 ILE C O 1
ATOM 2404 N N . GLU C 1 23 ? 51.336 9.450 24.908 1.00 41.41 29 GLU C N 1
ATOM 2405 C CA . GLU C 1 23 ? 50.219 9.034 24.009 1.00 44.94 29 GLU C CA 1
ATOM 2406 C C . GLU C 1 23 ? 49.775 7.602 24.358 1.00 46.67 29 GLU C C 1
ATOM 2407 O O . GLU C 1 23 ? 50.576 6.846 24.964 1.00 47.46 29 GLU C O 1
ATOM 2413 N N . GLY C 1 24 ? 48.536 7.256 23.989 1.00 47.76 30 GLY C N 1
ATOM 2414 C CA . GLY C 1 24 ? 47.904 5.957 24.275 1.00 47.28 30 GLY C CA 1
ATOM 2415 C C . GLY C 1 24 ? 48.020 5.635 25.751 1.00 48.92 30 GLY C C 1
ATOM 2416 O O . GLY C 1 24 ? 47.643 6.506 26.559 1.00 46.13 30 GLY C O 1
ATOM 2417 N N . LYS C 1 25 ? 48.584 4.464 26.085 1.00 50.36 31 LYS C N 1
ATOM 2418 C CA . LYS C 1 25 ? 48.646 3.926 27.470 1.00 51.06 31 LYS C CA 1
ATOM 2419 C C . LYS C 1 25 ? 49.562 4.783 28.345 1.00 47.42 31 LYS C C 1
ATOM 2420 O O . LYS C 1 25 ? 49.289 4.861 29.574 1.00 45.89 31 LYS C O 1
ATOM 2426 N N . GLU C 1 26 ? 50.597 5.400 27.764 1.00 44.66 32 GLU C N 1
ATOM 2427 C CA . GLU C 1 26 ? 51.505 6.305 28.513 1.00 42.92 32 GLU C CA 1
ATOM 2428 C C . GLU C 1 26 ? 50.645 7.406 29.152 1.00 41.87 32 GLU C C 1
ATOM 2429 O O . GLU C 1 26 ? 50.904 7.779 30.331 1.00 41.77 32 GLU C O 1
ATOM 2435 N N . LEU C 1 27 ? 49.647 7.892 28.405 1.00 39.70 33 LEU C N 1
ATOM 2436 C CA . LEU C 1 27 ? 48.768 9.025 28.793 1.00 38.50 33 LEU C CA 1
ATOM 2437 C C . LEU C 1 27 ? 47.760 8.571 29.850 1.00 36.59 33 LEU C C 1
ATOM 2438 O O . LEU C 1 27 ? 47.540 9.340 30.783 1.00 35.58 33 LEU C O 1
ATOM 2443 N N . ASP C 1 28 ? 47.175 7.380 29.718 1.00 36.91 34 ASP C N 1
ATOM 2444 C CA . ASP C 1 28 ? 46.243 6.827 30.740 1.00 37.83 34 ASP C CA 1
ATOM 2445 C C . ASP C 1 28 ? 47.044 6.566 32.018 1.00 37.71 34 ASP C C 1
ATOM 2446 O O . ASP C 1 28 ? 46.540 6.899 33.108 1.00 36.44 34 ASP C O 1
ATOM 2451 N N . ASP C 1 29 ? 48.268 6.036 31.885 1.00 38.95 35 ASP C N 1
ATOM 2452 C CA . ASP C 1 29 ? 49.194 5.798 33.029 1.00 39.08 35 ASP C CA 1
ATOM 2453 C C . ASP C 1 29 ? 49.501 7.137 33.690 1.00 37.18 35 ASP C C 1
ATOM 2454 O O . ASP C 1 29 ? 49.478 7.201 34.940 1.00 37.71 35 ASP C O 1
ATOM 2459 N N . PHE C 1 30 ? 49.774 8.166 32.886 1.00 35.40 36 PHE C N 1
ATOM 2460 C CA . PHE C 1 30 ? 50.048 9.533 33.390 1.00 34.25 36 PHE C CA 1
ATOM 2461 C C . PHE C 1 30 ? 48.856 10.011 34.229 1.00 33.91 36 PHE C C 1
ATOM 2462 O O . PHE C 1 30 ? 49.078 10.514 35.342 1.00 32.11 36 PHE C O 1
ATOM 2470 N N . PHE C 1 31 ? 47.624 9.873 33.726 1.00 35.21 37 PHE C N 1
ATOM 2471 C CA . PHE C 1 31 ? 46.409 10.392 34.415 1.00 36.44 37 PHE C CA 1
ATOM 2472 C C . PHE C 1 31 ? 46.016 9.486 35.585 1.00 37.23 37 PHE C C 1
ATOM 2473 O O . PHE C 1 31 ? 45.368 10.002 36.503 1.00 36.16 37 PHE C O 1
ATOM 2481 N N . ARG C 1 32 ? 46.386 8.199 35.556 1.00 39.56 38 ARG C N 1
ATOM 2482 C CA . ARG C 1 32 ? 46.249 7.295 36.732 1.00 42.51 38 ARG C CA 1
ATOM 2483 C C . ARG C 1 32 ? 47.163 7.818 37.844 1.00 41.91 38 ARG C C 1
ATOM 2484 O O . ARG C 1 32 ? 46.697 7.973 38.987 1.00 39.41 38 ARG C O 1
ATOM 2492 N N . HIS C 1 33 ? 48.414 8.116 37.505 1.00 42.48 39 HIS C N 1
ATOM 2493 C CA . HIS C 1 33 ? 49.414 8.685 38.446 1.00 44.72 39 HIS C CA 1
ATOM 2494 C C . HIS C 1 33 ? 48.872 9.990 39.048 1.00 43.40 39 HIS C C 1
ATOM 2495 O O . HIS C 1 33 ? 48.993 10.183 40.261 1.00 40.70 39 HIS C O 1
ATOM 2510 N N . LEU C 1 35 ? 45.734 11.040 39.551 1.00 39.42 41 LEU C N 1
ATOM 2511 C CA . LEU C 1 35 ? 44.622 10.795 40.492 1.00 39.41 41 LEU C CA 1
ATOM 2512 C C . LEU C 1 35 ? 45.212 10.462 41.865 1.00 40.82 41 LEU C C 1
ATOM 2513 O O . LEU C 1 35 ? 44.715 11.018 42.857 1.00 41.63 41 LEU C O 1
ATOM 2518 N N . LYS C 1 36 ? 46.225 9.594 41.913 1.00 42.29 42 LYS C N 1
ATOM 2519 C CA . LYS C 1 36 ? 46.890 9.155 43.170 1.00 46.83 42 LYS C CA 1
ATOM 2520 C C . LYS C 1 36 ? 47.554 10.343 43.865 1.00 48.83 42 LYS C C 1
ATOM 2521 O O . LYS C 1 36 ? 47.515 10.382 45.105 1.00 48.26 42 LYS C O 1
ATOM 2527 N N . LYS C 1 37 ? 48.177 11.246 43.104 1.00 53.43 43 LYS C N 1
ATOM 2528 C CA . LYS C 1 37 ? 48.858 12.452 43.652 1.00 56.78 43 LYS C CA 1
ATOM 2529 C C . LYS C 1 37 ? 47.808 13.354 44.309 1.00 56.20 43 LYS C C 1
ATOM 2530 O O . LYS C 1 37 ? 47.963 13.632 45.511 1.00 58.04 43 LYS C O 1
ATOM 2536 N N . LEU C 1 38 ? 46.773 13.749 43.560 1.00 54.60 44 LEU C N 1
ATOM 2537 C CA . LEU C 1 38 ? 45.681 14.649 44.029 1.00 57.01 44 LEU C CA 1
ATOM 2538 C C . LEU C 1 38 ? 44.925 13.988 45.187 1.00 59.44 44 LEU C C 1
ATOM 2539 O O . LEU C 1 38 ? 44.869 14.591 46.278 1.00 63.89 44 LEU C O 1
ATOM 2544 N N . GLN C 1 39 ? 44.386 12.786 44.958 1.00 58.75 45 GLN C N 1
ATOM 2545 C CA . GLN C 1 39 ? 43.565 12.031 45.934 1.00 58.00 45 GLN C CA 1
ATOM 2546 C C . GLN C 1 39 ? 44.220 10.680 46.206 1.00 55.19 45 GLN C C 1
ATOM 2547 O O . GLN C 1 39 ? 43.845 9.668 45.611 1.00 48.78 45 GLN C O 1
ATOM 2553 N N . PRO C 1 40 ? 45.224 10.627 47.116 1.00 53.91 46 PRO C N 1
ATOM 2554 C CA . PRO C 1 40 ? 45.848 9.364 47.509 1.00 53.36 46 PRO C CA 1
ATOM 2555 C C . PRO C 1 40 ? 44.843 8.370 48.113 1.00 53.57 46 PRO C C 1
ATOM 2556 O O . PRO C 1 40 ? 44.961 7.186 47.831 1.00 53.17 46 PRO C O 1
ATOM 2560 N N . LYS C 1 41 ? 43.876 8.857 48.901 1.00 53.84 47 LYS C N 1
ATOM 2561 C CA . LYS C 1 41 ? 42.853 8.009 49.570 1.00 53.16 47 LYS C CA 1
ATOM 2562 C C . LYS C 1 41 ? 41.882 7.412 48.542 1.00 49.50 47 LYS C C 1
ATOM 2563 O O . LYS C 1 41 ? 41.227 6.429 48.887 1.00 48.99 47 LYS C O 1
ATOM 2569 N N . ASP C 1 42 ? 41.761 7.995 47.347 1.00 44.89 48 ASP C N 1
ATOM 2570 C CA . ASP C 1 42 ? 40.743 7.593 46.339 1.00 43.20 48 ASP C CA 1
ATOM 2571 C C . ASP C 1 42 ? 41.242 6.431 45.476 1.00 41.68 48 ASP C C 1
ATOM 2572 O O . ASP C 1 42 ? 42.416 6.395 45.105 1.00 41.41 48 ASP C O 1
ATOM 2577 N N . LYS C 1 43 ? 40.322 5.541 45.132 1.00 41.59 49 LYS C N 1
ATOM 2578 C CA . LYS C 1 43 ? 40.546 4.379 44.241 1.00 42.08 49 LYS C CA 1
ATOM 2579 C C . LYS C 1 43 ? 40.475 4.844 42.779 1.00 39.36 49 LYS C C 1
ATOM 2580 O O . LYS C 1 43 ? 39.569 5.599 42.439 1.00 40.19 49 LYS C O 1
ATOM 2586 N N . ILE C 1 44 ? 41.396 4.393 41.948 1.00 37.47 50 ILE C N 1
ATOM 2587 C CA . ILE C 1 44 ? 41.436 4.681 40.482 1.00 36.47 50 ILE C CA 1
ATOM 2588 C C . ILE C 1 44 ? 40.331 3.868 39.803 1.00 36.06 50 ILE C C 1
ATOM 2589 O O . ILE C 1 44 ? 40.268 2.661 40.063 1.00 37.94 50 ILE C O 1
ATOM 2594 N N . THR C 1 45 ? 39.483 4.495 38.998 1.00 35.00 51 THR C N 1
ATOM 2595 C CA . THR C 1 45 ? 38.467 3.816 38.141 1.00 35.60 51 THR C CA 1
ATOM 2596 C C . THR C 1 45 ? 38.608 4.344 36.711 1.00 35.43 51 THR C C 1
ATOM 2597 O O . THR C 1 45 ? 39.109 5.452 36.549 1.00 35.28 51 THR C O 1
ATOM 2601 N N . ASP C 1 46 ? 38.170 3.579 35.721 1.00 37.98 52 ASP C N 1
ATOM 2602 C CA . ASP C 1 46 ? 38.199 3.958 34.276 1.00 40.23 52 ASP C CA 1
ATOM 2603 C C . ASP C 1 46 ? 37.410 5.256 34.081 1.00 40.03 52 ASP C C 1
ATOM 2604 O O . ASP C 1 46 ? 37.859 6.122 33.331 1.00 40.12 52 ASP C O 1
ATOM 2609 N N . GLU C 1 47 ? 36.264 5.391 34.747 1.00 41.97 53 GLU C N 1
ATOM 2610 C CA . GLU C 1 47 ? 35.403 6.602 34.637 1.00 41.35 53 GLU C CA 1
ATOM 2611 C C . GLU C 1 47 ? 36.204 7.840 35.077 1.00 38.15 53 GLU C C 1
ATOM 2612 O O . GLU C 1 47 ? 36.108 8.865 34.372 1.00 36.16 53 GLU C O 1
ATOM 2618 N N . ARG C 1 48 ? 36.965 7.740 36.176 1.00 35.78 54 ARG C N 1
ATOM 2619 C CA . ARG C 1 48 ? 37.714 8.876 36.784 1.00 34.91 54 ARG C CA 1
ATOM 2620 C C . ARG C 1 48 ? 38.977 9.218 35.976 1.00 34.33 54 ARG C C 1
ATOM 2621 O O . ARG C 1 48 ? 39.307 10.391 35.884 1.00 32.63 54 ARG C O 1
ATOM 2629 N N . VAL C 1 49 ? 39.682 8.214 35.472 1.00 34.83 55 VAL C N 1
ATOM 2630 C CA . VAL C 1 49 ? 40.786 8.405 34.494 1.00 36.13 55 VAL C CA 1
ATOM 2631 C C . VAL C 1 49 ? 40.227 9.202 33.308 1.00 36.17 55 VAL C C 1
ATOM 2632 O O . VAL C 1 49 ? 40.846 10.221 32.953 1.00 35.61 55 VAL C O 1
ATOM 2636 N N . GLN C 1 50 ? 39.098 8.761 32.744 1.00 38.33 56 GLN C N 1
ATOM 2637 C CA . GLN C 1 50 ? 38.434 9.404 31.576 1.00 40.81 56 GLN C CA 1
ATOM 2638 C C . GLN C 1 50 ? 37.948 10.813 31.923 1.00 39.99 56 GLN C C 1
ATOM 2639 O O . GLN C 1 50 ? 38.034 11.699 31.049 1.00 40.45 56 GLN C O 1
ATOM 2645 N N . GLN C 1 51 ? 37.492 11.031 33.153 1.00 41.67 57 GLN C N 1
ATOM 2646 C CA . GLN C 1 51 ? 36.998 12.362 33.577 1.00 43.59 57 GLN C CA 1
ATOM 2647 C C . GLN C 1 51 ? 38.187 13.316 33.760 1.00 41.66 57 GLN C C 1
ATOM 2648 O O . GLN C 1 51 ? 38.092 14.456 33.244 1.00 40.19 57 GLN C O 1
ATOM 2654 N N . ILE C 1 52 ? 39.256 12.909 34.456 1.00 39.91 58 ILE C N 1
ATOM 2655 C CA . ILE C 1 52 ? 40.413 13.819 34.698 1.00 39.81 58 ILE C CA 1
ATOM 2656 C C . ILE C 1 52 ? 41.113 14.075 33.349 1.00 40.20 58 ILE C C 1
ATOM 2657 O O . ILE C 1 52 ? 41.579 15.201 33.145 1.00 38.43 58 ILE C O 1
ATOM 2662 N N . LYS C 1 53 ? 41.151 13.081 32.458 1.00 41.81 59 LYS C N 1
ATOM 2663 C CA . LYS C 1 53 ? 41.776 13.186 31.113 1.00 44.56 59 LYS C CA 1
ATOM 2664 C C . LYS C 1 53 ? 41.059 14.261 30.269 1.00 44.39 59 LYS C C 1
ATOM 2665 O O . LYS C 1 53 ? 41.769 15.159 29.759 1.00 40.51 59 LYS C O 1
ATOM 2671 N N . LYS C 1 54 ? 39.721 14.197 30.142 1.00 46.02 60 LYS C N 1
ATOM 2672 C CA . LYS C 1 54 ? 38.907 15.217 29.397 1.00 47.77 60 LYS C CA 1
ATOM 2673 C C . LYS C 1 54 ? 39.262 16.622 29.905 1.00 43.76 60 LYS C C 1
ATOM 2674 O O . LYS C 1 54 ? 39.585 17.528 29.100 1.00 41.85 60 LYS C O 1
ATOM 2680 N N . SER C 1 55 ? 39.189 16.763 31.222 1.00 41.21 61 SER C N 1
ATOM 2681 C CA . SER C 1 55 ? 39.378 18.017 31.975 1.00 41.22 61 SER C CA 1
ATOM 2682 C C . SER C 1 55 ? 40.731 18.645 31.619 1.00 38.74 61 SER C C 1
ATOM 2683 O O . SER C 1 55 ? 40.757 19.804 31.134 1.00 39.92 61 SER C O 1
ATOM 2686 N N . PHE C 1 56 ? 41.815 17.894 31.819 1.00 35.55 62 PHE C N 1
ATOM 2687 C CA . PHE C 1 56 ? 43.219 18.365 31.686 1.00 34.03 62 PHE C CA 1
ATOM 2688 C C . PHE C 1 56 ? 43.566 18.518 30.206 1.00 32.57 62 PHE C C 1
ATOM 2689 O O . PHE C 1 56 ? 44.307 19.432 29.900 1.00 30.94 62 PHE C O 1
ATOM 2705 N N . SER C 1 58 ? 41.451 19.371 27.829 1.00 31.35 64 SER C N 1
ATOM 2706 C CA . SER C 1 58 ? 40.754 20.620 27.421 1.00 30.89 64 SER C CA 1
ATOM 2707 C C . SER C 1 58 ? 41.570 21.844 27.839 1.00 29.37 64 SER C C 1
ATOM 2708 O O . SER C 1 58 ? 41.531 22.836 27.129 1.00 29.77 64 SER C O 1
ATOM 2711 N N . ALA C 1 59 ? 42.232 21.797 28.990 1.00 28.13 65 ALA C N 1
ATOM 2712 C CA . ALA C 1 59 ? 43.024 22.930 29.518 1.00 27.34 65 ALA C CA 1
ATOM 2713 C C . ALA C 1 59 ? 44.411 23.002 28.851 1.00 26.21 65 ALA C C 1
ATOM 2714 O O . ALA C 1 59 ? 44.928 24.102 28.791 1.00 25.44 65 ALA C O 1
ATOM 2716 N N . TYR C 1 60 ? 45.013 21.886 28.421 1.00 25.95 66 TYR C N 1
ATOM 2717 C CA . TYR C 1 60 ? 46.474 21.808 28.138 1.00 26.24 66 TYR C CA 1
ATOM 2718 C C . TYR C 1 60 ? 46.815 21.180 26.784 1.00 26.74 66 TYR C C 1
ATOM 2719 O O . TYR C 1 60 ? 47.956 21.399 26.395 1.00 26.42 66 TYR C O 1
ATOM 2728 N N . ASP C 1 61 ? 45.918 20.454 26.109 1.00 27.42 67 ASP C N 1
ATOM 2729 C CA . ASP C 1 61 ? 46.239 19.884 24.774 1.00 28.30 67 ASP C CA 1
ATOM 2730 C C . ASP C 1 61 ? 46.087 20.987 23.723 1.00 28.35 67 ASP C C 1
ATOM 2731 O O . ASP C 1 61 ? 45.138 20.905 22.919 1.00 28.82 67 ASP C O 1
ATOM 2736 N N . ALA C 1 62 ? 47.019 21.945 23.695 1.00 27.78 68 ALA C N 1
ATOM 2737 C CA . ALA C 1 62 ? 46.970 23.120 22.791 1.00 28.34 68 ALA C CA 1
ATOM 2738 C C . ALA C 1 62 ? 47.061 22.713 21.302 1.00 29.32 68 ALA C C 1
ATOM 2739 O O . ALA C 1 62 ? 46.513 23.453 20.455 1.00 28.90 68 ALA C O 1
ATOM 2741 N N . THR C 1 63 ? 47.691 21.588 20.967 1.00 30.37 69 THR C N 1
ATOM 2742 C CA . THR C 1 63 ? 47.906 21.165 19.555 1.00 31.99 69 THR C CA 1
ATOM 2743 C C . THR C 1 63 ? 46.728 20.306 19.063 1.00 34.79 69 THR C C 1
ATOM 2744 O O . THR C 1 63 ? 46.679 20.049 17.852 1.00 35.54 69 THR C O 1
ATOM 2748 N N . PHE C 1 64 ? 45.826 19.898 19.962 1.00 37.83 70 PHE C N 1
ATOM 2749 C CA . PHE C 1 64 ? 44.529 19.234 19.667 1.00 41.89 70 PHE C CA 1
ATOM 2750 C C . PHE C 1 64 ? 44.732 17.894 18.946 1.00 41.56 70 PHE C C 1
ATOM 2751 O O . PHE C 1 64 ? 43.969 17.594 18.022 1.00 43.40 70 PHE C O 1
ATOM 2759 N N . ASP C 1 65 ? 45.682 17.078 19.404 1.00 40.22 71 ASP C N 1
ATOM 2760 C CA . ASP C 1 65 ? 46.079 15.801 18.752 1.00 39.68 71 ASP C CA 1
ATOM 2761 C C . ASP C 1 65 ? 45.819 14.631 19.712 1.00 38.73 71 ASP C C 1
ATOM 2762 O O . ASP C 1 65 ? 46.076 13.492 19.319 1.00 41.36 71 ASP C O 1
ATOM 2767 N N . GLY C 1 66 ? 45.323 14.896 20.922 1.00 36.55 72 GLY C N 1
ATOM 2768 C CA . GLY C 1 66 ? 44.999 13.863 21.923 1.00 35.11 72 GLY C CA 1
ATOM 2769 C C . GLY C 1 66 ? 46.235 13.298 22.593 1.00 33.73 72 GLY C C 1
ATOM 2770 O O . GLY C 1 66 ? 46.109 12.289 23.282 1.00 32.97 72 GLY C O 1
ATOM 2771 N N . ARG C 1 67 ? 47.383 13.953 22.418 1.00 34.21 73 ARG C N 1
ATOM 2772 C CA . ARG C 1 67 ? 48.687 13.584 23.026 1.00 34.39 73 ARG C CA 1
ATOM 2773 C C . ARG C 1 67 ? 49.261 14.777 23.782 1.00 31.44 73 ARG C C 1
ATOM 2774 O O . ARG C 1 67 ? 48.941 15.923 23.415 1.00 29.99 73 ARG C O 1
ATOM 2782 N N . LEU C 1 68 ? 50.162 14.509 24.720 1.00 30.02 74 LEU C N 1
ATOM 2783 C CA . LEU C 1 68 ? 50.933 15.565 25.408 1.00 29.17 74 LEU C CA 1
ATOM 2784 C C . LEU C 1 68 ? 52.351 15.548 24.869 1.00 29.26 74 LEU C C 1
ATOM 2785 O O . LEU C 1 68 ? 53.002 14.474 24.922 1.00 30.49 74 LEU C O 1
ATOM 2790 N N . GLN C 1 69 ? 52.813 16.712 24.422 1.00 28.15 75 GLN C N 1
ATOM 2791 C CA . GLN C 1 69 ? 54.235 16.956 24.101 1.00 27.40 75 GLN C CA 1
ATOM 2792 C C . GLN C 1 69 ? 54.828 17.835 25.202 1.00 27.39 75 GLN C C 1
ATOM 2793 O O . GLN C 1 69 ? 54.049 18.377 26.052 1.00 27.63 75 GLN C O 1
ATOM 2799 N N . ILE C 1 70 ? 56.154 17.972 25.212 1.00 27.10 76 ILE C N 1
ATOM 2800 C CA . ILE C 1 70 ? 56.874 18.503 26.403 1.00 26.30 76 ILE C CA 1
ATOM 2801 C C . ILE C 1 70 ? 56.336 19.888 26.795 1.00 25.11 76 ILE C C 1
ATOM 2802 O O . ILE C 1 70 ? 56.231 20.119 28.014 1.00 24.99 76 ILE C O 1
ATOM 2807 N N . GLU C 1 71 ? 55.992 20.768 25.845 1.00 24.59 77 GLU C N 1
ATOM 2808 C CA . GLU C 1 71 ? 55.511 22.145 26.146 1.00 24.13 77 GLU C CA 1
ATOM 2809 C C . GLU C 1 71 ? 54.164 22.100 26.884 1.00 23.67 77 GLU C C 1
ATOM 2810 O O . GLU C 1 71 ? 53.894 22.990 27.692 1.00 24.22 77 GLU C O 1
ATOM 2816 N N . GLU C 1 72 ? 53.311 21.141 26.557 1.00 23.92 78 GLU C N 1
ATOM 2817 C CA . GLU C 1 72 ? 51.947 21.025 27.122 1.00 24.85 78 GLU C CA 1
ATOM 2818 C C . GLU C 1 72 ? 52.072 20.537 28.572 1.00 25.57 78 GLU C C 1
ATOM 2819 O O . GLU C 1 72 ? 51.362 21.060 29.423 1.00 25.33 78 GLU C O 1
ATOM 2825 N N . LEU C 1 73 ? 52.946 19.570 28.835 1.00 26.01 79 LEU C N 1
ATOM 2826 C CA . LEU C 1 73 ? 53.253 19.138 30.216 1.00 28.17 79 LEU C CA 1
ATOM 2827 C C . LEU C 1 73 ? 53.879 20.291 31.001 1.00 29.02 79 LEU C C 1
ATOM 2828 O O . LEU C 1 73 ? 53.541 20.456 32.187 1.00 29.70 79 LEU C O 1
ATOM 2833 N N . ALA C 1 74 ? 54.772 21.055 30.381 1.00 29.39 80 ALA C N 1
ATOM 2834 C CA . ALA C 1 74 ? 55.430 22.189 31.044 1.00 29.96 80 ALA C CA 1
ATOM 2835 C C . ALA C 1 74 ? 54.345 23.179 31.495 1.00 30.82 80 ALA C C 1
ATOM 2836 O O . ALA C 1 74 ? 54.456 23.711 32.595 1.00 29.53 80 ALA C O 1
ATOM 2838 N N . ASN C 1 75 ? 53.351 23.449 30.645 1.00 31.18 81 ASN C N 1
ATOM 2839 C CA . ASN C 1 75 ? 52.279 24.430 30.971 1.00 31.32 81 ASN C CA 1
ATOM 2840 C C . ASN C 1 75 ? 51.518 23.947 32.207 1.00 33.54 81 ASN C C 1
ATOM 2841 O O . ASN C 1 75 ? 51.149 24.775 33.053 1.00 32.37 81 ASN C O 1
ATOM 2854 N N . ILE C 1 77 ? 52.635 22.110 34.748 1.00 40.13 83 ILE C N 1
ATOM 2855 C CA . ILE C 1 77 ? 53.368 22.111 36.053 1.00 41.69 83 ILE C CA 1
ATOM 2856 C C . ILE C 1 77 ? 54.233 23.346 36.371 1.00 42.59 83 ILE C C 1
ATOM 2857 O O . ILE C 1 77 ? 54.212 23.767 37.537 1.00 42.98 83 ILE C O 1
ATOM 2862 N N . LEU C 1 78 ? 54.905 23.948 35.388 1.00 45.92 84 LEU C N 1
ATOM 2863 C CA . LEU C 1 78 ? 55.982 24.945 35.669 1.00 49.79 84 LEU C CA 1
ATOM 2864 C C . LEU C 1 78 ? 55.461 26.365 35.957 1.00 53.61 84 LEU C C 1
ATOM 2865 O O . LEU C 1 78 ? 55.942 27.005 36.899 1.00 50.49 84 LEU C O 1
ATOM 2870 N N . PRO C 1 79 ? 54.505 26.932 35.175 1.00 55.32 85 PRO C N 1
ATOM 2871 C CA . PRO C 1 79 ? 53.900 28.221 35.527 1.00 56.29 85 PRO C CA 1
ATOM 2872 C C . PRO C 1 79 ? 53.201 28.294 36.897 1.00 54.83 85 PRO C C 1
ATOM 2873 O O . PRO C 1 79 ? 52.700 29.363 37.204 1.00 55.09 85 PRO C O 1
ATOM 2877 N N . GLN C 1 80 ? 53.165 27.200 37.672 1.00 52.62 86 GLN C N 1
ATOM 2878 C CA . GLN C 1 80 ? 52.683 27.191 39.083 1.00 52.94 86 GLN C CA 1
ATOM 2879 C C . GLN C 1 80 ? 53.811 27.698 39.993 1.00 49.73 86 GLN C C 1
ATOM 2880 O O . GLN C 1 80 ? 53.545 27.882 41.188 1.00 50.21 86 GLN C O 1
ATOM 2886 N N . GLU C 1 81 ? 55.022 27.884 39.450 1.00 46.55 87 GLU C N 1
ATOM 2887 C CA . GLU C 1 81 ? 56.254 28.290 40.180 1.00 44.16 87 GLU C CA 1
ATOM 2888 C C . GLU C 1 81 ? 56.542 29.765 39.872 1.00 43.65 87 GLU C C 1
ATOM 2889 O O . GLU C 1 81 ? 56.908 30.081 38.732 1.00 41.75 87 GLU C O 1
ATOM 2895 N N . GLU C 1 82 ? 56.444 30.611 40.901 1.00 46.01 88 GLU C N 1
ATOM 2896 C CA . GLU C 1 82 ? 56.636 32.088 40.859 1.00 46.45 88 GLU C CA 1
ATOM 2897 C C . GLU C 1 82 ? 58.020 32.455 40.320 1.00 46.67 88 GLU C C 1
ATOM 2898 O O . GLU C 1 82 ? 58.078 33.451 39.586 1.00 49.63 88 GLU C O 1
ATOM 2904 N N . ASN C 1 83 ? 59.072 31.713 40.705 1.00 46.94 89 ASN C N 1
ATOM 2905 C CA . ASN C 1 83 ? 60.501 31.943 40.324 1.00 45.02 89 ASN C CA 1
ATOM 2906 C C . ASN C 1 83 ? 60.733 31.562 38.851 1.00 44.50 89 ASN C C 1
ATOM 2907 O O . ASN C 1 83 ? 61.501 32.276 38.165 1.00 43.13 89 ASN C O 1
ATOM 2912 N N . PHE C 1 84 ? 60.105 30.486 38.368 1.00 45.55 90 PHE C N 1
ATOM 2913 C CA . PHE C 1 84 ? 60.147 30.123 36.926 1.00 47.28 90 PHE C CA 1
ATOM 2914 C C . PHE C 1 84 ? 59.518 31.250 36.081 1.00 49.02 90 PHE C C 1
ATOM 2915 O O . PHE C 1 84 ? 60.079 31.572 35.017 1.00 46.73 90 PHE C O 1
ATOM 2923 N N . LEU C 1 85 ? 58.368 31.800 36.506 1.00 51.23 91 LEU C N 1
ATOM 2924 C CA . LEU C 1 85 ? 57.637 32.882 35.786 1.00 51.86 91 LEU C CA 1
ATOM 2925 C C . LEU C 1 85 ? 58.454 34.173 35.807 1.00 51.85 91 LEU C C 1
ATOM 2926 O O . LEU C 1 85 ? 58.232 35.016 34.910 1.00 49.52 91 LEU C O 1
ATOM 2931 N N . LEU C 1 86 ? 59.321 34.339 36.808 1.00 51.18 92 LEU C N 1
ATOM 2932 C CA . LEU C 1 86 ? 60.173 35.551 36.945 1.00 53.52 92 LEU C CA 1
ATOM 2933 C C . LEU C 1 86 ? 61.201 35.595 35.799 1.00 49.81 92 LEU C C 1
ATOM 2934 O O . LEU C 1 86 ? 61.633 36.712 35.431 1.00 49.29 92 LEU C O 1
ATOM 2939 N N . ILE C 1 87 ? 61.507 34.442 35.193 1.00 49.99 93 ILE C N 1
ATOM 2940 C CA . ILE C 1 87 ? 62.418 34.320 34.008 1.00 50.60 93 ILE C CA 1
ATOM 2941 C C . ILE C 1 87 ? 61.822 35.085 32.810 1.00 49.87 93 ILE C C 1
ATOM 2942 O O . ILE C 1 87 ? 62.594 35.547 31.967 1.00 48.73 93 ILE C O 1
ATOM 2947 N N . PHE C 1 88 ? 60.493 35.191 32.715 1.00 52.76 94 PHE C N 1
ATOM 2948 C CA . PHE C 1 88 ? 59.758 35.714 31.531 1.00 55.03 94 PHE C CA 1
ATOM 2949 C C . PHE C 1 88 ? 59.164 37.100 31.805 1.00 60.92 94 PHE C C 1
ATOM 2950 O O . PHE C 1 88 ? 58.303 37.531 31.003 1.00 59.08 94 PHE C O 1
ATOM 2958 N N . ARG C 1 89 ? 59.577 37.774 32.883 1.00 68.78 95 ARG C N 1
ATOM 2959 C CA . ARG C 1 89 ? 59.050 39.121 33.241 1.00 76.50 95 ARG C CA 1
ATOM 2960 C C . ARG C 1 89 ? 60.169 40.158 33.114 1.00 77.37 95 ARG C C 1
ATOM 2961 O O . ARG C 1 89 ? 61.230 39.963 33.737 1.00 81.77 95 ARG C O 1
ATOM 2969 N N . ARG C 1 90 ? 59.950 41.182 32.282 1.00 79.21 96 ARG C N 1
ATOM 2970 C CA . ARG C 1 90 ? 60.514 42.561 32.430 1.00 81.33 96 ARG C CA 1
ATOM 2971 C C . ARG C 1 90 ? 59.361 43.544 32.201 1.00 77.80 96 ARG C C 1
ATOM 2972 O O . ARG C 1 90 ? 58.334 43.123 31.628 1.00 70.07 96 ARG C O 1
ATOM 2980 N N . GLU C 1 91 ? 59.524 44.798 32.633 1.00 80.61 97 GLU C N 1
ATOM 2981 C CA . GLU C 1 91 ? 58.501 45.871 32.461 1.00 82.18 97 GLU C CA 1
ATOM 2982 C C . GLU C 1 91 ? 58.565 46.396 31.021 1.00 76.85 97 GLU C C 1
ATOM 2983 O O . GLU C 1 91 ? 57.494 46.700 30.453 1.00 74.81 97 GLU C O 1
ATOM 2989 N N . ALA C 1 92 ? 59.777 46.503 30.468 1.00 71.76 98 ALA C N 1
ATOM 2990 C CA . ALA C 1 92 ? 60.063 47.070 29.127 1.00 66.55 98 ALA C CA 1
ATOM 2991 C C . ALA C 1 92 ? 60.076 45.962 28.068 1.00 61.81 98 ALA C C 1
ATOM 2992 O O . ALA C 1 92 ? 60.771 44.956 28.221 1.00 57.83 98 ALA C O 1
ATOM 2994 N N . PRO C 1 93 ? 59.353 46.131 26.934 1.00 57.57 99 PRO C N 1
ATOM 2995 C CA . PRO C 1 93 ? 59.417 45.167 25.838 1.00 53.27 99 PRO C CA 1
ATOM 2996 C C . PRO C 1 93 ? 60.829 45.185 25.241 1.00 47.42 99 PRO C C 1
ATOM 2997 O O . PRO C 1 93 ? 61.438 46.227 25.228 1.00 48.48 99 PRO C O 1
ATOM 3001 N N . LEU C 1 94 ? 61.330 44.029 24.817 1.00 42.61 100 LEU C N 1
ATOM 3002 C CA . LEU C 1 94 ? 62.623 43.899 24.099 1.00 38.89 100 LEU C CA 1
ATOM 3003 C C . LEU C 1 94 ? 62.309 44.029 22.604 1.00 35.46 100 LEU C C 1
ATOM 3004 O O . LEU C 1 94 ? 61.859 43.058 21.998 1.00 31.95 100 LEU C O 1
ATOM 3009 N N . ASP C 1 95 ? 62.451 45.233 22.063 1.00 34.07 101 ASP C N 1
ATOM 3010 C CA . ASP C 1 95 ? 62.036 45.586 20.669 1.00 33.71 101 ASP C CA 1
ATOM 3011 C C . ASP C 1 95 ? 63.229 46.152 19.887 1.00 32.75 101 ASP C C 1
ATOM 3012 O O . ASP C 1 95 ? 63.026 46.631 18.742 1.00 34.75 101 ASP C O 1
ATOM 3017 N N . ASN C 1 96 ? 64.423 46.134 20.488 1.00 30.57 102 ASN C N 1
ATOM 3018 C CA . ASN C 1 96 ? 65.684 46.505 19.806 1.00 28.11 102 ASN C CA 1
ATOM 3019 C C . ASN C 1 96 ? 66.566 45.257 19.747 1.00 25.65 102 ASN C C 1
ATOM 3020 O O . ASN C 1 96 ? 67.011 44.774 20.809 1.00 24.11 102 ASN C O 1
ATOM 3025 N N . SER C 1 97 ? 66.869 44.809 18.526 1.00 23.95 103 SER C N 1
ATOM 3026 C CA . SER C 1 97 ? 67.635 43.566 18.273 1.00 22.93 103 SER C CA 1
ATOM 3027 C C . SER C 1 97 ? 69.094 43.740 18.737 1.00 22.48 103 SER C C 1
ATOM 3028 O O . SER C 1 97 ? 69.732 42.704 18.975 1.00 21.45 103 SER C O 1
ATOM 3031 N N . VAL C 1 98 ? 69.615 44.966 18.871 1.00 22.50 104 VAL C N 1
ATOM 3032 C CA . VAL C 1 98 ? 71.003 45.196 19.363 1.00 23.15 104 VAL C CA 1
ATOM 3033 C C . VAL C 1 98 ? 71.071 44.753 20.826 1.00 23.94 104 VAL C C 1
ATOM 3034 O O . VAL C 1 98 ? 72.091 44.143 21.205 1.00 23.24 104 VAL C O 1
ATOM 3038 N N . GLU C 1 99 ? 70.049 45.087 21.622 1.00 25.83 105 GLU C N 1
ATOM 3039 C CA . GLU C 1 99 ? 69.972 44.701 23.063 1.00 27.05 105 GLU C CA 1
ATOM 3040 C C . GLU C 1 99 ? 69.922 43.176 23.182 1.00 25.35 105 GLU C C 1
ATOM 3041 O O . GLU C 1 99 ? 70.639 42.613 24.065 1.00 25.70 105 GLU C O 1
ATOM 3047 N N . PHE C 1 100 ? 69.174 42.528 22.290 1.00 23.52 106 PHE C N 1
ATOM 3048 C CA . PHE C 1 100 ? 69.111 41.053 22.177 1.00 23.10 106 PHE C CA 1
ATOM 3049 C C . PHE C 1 100 ? 70.481 40.454 21.838 1.00 22.81 106 PHE C C 1
ATOM 3050 O O . PHE C 1 100 ? 70.868 39.429 22.425 1.00 22.95 106 PHE C O 1
ATOM 3066 N N . LYS C 1 102 ? 73.495 41.770 22.347 1.00 23.96 108 LYS C N 1
ATOM 3067 C CA . LYS C 1 102 ? 74.411 41.921 23.512 1.00 25.47 108 LYS C CA 1
ATOM 3068 C C . LYS C 1 102 ? 74.290 40.711 24.445 1.00 24.75 108 LYS C C 1
ATOM 3069 O O . LYS C 1 102 ? 75.331 40.214 24.895 1.00 24.72 108 LYS C O 1
ATOM 3075 N N . ILE C 1 103 ? 73.067 40.232 24.673 1.00 24.41 109 ILE C N 1
ATOM 3076 C CA . ILE C 1 103 ? 72.784 39.048 25.534 1.00 23.48 109 ILE C CA 1
ATOM 3077 C C . ILE C 1 103 ? 73.273 37.806 24.798 1.00 23.14 109 ILE C C 1
ATOM 3078 O O . ILE C 1 103 ? 73.993 37.011 25.427 1.00 23.54 109 ILE C O 1
ATOM 3083 N N . TRP C 1 104 ? 72.958 37.666 23.498 1.00 22.58 110 TRP C N 1
ATOM 3084 C CA . TRP C 1 104 ? 73.438 36.518 22.684 1.00 22.02 110 TRP C CA 1
ATOM 3085 C C . TRP C 1 104 ? 74.973 36.396 22.749 1.00 22.79 110 TRP C C 1
ATOM 3086 O O . TRP C 1 104 ? 75.467 35.272 22.997 1.00 22.00 110 TRP C O 1
ATOM 3097 N N . ARG C 1 105 ? 75.700 37.494 22.503 1.00 23.38 111 ARG C N 1
ATOM 3098 C CA . ARG C 1 105 ? 77.190 37.483 22.408 1.00 24.58 111 ARG C CA 1
ATOM 3099 C C . ARG C 1 105 ? 77.814 37.270 23.797 1.00 25.37 111 ARG C C 1
ATOM 3100 O O . ARG C 1 105 ? 78.833 36.619 23.864 1.00 25.36 111 ARG C O 1
ATOM 3108 N N . LYS C 1 106 ? 77.246 37.832 24.862 1.00 26.29 112 LYS C N 1
ATOM 3109 C CA . LYS C 1 106 ? 77.778 37.671 26.235 1.00 27.55 112 LYS C CA 1
ATOM 3110 C C . LYS C 1 106 ? 77.686 36.197 26.653 1.00 28.25 112 LYS C C 1
ATOM 3111 O O . LYS C 1 106 ? 78.718 35.667 27.115 1.00 28.53 112 LYS C O 1
ATOM 3117 N N . TYR C 1 107 ? 76.541 35.530 26.420 1.00 28.32 113 TYR C N 1
ATOM 3118 C CA . TYR C 1 107 ? 76.236 34.169 26.936 1.00 28.19 113 TYR C CA 1
ATOM 3119 C C . TYR C 1 107 ? 76.649 33.065 25.960 1.00 27.83 113 TYR C C 1
ATOM 3120 O O . TYR C 1 107 ? 76.931 31.978 26.480 1.00 28.76 113 TYR C O 1
ATOM 3129 N N . ASP C 1 108 ? 76.698 33.286 24.643 1.00 27.24 114 ASP C N 1
ATOM 3130 C CA . ASP C 1 108 ? 77.485 32.405 23.738 1.00 27.82 114 ASP C CA 1
ATOM 3131 C C . ASP C 1 108 ? 78.986 32.653 23.990 1.00 30.41 114 ASP C C 1
ATOM 3132 O O . ASP C 1 108 ? 79.638 33.321 23.167 1.00 30.86 114 ASP C O 1
ATOM 3137 N N . ALA C 1 109 ? 79.502 32.166 25.125 1.00 32.04 115 ALA C N 1
ATOM 3138 C CA . ALA C 1 109 ? 80.826 32.537 25.676 1.00 33.33 115 ALA C CA 1
ATOM 3139 C C . ALA C 1 109 ? 81.951 31.887 24.860 1.00 34.28 115 ALA C C 1
ATOM 3140 O O . ALA C 1 109 ? 82.981 32.503 24.754 1.00 36.52 115 ALA C O 1
ATOM 3142 N N . ASP C 1 110 ? 81.749 30.713 24.265 1.00 35.09 116 ASP C N 1
ATOM 3143 C CA . ASP C 1 110 ? 82.761 30.079 23.375 1.00 36.29 116 ASP C CA 1
ATOM 3144 C C . ASP C 1 110 ? 82.589 30.502 21.892 1.00 36.85 116 ASP C C 1
ATOM 3145 O O . ASP C 1 110 ? 83.354 29.993 21.029 1.00 38.52 116 ASP C O 1
ATOM 3150 N N . SER C 1 111 ? 81.618 31.356 21.563 1.00 36.28 117 SER C N 1
ATOM 3151 C CA . SER C 1 111 ? 81.355 31.831 20.170 1.00 35.44 117 SER C CA 1
ATOM 3152 C C . SER C 1 111 ? 81.031 30.658 19.223 1.00 35.30 117 SER C C 1
ATOM 3153 O O . SER C 1 111 ? 81.435 30.719 18.062 1.00 38.62 117 SER C O 1
ATOM 3156 N N . SER C 1 112 ? 80.288 29.651 19.681 1.00 33.65 118 SER C N 1
ATOM 3157 C CA . SER C 1 112 ? 79.946 28.444 18.884 1.00 32.15 118 SER C CA 1
ATOM 3158 C C . SER C 1 112 ? 78.794 28.740 17.921 1.00 31.00 118 SER C C 1
ATOM 3159 O O . SER C 1 112 ? 78.557 27.926 17.022 1.00 31.54 118 SER C O 1
ATOM 3162 N N . GLY C 1 113 ? 78.048 29.817 18.139 1.00 30.70 119 GLY C N 1
ATOM 3163 C CA . GLY C 1 113 ? 76.828 30.116 17.364 1.00 30.50 119 GLY C CA 1
ATOM 3164 C C . GLY C 1 113 ? 75.600 29.430 17.939 1.00 30.90 119 GLY C C 1
ATOM 3165 O O . GLY C 1 113 ? 74.563 29.347 17.202 1.00 29.57 119 GLY C O 1
ATOM 3166 N N . TYR C 1 114 ? 75.728 28.903 19.167 1.00 31.46 120 TYR C N 1
ATOM 3167 C CA . TYR C 1 114 ? 74.709 28.087 19.869 1.00 32.03 120 TYR C CA 1
ATOM 3168 C C . TYR C 1 114 ? 74.864 28.274 21.382 1.00 29.91 120 TYR C C 1
ATOM 3169 O O . TYR C 1 114 ? 76.004 28.459 21.857 1.00 28.99 120 TYR C O 1
ATOM 3178 N N . ILE C 1 115 ? 73.765 28.197 22.129 1.00 28.19 121 ILE C N 1
ATOM 3179 C CA . ILE C 1 115 ? 73.804 28.278 23.616 1.00 26.98 121 ILE C CA 1
ATOM 3180 C C . ILE C 1 115 ? 73.643 26.877 24.191 1.00 26.24 121 ILE C C 1
ATOM 3181 O O . ILE C 1 115 ? 72.624 26.213 23.921 1.00 25.22 121 ILE C O 1
ATOM 3186 N N . SER C 1 116 ? 74.679 26.436 24.888 1.00 26.75 122 SER C N 1
ATOM 3187 C CA . SER C 1 116 ? 74.754 25.110 25.550 1.00 27.66 122 SER C CA 1
ATOM 3188 C C . SER C 1 116 ? 73.988 25.183 26.877 1.00 27.59 122 SER C C 1
ATOM 3189 O O . SER C 1 116 ? 73.657 26.317 27.325 1.00 27.99 122 SER C O 1
ATOM 3192 N N . ALA C 1 117 ? 73.733 24.026 27.487 1.00 28.26 123 ALA C N 1
ATOM 3193 C CA . ALA C 1 117 ? 73.093 23.905 28.819 1.00 28.05 123 ALA C CA 1
ATOM 3194 C C . ALA C 1 117 ? 73.889 24.743 29.813 1.00 28.66 123 ALA C C 1
ATOM 3195 O O . ALA C 1 117 ? 73.272 25.512 30.553 1.00 28.97 123 ALA C O 1
ATOM 3197 N N . ALA C 1 118 ? 75.219 24.627 29.797 1.00 29.61 124 ALA C N 1
ATOM 3198 C CA . ALA C 1 118 ? 76.122 25.288 30.775 1.00 30.04 124 ALA C CA 1
ATOM 3199 C C . ALA C 1 118 ? 76.005 26.812 30.620 1.00 29.45 124 ALA C C 1
ATOM 3200 O O . ALA C 1 118 ? 75.949 27.519 31.639 1.00 28.99 124 ALA C O 1
ATOM 3202 N N . GLU C 1 119 ? 75.983 27.290 29.370 1.00 29.22 125 GLU C N 1
ATOM 3203 C CA . GLU C 1 119 ? 75.855 28.736 29.046 1.00 28.64 125 GLU C CA 1
ATOM 3204 C C . GLU C 1 119 ? 74.457 29.217 29.467 1.00 28.28 125 GLU C C 1
ATOM 3205 O O . GLU C 1 119 ? 74.359 30.339 30.011 1.00 27.05 125 GLU C O 1
ATOM 3211 N N . LEU C 1 120 ? 73.412 28.412 29.240 1.00 27.46 126 LEU C N 1
ATOM 3212 C CA . LEU C 1 120 ? 72.043 28.805 29.641 1.00 27.32 126 LEU C CA 1
ATOM 3213 C C . LEU C 1 120 ? 71.991 28.911 31.168 1.00 29.66 126 LEU C C 1
ATOM 3214 O O . LEU C 1 120 ? 71.349 29.865 31.669 1.00 30.46 126 LEU C O 1
ATOM 3219 N N . LYS C 1 121 ? 72.627 27.973 31.878 1.00 31.53 127 LYS C N 1
ATOM 3220 C CA . LYS C 1 121 ? 72.740 28.000 33.362 1.00 33.41 127 LYS C CA 1
ATOM 3221 C C . LYS C 1 121 ? 73.336 29.341 33.802 1.00 33.53 127 LYS C C 1
ATOM 3222 O O . LYS C 1 121 ? 72.773 29.942 34.732 1.00 32.97 127 LYS C O 1
ATOM 3228 N N . ASN C 1 122 ? 74.415 29.807 33.157 1.00 34.44 128 ASN C N 1
ATOM 3229 C CA . ASN C 1 122 ? 75.038 31.117 33.504 1.00 35.82 128 ASN C CA 1
ATOM 3230 C C . ASN C 1 122 ? 74.035 32.254 33.297 1.00 33.85 128 ASN C C 1
ATOM 3231 O O . ASN C 1 122 ? 73.996 33.182 34.118 1.00 35.84 128 ASN C O 1
ATOM 3236 N N . PHE C 1 123 ? 73.245 32.189 32.243 1.00 30.94 129 PHE C N 1
ATOM 3237 C CA . PHE C 1 123 ? 72.255 33.234 31.903 1.00 29.77 129 PHE C CA 1
ATOM 3238 C C . PHE C 1 123 ? 71.184 33.288 32.996 1.00 29.19 129 PHE C C 1
ATOM 3239 O O . PHE C 1 123 ? 70.883 34.375 33.456 1.00 28.57 129 PHE C O 1
ATOM 3247 N N . LEU C 1 124 ? 70.637 32.144 33.403 1.00 29.77 130 LEU C N 1
ATOM 3248 C CA . LEU C 1 124 ? 69.594 32.072 34.462 1.00 31.20 130 LEU C CA 1
ATOM 3249 C C . LEU C 1 124 ? 70.153 32.550 35.814 1.00 33.90 130 LEU C C 1
ATOM 3250 O O . LEU C 1 124 ? 69.466 33.346 36.471 1.00 32.92 130 LEU C O 1
ATOM 3255 N N . LYS C 1 125 ? 71.351 32.099 36.202 1.00 36.82 131 LYS C N 1
ATOM 3256 C CA . LYS C 1 125 ? 72.056 32.567 37.426 1.00 40.27 131 LYS C CA 1
ATOM 3257 C C . LYS C 1 125 ? 72.105 34.100 37.454 1.00 39.77 131 LYS C C 1
ATOM 3258 O O . LYS C 1 125 ? 71.662 34.680 38.474 1.00 39.46 131 LYS C O 1
ATOM 3264 N N . ASP C 1 126 ? 72.602 34.732 36.380 1.00 38.97 132 ASP C N 1
ATOM 3265 C CA . ASP C 1 126 ? 72.735 36.209 36.307 1.00 39.82 132 ASP C CA 1
ATOM 3266 C C . ASP C 1 126 ? 71.344 36.835 36.387 1.00 39.77 132 ASP C C 1
ATOM 3267 O O . ASP C 1 126 ? 71.207 37.866 37.040 1.00 41.48 132 ASP C O 1
ATOM 3272 N N . LEU C 1 127 ? 70.356 36.236 35.732 1.00 40.04 133 LEU C N 1
ATOM 3273 C CA . LEU C 1 127 ? 68.961 36.751 35.684 1.00 41.85 133 LEU C CA 1
ATOM 3274 C C . LEU C 1 127 ? 68.398 36.814 37.113 1.00 42.55 133 LEU C C 1
ATOM 3275 O O . LEU C 1 127 ? 67.756 37.843 37.459 1.00 42.50 133 LEU C O 1
ATOM 3280 N N . PHE C 1 128 ? 68.639 35.767 37.911 1.00 41.29 134 PHE C N 1
ATOM 3281 C CA . PHE C 1 128 ? 68.161 35.682 39.312 1.00 43.07 134 PHE C CA 1
ATOM 3282 C C . PHE C 1 128 ? 68.892 36.744 40.146 1.00 46.89 134 PHE C C 1
ATOM 3283 O O . PHE C 1 128 ? 68.206 37.435 40.922 1.00 45.14 134 PHE C O 1
ATOM 3291 N N . LEU C 1 129 ? 70.201 36.935 39.931 1.00 50.80 135 LEU C N 1
ATOM 3292 C CA . LEU C 1 129 ? 70.983 37.996 40.627 1.00 55.41 135 LEU C CA 1
ATOM 3293 C C . LEU C 1 129 ? 70.402 39.378 40.299 1.00 57.23 135 LEU C C 1
ATOM 3294 O O . LEU C 1 129 ? 70.271 40.185 41.235 1.00 59.95 135 LEU C O 1
ATOM 3299 N N . GLN C 1 130 ? 70.007 39.621 39.048 1.00 59.20 136 GLN C N 1
ATOM 3300 C CA . GLN C 1 130 ? 69.426 40.921 38.612 1.00 62.90 136 GLN C CA 1
ATOM 3301 C C . GLN C 1 130 ? 68.120 41.191 39.376 1.00 64.04 136 GLN C C 1
ATOM 3302 O O . GLN C 1 130 ? 67.824 42.371 39.613 1.00 65.81 136 GLN C O 1
ATOM 3308 N N . HIS C 1 131 ? 67.363 40.154 39.750 1.00 64.37 137 HIS C N 1
ATOM 3309 C CA . HIS C 1 131 ? 66.110 40.286 40.542 1.00 65.93 137 HIS C CA 1
ATOM 3310 C C . HIS C 1 131 ? 66.404 40.088 42.032 1.00 69.73 137 HIS C C 1
ATOM 3311 O O . HIS C 1 131 ? 65.434 39.903 42.793 1.00 68.66 137 HIS C O 1
ATOM 3318 N N . LYS C 1 132 ? 67.687 40.123 42.421 1.00 73.57 138 LYS C N 1
ATOM 3319 C CA . LYS C 1 132 ? 68.175 39.904 43.811 1.00 78.02 138 LYS C CA 1
ATOM 3320 C C . LYS C 1 132 ? 67.458 38.707 44.447 1.00 77.34 138 LYS C C 1
ATOM 3321 O O . LYS C 1 132 ? 67.173 38.771 45.657 1.00 78.37 138 LYS C O 1
ATOM 3327 N N . LYS C 1 133 ? 67.182 37.664 43.662 1.00 76.46 139 LYS C N 1
ATOM 3328 C CA . LYS C 1 133 ? 66.675 36.360 44.155 1.00 78.15 139 LYS C CA 1
ATOM 3329 C C . LYS C 1 133 ? 67.857 35.393 44.225 1.00 79.86 139 LYS C C 1
ATOM 3330 O O . LYS C 1 133 ? 68.724 35.435 43.330 1.00 77.85 139 LYS C O 1
ATOM 3336 N N . LYS C 1 134 ? 67.882 34.607 45.303 1.00 83.00 140 LYS C N 1
ATOM 3337 C CA . LYS C 1 134 ? 68.748 33.423 45.500 1.00 82.94 140 LYS C CA 1
ATOM 3338 C C . LYS C 1 134 ? 67.861 32.194 45.279 1.00 76.25 140 LYS C C 1
ATOM 3339 O O . LYS C 1 134 ? 66.820 32.060 45.961 1.00 77.84 140 LYS C O 1
ATOM 3345 N N . ILE C 1 135 ? 68.262 31.349 44.335 1.00 65.75 141 ILE C N 1
ATOM 3346 C CA . ILE C 1 135 ? 67.578 30.089 43.945 1.00 60.46 141 ILE C CA 1
ATOM 3347 C C . ILE C 1 135 ? 68.472 28.969 44.465 1.00 55.28 141 ILE C C 1
ATOM 3348 O O . ILE C 1 135 ? 69.690 29.089 44.401 1.00 54.76 141 ILE C O 1
ATOM 3353 N N . PRO C 1 136 ? 67.938 27.887 45.068 1.00 52.28 142 PRO C N 1
ATOM 3354 C CA . PRO C 1 136 ? 68.782 26.758 45.464 1.00 52.60 142 PRO C CA 1
ATOM 3355 C C . PRO C 1 136 ? 69.438 26.105 44.247 1.00 50.35 142 PRO C C 1
ATOM 3356 O O . PRO C 1 136 ? 68.818 26.036 43.185 1.00 50.45 142 PRO C O 1
ATOM 3360 N N . PRO C 1 137 ? 70.699 25.619 44.340 1.00 49.54 143 PRO C N 1
ATOM 3361 C CA . PRO C 1 137 ? 71.419 25.096 43.176 1.00 47.32 143 PRO C CA 1
ATOM 3362 C C . PRO C 1 137 ? 70.659 24.024 42.386 1.00 45.78 143 PRO C C 1
ATOM 3363 O O . PRO C 1 137 ? 70.746 24.046 41.178 1.00 45.33 143 PRO C O 1
ATOM 3367 N N . ASN C 1 138 ? 69.941 23.127 43.072 1.00 46.12 144 ASN C N 1
ATOM 3368 C CA . ASN C 1 138 ? 69.201 22.020 42.417 1.00 47.16 144 ASN C CA 1
ATOM 3369 C C . ASN C 1 138 ? 68.050 22.624 41.608 1.00 45.43 144 ASN C C 1
ATOM 3370 O O . ASN C 1 138 ? 67.750 22.060 40.554 1.00 46.65 144 ASN C O 1
ATOM 3375 N N . LYS C 1 139 ? 67.439 23.714 42.077 1.00 43.53 145 LYS C N 1
ATOM 3376 C CA . LYS C 1 139 ? 66.316 24.383 41.368 1.00 42.58 145 LYS C CA 1
ATOM 3377 C C . LYS C 1 139 ? 66.878 25.067 40.121 1.00 40.89 145 LYS C C 1
ATOM 3378 O O . LYS C 1 139 ? 66.168 25.069 39.088 1.00 38.02 145 LYS C O 1
ATOM 3384 N N . LEU C 1 140 ? 68.097 25.610 40.218 1.00 41.01 146 LEU C N 1
ATOM 3385 C CA . LEU C 1 140 ? 68.792 26.276 39.080 1.00 41.62 146 LEU C CA 1
ATOM 3386 C C . LEU C 1 140 ? 69.090 25.237 37.985 1.00 39.96 146 LEU C C 1
ATOM 3387 O O . LEU C 1 140 ? 68.794 25.520 36.805 1.00 37.25 146 LEU C O 1
ATOM 3392 N N . ASP C 1 141 ? 69.635 24.081 38.392 1.00 39.44 147 ASP C N 1
ATOM 3393 C CA . ASP C 1 141 ? 69.883 22.935 37.491 1.00 39.32 147 ASP C CA 1
ATOM 3394 C C . ASP C 1 141 ? 68.546 22.520 36.888 1.00 36.88 147 ASP C C 1
ATOM 3395 O O . ASP C 1 141 ? 68.506 22.374 35.659 1.00 36.24 147 ASP C O 1
ATOM 3400 N N . GLU C 1 142 ? 67.497 22.378 37.704 1.00 34.36 148 GLU C N 1
ATOM 3401 C CA . GLU C 1 142 ? 66.180 21.910 37.220 1.00 34.20 148 GLU C CA 1
ATOM 3402 C C . GLU C 1 142 ? 65.676 22.879 36.154 1.00 32.58 148 GLU C C 1
ATOM 3403 O O . GLU C 1 142 ? 65.304 22.392 35.092 1.00 32.73 148 GLU C O 1
ATOM 3409 N N . TYR C 1 143 ? 65.662 24.184 36.431 1.00 30.58 149 TYR C N 1
ATOM 3410 C CA . TYR C 1 143 ? 65.145 25.222 35.502 1.00 29.73 149 TYR C CA 1
ATOM 3411 C C . TYR C 1 143 ? 65.965 25.171 34.201 1.00 28.13 149 TYR C C 1
ATOM 3412 O O . TYR C 1 143 ? 65.359 25.180 33.143 1.00 25.88 149 TYR C O 1
ATOM 3421 N N . THR C 1 144 ? 67.286 25.040 34.292 1.00 28.07 150 THR C N 1
ATOM 3422 C CA . THR C 1 144 ? 68.195 24.957 33.118 1.00 28.74 150 THR C CA 1
ATOM 3423 C C . THR C 1 144 ? 67.827 23.736 32.257 1.00 29.34 150 THR C C 1
ATOM 3424 O O . THR C 1 144 ? 67.613 23.895 31.052 1.00 27.61 150 THR C O 1
ATOM 3428 N N . ASP C 1 145 ? 67.718 22.561 32.874 1.00 31.07 151 ASP C N 1
ATOM 3429 C CA . ASP C 1 145 ? 67.368 21.314 32.153 1.00 32.06 151 ASP C CA 1
ATOM 3430 C C . ASP C 1 145 ? 65.986 21.458 31.522 1.00 30.73 151 ASP C C 1
ATOM 3431 O O . ASP C 1 145 ? 65.843 21.045 30.370 1.00 30.39 151 ASP C O 1
ATOM 3436 N N . ALA C 1 146 ? 65.015 21.999 32.257 1.00 30.11 152 ALA C N 1
ATOM 3437 C CA . ALA C 1 146 ? 63.619 22.163 31.800 1.00 30.38 152 ALA C CA 1
ATOM 3438 C C . ALA C 1 146 ? 63.596 23.060 30.556 1.00 29.88 152 ALA C C 1
ATOM 3439 O O . ALA C 1 146 ? 62.944 22.733 29.546 1.00 26.68 152 ALA C O 1
ATOM 3457 N N . LYS C 1 149 ? 65.146 21.320 27.450 1.00 33.57 155 LYS C N 1
ATOM 3458 C CA . LYS C 1 149 ? 64.224 20.333 26.854 1.00 34.03 155 LYS C CA 1
ATOM 3459 C C . LYS C 1 149 ? 63.054 21.072 26.192 1.00 32.20 155 LYS C C 1
ATOM 3460 O O . LYS C 1 149 ? 62.677 20.660 25.097 1.00 35.74 155 LYS C O 1
ATOM 3466 N N . ILE C 1 150 ? 62.525 22.130 26.800 1.00 28.70 156 ILE C N 1
ATOM 3467 C CA . ILE C 1 150 ? 61.296 22.799 26.291 1.00 27.57 156 ILE C CA 1
ATOM 3468 C C . ILE C 1 150 ? 61.632 23.543 24.991 1.00 26.38 156 ILE C C 1
ATOM 3469 O O . ILE C 1 150 ? 60.803 23.539 24.099 1.00 24.74 156 ILE C O 1
ATOM 3474 N N . PHE C 1 151 ? 62.768 24.241 24.935 1.00 26.21 157 PHE C N 1
ATOM 3475 C CA . PHE C 1 151 ? 63.042 25.289 23.915 1.00 26.30 157 PHE C CA 1
ATOM 3476 C C . PHE C 1 151 ? 64.009 24.753 22.846 1.00 27.94 157 PHE C C 1
ATOM 3477 O O . PHE C 1 151 ? 64.166 25.418 21.836 1.00 27.14 157 PHE C O 1
ATOM 3485 N N . ASP C 1 152 ? 64.636 23.593 23.073 1.00 28.70 158 ASP C N 1
ATOM 3486 C CA . ASP C 1 152 ? 65.467 22.906 22.059 1.00 30.03 158 ASP C CA 1
ATOM 3487 C C . ASP C 1 152 ? 64.537 22.123 21.121 1.00 31.92 158 ASP C C 1
ATOM 3488 O O . ASP C 1 152 ? 64.196 20.984 21.429 1.00 31.53 158 ASP C O 1
ATOM 3493 N N . LYS C 1 153 ? 64.142 22.727 20.002 1.00 34.53 159 LYS C N 1
ATOM 3494 C CA . LYS C 1 153 ? 63.034 22.239 19.129 1.00 37.32 159 LYS C CA 1
ATOM 3495 C C . LYS C 1 153 ? 63.493 21.023 18.299 1.00 35.92 159 LYS C C 1
ATOM 3496 O O . LYS C 1 153 ? 62.659 20.125 18.079 1.00 35.02 159 LYS C O 1
ATOM 3502 N N . ASN C 1 154 ? 64.753 20.993 17.853 1.00 32.34 160 ASN C N 1
ATOM 3503 C CA . ASN C 1 154 ? 65.288 19.921 16.980 1.00 31.87 160 ASN C CA 1
ATOM 3504 C C . ASN C 1 154 ? 66.184 18.946 17.782 1.00 31.91 160 ASN C C 1
ATOM 3505 O O . ASN C 1 154 ? 66.817 18.048 17.167 1.00 31.22 160 ASN C O 1
ATOM 3510 N N . LYS C 1 155 ? 66.216 19.076 19.110 1.00 32.65 161 LYS C N 1
ATOM 3511 C CA . LYS C 1 155 ? 66.770 18.073 20.063 1.00 33.19 161 LYS C CA 1
ATOM 3512 C C . LYS C 1 155 ? 68.260 17.828 19.814 1.00 31.89 161 LYS C C 1
ATOM 3513 O O . LYS C 1 155 ? 68.678 16.691 19.922 1.00 32.68 161 LYS C O 1
ATOM 3519 N N . ASP C 1 156 ? 69.053 18.856 19.508 1.00 31.74 162 ASP C N 1
ATOM 3520 C CA . ASP C 1 156 ? 70.533 18.713 19.377 1.00 31.82 162 ASP C CA 1
ATOM 3521 C C . ASP C 1 156 ? 71.232 19.121 20.679 1.00 31.78 162 ASP C C 1
ATOM 3522 O O . ASP C 1 156 ? 72.461 19.203 20.648 1.00 32.32 162 ASP C O 1
ATOM 3527 N N . GLY C 1 157 ? 70.487 19.418 21.754 1.00 31.71 163 GLY C N 1
ATOM 3528 C CA . GLY C 1 157 ? 71.039 19.821 23.065 1.00 31.23 163 GLY C CA 1
ATOM 3529 C C . GLY C 1 157 ? 71.587 21.231 23.024 1.00 31.15 163 GLY C C 1
ATOM 3530 O O . GLY C 1 157 ? 72.399 21.586 23.889 1.00 30.88 163 GLY C O 1
ATOM 3531 N N . ARG C 1 158 ? 71.134 22.038 22.067 1.00 31.69 164 ARG C N 1
ATOM 3532 C CA . ARG C 1 158 ? 71.577 23.444 21.925 1.00 31.64 164 ARG C CA 1
ATOM 3533 C C . ARG C 1 158 ? 70.388 24.337 21.609 1.00 28.98 164 ARG C C 1
ATOM 3534 O O . ARG C 1 158 ? 69.469 23.858 20.937 1.00 28.01 164 ARG C O 1
ATOM 3542 N N . LEU C 1 159 ? 70.444 25.577 22.113 1.00 26.87 165 LEU C N 1
ATOM 3543 C CA . LEU C 1 159 ? 69.543 26.701 21.777 1.00 24.93 165 LEU C CA 1
ATOM 3544 C C . LEU C 1 159 ? 70.192 27.539 20.677 1.00 23.48 165 LEU C C 1
ATOM 3545 O O . LEU C 1 159 ? 71.345 27.975 20.818 1.00 21.98 165 LEU C O 1
ATOM 3550 N N . ASP C 1 160 ? 69.459 27.699 19.589 1.00 23.00 166 ASP C N 1
ATOM 3551 C CA . ASP C 1 160 ? 69.852 28.565 18.467 1.00 23.15 166 ASP C CA 1
ATOM 3552 C C . ASP C 1 160 ? 69.355 29.989 18.757 1.00 22.56 166 ASP C C 1
ATOM 3553 O O . ASP C 1 160 ? 68.661 30.252 19.779 1.00 22.45 166 ASP C O 1
ATOM 3558 N N . LEU C 1 161 ? 69.739 30.897 17.886 1.00 21.86 167 LEU C N 1
ATOM 3559 C CA . LEU C 1 161 ? 69.444 32.336 17.999 1.00 21.39 167 LEU C CA 1
ATOM 3560 C C . LEU C 1 161 ? 67.928 32.559 18.148 1.00 21.13 167 LEU C C 1
ATOM 3561 O O . LEU C 1 161 ? 67.554 33.323 19.039 1.00 20.71 167 LEU C O 1
ATOM 3566 N N . ASN C 1 162 ? 67.098 31.937 17.306 1.00 21.33 168 ASN C N 1
ATOM 3567 C CA . ASN C 1 162 ? 65.628 32.126 17.291 1.00 21.59 168 ASN C CA 1
ATOM 3568 C C . ASN C 1 162 ? 64.989 31.490 18.551 1.00 21.52 168 ASN C C 1
ATOM 3569 O O . ASN C 1 162 ? 63.875 31.948 18.974 1.00 21.68 168 ASN C O 1
ATOM 3574 N N . ASP C 1 163 ? 65.657 30.530 19.181 1.00 20.81 169 ASP C N 1
ATOM 3575 C CA . ASP C 1 163 ? 65.160 29.929 20.443 1.00 20.91 169 ASP C CA 1
ATOM 3576 C C . ASP C 1 163 ? 65.291 30.978 21.551 1.00 21.67 169 ASP C C 1
ATOM 3577 O O . ASP C 1 163 ? 64.312 31.155 22.337 1.00 22.20 169 ASP C O 1
ATOM 3582 N N . LEU C 1 164 ? 66.439 31.659 21.621 1.00 21.86 170 LEU C N 1
ATOM 3583 C CA . LEU C 1 164 ? 66.676 32.673 22.679 1.00 22.37 170 LEU C CA 1
ATOM 3584 C C . LEU C 1 164 ? 65.746 33.867 22.442 1.00 21.55 170 LEU C C 1
ATOM 3585 O O . LEU C 1 164 ? 65.177 34.360 23.418 1.00 21.29 170 LEU C O 1
ATOM 3590 N N . ALA C 1 165 ? 65.586 34.294 21.185 1.00 20.87 171 ALA C N 1
ATOM 3591 C CA . ALA C 1 165 ? 64.602 35.308 20.771 1.00 20.46 171 ALA C CA 1
ATOM 3592 C C . ALA C 1 165 ? 63.234 34.989 21.376 1.00 20.82 171 ALA C C 1
ATOM 3593 O O . ALA C 1 165 ? 62.629 35.923 21.891 1.00 19.99 171 ALA C O 1
ATOM 3595 N N . ARG C 1 166 ? 62.752 33.742 21.243 1.00 21.67 172 ARG C N 1
ATOM 3596 C CA . ARG C 1 166 ? 61.404 33.334 21.714 1.00 22.69 172 ARG C CA 1
ATOM 3597 C C . ARG C 1 166 ? 61.412 33.375 23.251 1.00 21.75 172 ARG C C 1
ATOM 3598 O O . ARG C 1 166 ? 60.484 33.949 23.813 1.00 21.69 172 ARG C O 1
ATOM 3606 N N . ILE C 1 167 ? 62.462 32.880 23.895 1.00 20.80 173 ILE C N 1
ATOM 3607 C CA . ILE C 1 167 ? 62.589 32.905 25.381 1.00 20.79 173 ILE C CA 1
ATOM 3608 C C . ILE C 1 167 ? 62.486 34.343 25.915 1.00 20.59 173 ILE C C 1
ATOM 3609 O O . ILE C 1 167 ? 61.827 34.528 26.939 1.00 20.29 173 ILE C O 1
ATOM 3614 N N . LEU C 1 168 ? 63.076 35.323 25.226 1.00 20.77 174 LEU C N 1
ATOM 3615 C CA . LEU C 1 168 ? 63.190 36.745 25.678 1.00 20.86 174 LEU C CA 1
ATOM 3616 C C . LEU C 1 168 ? 62.091 37.601 25.055 1.00 20.73 174 LEU C C 1
ATOM 3617 O O . LEU C 1 168 ? 62.090 38.781 25.288 1.00 20.64 174 LEU C O 1
ATOM 3622 N N . ALA C 1 169 ? 61.157 37.011 24.317 1.00 21.04 175 ALA C N 1
ATOM 3623 C CA . ALA C 1 169 ? 59.994 37.712 23.728 1.00 22.14 175 ALA C CA 1
ATOM 3624 C C . ALA C 1 169 ? 60.476 38.857 22.831 1.00 23.07 175 ALA C C 1
ATOM 3625 O O . ALA C 1 169 ? 59.854 39.931 22.876 1.00 23.16 175 ALA C O 1
ATOM 3627 N N . LEU C 1 170 ? 61.537 38.645 22.054 1.00 23.80 176 LEU C N 1
ATOM 3628 C CA . LEU C 1 170 ? 62.069 39.689 21.136 1.00 24.87 176 LEU C CA 1
ATOM 3629 C C . LEU C 1 170 ? 60.931 40.072 20.181 1.00 25.72 176 LEU C C 1
ATOM 3630 O O . LEU C 1 170 ? 60.299 39.175 19.640 1.00 24.45 176 LEU C O 1
ATOM 3635 N N . GLN C 1 171 ? 60.678 41.366 20.027 1.00 28.38 177 GLN C N 1
ATOM 3636 C CA . GLN C 1 171 ? 59.705 41.927 19.064 1.00 31.28 177 GLN C CA 1
ATOM 3637 C C . GLN C 1 171 ? 60.487 42.338 17.821 1.00 31.72 177 GLN C C 1
ATOM 3638 O O . GLN C 1 171 ? 61.465 43.056 18.002 1.00 33.10 177 GLN C O 1
ATOM 3644 N N . GLU C 1 172 ? 60.144 41.822 16.638 1.00 32.79 178 GLU C N 1
ATOM 3645 C CA . GLU C 1 172 ? 61.027 41.999 15.448 1.00 36.37 178 GLU C CA 1
ATOM 3646 C C . GLU C 1 172 ? 60.380 42.775 14.297 1.00 38.52 178 GLU C C 1
ATOM 3647 O O . GLU C 1 172 ? 60.620 42.392 13.139 1.00 39.73 178 GLU C O 1
ATOM 3653 N N . ASN C 1 173 ? 59.601 43.813 14.591 1.00 42.46 179 ASN C N 1
ATOM 3654 C CA . ASN C 1 173 ? 58.880 44.556 13.523 1.00 46.81 179 ASN C CA 1
ATOM 3655 C C . ASN C 1 173 ? 59.596 45.850 13.106 1.00 44.14 179 ASN C C 1
ATOM 3656 O O . ASN C 1 173 ? 58.983 46.599 12.324 1.00 44.41 179 ASN C O 1
ATOM 3661 N N . PHE C 1 174 ? 60.836 46.101 13.544 1.00 40.13 180 PHE C N 1
ATOM 3662 C CA . PHE C 1 174 ? 61.436 47.436 13.254 1.00 37.06 180 PHE C CA 1
ATOM 3663 C C . PHE C 1 174 ? 61.607 47.772 11.764 1.00 34.24 180 PHE C C 1
ATOM 3664 O O . PHE C 1 174 ? 61.147 48.860 11.394 1.00 32.84 180 PHE C O 1
ATOM 3672 N N . LEU C 1 175 ? 62.158 46.888 10.927 1.00 32.17 181 LEU C N 1
ATOM 3673 C CA . LEU C 1 175 ? 62.327 47.288 9.506 1.00 32.16 181 LEU C CA 1
ATOM 3674 C C . LEU C 1 175 ? 61.018 47.128 8.726 1.00 33.40 181 LEU C C 1
ATOM 3675 O O . LEU C 1 175 ? 60.945 47.612 7.582 1.00 33.10 181 LEU C O 1
ATOM 3680 N N . LEU C 1 176 ? 60.007 46.481 9.294 1.00 35.33 182 LEU C N 1
ATOM 3681 C CA . LEU C 1 176 ? 58.762 46.161 8.546 1.00 37.32 182 LEU C CA 1
ATOM 3682 C C . LEU C 1 176 ? 57.844 47.382 8.537 1.00 39.66 182 LEU C C 1
ATOM 3683 O O . LEU C 1 176 ? 56.906 47.401 7.740 1.00 41.93 182 LEU C O 1
ATOM 3688 N N . GLN C 1 177 ? 58.132 48.398 9.340 1.00 41.32 183 GLN C N 1
ATOM 3689 C CA . GLN C 1 177 ? 57.379 49.674 9.337 1.00 43.61 183 GLN C CA 1
ATOM 3690 C C . GLN C 1 177 ? 57.693 50.505 8.078 1.00 45.45 183 GLN C C 1
ATOM 3691 O O . GLN C 1 177 ? 56.856 51.390 7.768 1.00 48.59 183 GLN C O 1
ATOM 3697 N N . PHE C 1 178 ? 58.813 50.272 7.377 1.00 42.29 184 PHE C N 1
ATOM 3698 C CA . PHE C 1 178 ? 59.258 51.131 6.239 1.00 43.13 184 PHE C CA 1
ATOM 3699 C C . PHE C 1 178 ? 58.605 50.651 4.948 1.00 46.22 184 PHE C C 1
ATOM 3700 O O . PHE C 1 178 ? 58.483 49.440 4.763 1.00 45.89 184 PHE C O 1
ATOM 3708 N N . LYS C 1 179 ? 58.227 51.602 4.086 1.00 52.31 185 LYS C N 1
ATOM 3709 C CA . LYS C 1 179 ? 57.230 51.404 3.001 1.00 56.33 185 LYS C CA 1
ATOM 3710 C C . LYS C 1 179 ? 57.884 51.635 1.642 1.00 55.91 185 LYS C C 1
ATOM 3711 O O . LYS C 1 179 ? 58.755 52.512 1.549 1.00 57.28 185 LYS C O 1
ATOM 3725 N N . ASP C 1 181 ? 56.384 52.739 -0.999 1.00 65.67 187 ASP C N 1
ATOM 3726 C CA . ASP C 1 181 ? 55.743 54.006 -1.436 1.00 67.15 187 ASP C CA 1
ATOM 3727 C C . ASP C 1 181 ? 56.664 55.209 -1.157 1.00 67.95 187 ASP C C 1
ATOM 3728 O O . ASP C 1 181 ? 56.625 56.167 -1.966 1.00 70.84 187 ASP C O 1
ATOM 3733 N N . ALA C 1 182 ? 57.450 55.180 -0.067 1.00 64.64 188 ALA C N 1
ATOM 3734 C CA . ALA C 1 182 ? 58.245 56.324 0.460 1.00 62.73 188 ALA C CA 1
ATOM 3735 C C . ALA C 1 182 ? 59.466 56.562 -0.438 1.00 60.99 188 ALA C C 1
ATOM 3736 O O . ALA C 1 182 ? 60.619 56.340 0.007 1.00 58.31 188 ALA C O 1
ATOM 3738 N N . SER C 1 183 ? 59.206 57.032 -1.659 1.00 59.40 189 SER C N 1
ATOM 3739 C CA . SER C 1 183 ? 60.125 56.959 -2.818 1.00 58.82 189 SER C CA 1
ATOM 3740 C C . SER C 1 183 ? 60.919 58.258 -2.966 1.00 56.99 189 SER C C 1
ATOM 3741 O O . SER C 1 183 ? 61.911 58.240 -3.702 1.00 55.50 189 SER C O 1
ATOM 3744 N N . SER C 1 184 ? 60.488 59.345 -2.318 1.00 57.05 190 SER C N 1
ATOM 3745 C CA . SER C 1 184 ? 61.095 60.694 -2.475 1.00 57.42 190 SER C CA 1
ATOM 3746 C C . SER C 1 184 ? 62.436 60.732 -1.742 1.00 57.14 190 SER C C 1
ATOM 3747 O O . SER C 1 184 ? 62.516 60.190 -0.614 1.00 55.40 190 SER C O 1
ATOM 3750 N N . GLN C 1 185 ? 63.436 61.360 -2.359 1.00 56.51 191 GLN C N 1
ATOM 3751 C CA . GLN C 1 185 ? 64.805 61.529 -1.808 1.00 56.45 191 GLN C CA 1
ATOM 3752 C C . GLN C 1 185 ? 64.747 61.987 -0.336 1.00 54.68 191 GLN C C 1
ATOM 3753 O O . GLN C 1 185 ? 65.546 61.459 0.473 1.00 55.51 191 GLN C O 1
ATOM 3759 N N . VAL C 1 186 ? 63.817 62.875 0.023 1.00 53.53 192 VAL C N 1
ATOM 3760 C CA . VAL C 1 186 ? 63.611 63.390 1.414 1.00 52.78 192 VAL C CA 1
ATOM 3761 C C . VAL C 1 186 ? 63.124 62.250 2.310 1.00 52.34 192 VAL C C 1
ATOM 3762 O O . VAL C 1 186 ? 63.528 62.202 3.494 1.00 51.95 192 VAL C O 1
ATOM 3766 N N . GLU C 1 187 ? 62.219 61.417 1.802 1.00 51.75 193 GLU C N 1
ATOM 3767 C CA . GLU C 1 187 ? 61.642 60.292 2.582 1.00 50.62 193 GLU C CA 1
ATOM 3768 C C . GLU C 1 187 ? 62.725 59.223 2.779 1.00 47.91 193 GLU C C 1
ATOM 3769 O O . GLU C 1 187 ? 62.836 58.690 3.904 1.00 47.01 193 GLU C O 1
ATOM 3775 N N . ARG C 1 188 ? 63.476 58.918 1.718 1.00 45.39 194 ARG C N 1
ATOM 3776 C CA . ARG C 1 188 ? 64.583 57.933 1.725 1.00 43.24 194 ARG C CA 1
ATOM 3777 C C . ARG C 1 188 ? 65.622 58.345 2.767 1.00 42.98 194 ARG C C 1
ATOM 3778 O O . ARG C 1 188 ? 66.093 57.443 3.482 1.00 41.71 194 ARG C O 1
ATOM 3786 N N . LYS C 1 189 ? 65.916 59.642 2.882 1.00 43.44 195 LYS C N 1
ATOM 3787 C CA . LYS C 1 189 ? 66.874 60.176 3.879 1.00 44.15 195 LYS C CA 1
ATOM 3788 C C . LYS C 1 189 ? 66.287 59.994 5.286 1.00 42.96 195 LYS C C 1
ATOM 3789 O O . LYS C 1 189 ? 67.032 59.568 6.177 1.00 42.31 195 LYS C O 1
ATOM 3795 N N . ARG C 1 190 ? 65.011 60.318 5.497 1.00 43.21 196 ARG C N 1
ATOM 3796 C CA . ARG C 1 190 ? 64.377 60.286 6.846 1.00 43.47 196 ARG C CA 1
ATOM 3797 C C . ARG C 1 190 ? 64.406 58.850 7.381 1.00 40.30 196 ARG C C 1
ATOM 3798 O O . ARG C 1 190 ? 64.661 58.674 8.586 1.00 38.13 196 ARG C O 1
ATOM 3806 N N . ASP C 1 191 ? 64.132 57.881 6.502 1.00 38.81 197 ASP C N 1
ATOM 3807 C CA . ASP C 1 191 ? 64.054 56.432 6.810 1.00 37.79 197 ASP C CA 1
ATOM 3808 C C . ASP C 1 191 ? 65.461 55.877 7.075 1.00 36.80 197 ASP C C 1
ATOM 3809 O O . ASP C 1 191 ? 65.656 55.228 8.111 1.00 34.85 197 ASP C O 1
ATOM 3814 N N . PHE C 1 192 ? 66.407 56.133 6.175 1.00 37.21 198 PHE C N 1
ATOM 3815 C CA . PHE C 1 192 ? 67.823 55.759 6.367 1.00 37.18 198 PHE C CA 1
ATOM 3816 C C . PHE C 1 192 ? 68.250 56.273 7.747 1.00 37.92 198 PHE C C 1
ATOM 3817 O O . PHE C 1 192 ? 68.753 55.477 8.547 1.00 37.50 198 PHE C O 1
ATOM 3825 N N . GLU C 1 193 ? 68.010 57.548 8.055 1.00 39.95 199 GLU C N 1
ATOM 3826 C CA . GLU C 1 193 ? 68.481 58.170 9.330 1.00 41.78 199 GLU C CA 1
ATOM 3827 C C . GLU C 1 193 ? 67.772 57.476 10.505 1.00 40.95 199 GLU C C 1
ATOM 3828 O O . GLU C 1 193 ? 68.446 57.134 11.481 1.00 40.10 199 GLU C O 1
ATOM 3834 N N . LYS C 1 194 ? 66.468 57.233 10.409 1.00 40.60 200 LYS C N 1
ATOM 3835 C CA . LYS C 1 194 ? 65.714 56.558 11.494 1.00 40.93 200 LYS C CA 1
ATOM 3836 C C . LYS C 1 194 ? 66.285 55.145 11.708 1.00 36.95 200 LYS C C 1
ATOM 3837 O O . LYS C 1 194 ? 66.430 54.735 12.875 1.00 35.06 200 LYS C O 1
ATOM 3843 N N . ILE C 1 195 ? 66.603 54.443 10.615 1.00 34.15 201 ILE C N 1
ATOM 3844 C CA . ILE C 1 195 ? 67.181 53.068 10.610 1.00 31.85 201 ILE C CA 1
ATOM 3845 C C . ILE C 1 195 ? 68.556 53.116 11.296 1.00 31.04 201 ILE C C 1
ATOM 3846 O O . ILE C 1 195 ? 68.723 52.445 12.320 1.00 30.20 201 ILE C O 1
ATOM 3851 N N . PHE C 1 196 ? 69.488 53.930 10.804 1.00 29.71 202 PHE C N 1
ATOM 3852 C CA . PHE C 1 196 ? 70.847 54.014 11.394 1.00 29.41 202 PHE C CA 1
ATOM 3853 C C . PHE C 1 196 ? 70.780 54.366 12.884 1.00 28.94 202 PHE C C 1
ATOM 3854 O O . PHE C 1 196 ? 71.514 53.748 13.696 1.00 28.77 202 PHE C O 1
ATOM 3862 N N . ALA C 1 197 ? 69.922 55.304 13.246 1.00 29.33 203 ALA C N 1
ATOM 3863 C CA . ALA C 1 197 ? 69.801 55.813 14.634 1.00 30.47 203 ALA C CA 1
ATOM 3864 C C . ALA C 1 197 ? 69.408 54.655 15.551 1.00 30.25 203 ALA C C 1
ATOM 3865 O O . ALA C 1 197 ? 69.957 54.560 16.667 1.00 31.29 203 ALA C O 1
ATOM 3867 N N . HIS C 1 198 ? 68.487 53.808 15.083 1.00 29.76 204 HIS C N 1
ATOM 3868 C CA . HIS C 1 198 ? 67.949 52.651 15.842 1.00 29.88 204 HIS C CA 1
ATOM 3869 C C . HIS C 1 198 ? 69.066 51.652 16.197 1.00 29.83 204 HIS C C 1
ATOM 3870 O O . HIS C 1 198 ? 69.157 51.260 17.378 1.00 31.72 204 HIS C O 1
ATOM 3877 N N . TYR C 1 199 ? 69.888 51.244 15.235 1.00 28.46 205 TYR C N 1
ATOM 3878 C CA . TYR C 1 199 ? 70.970 50.242 15.434 1.00 27.60 205 TYR C CA 1
ATOM 3879 C C . TYR C 1 199 ? 72.204 50.880 16.091 1.00 28.93 205 TYR C C 1
ATOM 3880 O O . TYR C 1 199 ? 72.948 50.144 16.778 1.00 28.92 205 TYR C O 1
ATOM 3889 N N . ASP C 1 200 ? 72.434 52.186 15.865 1.00 30.12 206 ASP C N 1
ATOM 3890 C CA . ASP C 1 200 ? 73.591 52.954 16.409 1.00 30.29 206 ASP C CA 1
ATOM 3891 C C . ASP C 1 200 ? 73.326 53.335 17.871 1.00 31.12 206 ASP C C 1
ATOM 3892 O O . ASP C 1 200 ? 73.337 54.523 18.189 1.00 33.16 206 ASP C O 1
ATOM 3897 N N . VAL C 1 201 ? 73.162 52.343 18.735 1.00 31.08 207 VAL C N 1
ATOM 3898 C CA . VAL C 1 201 ? 72.713 52.504 20.148 1.00 31.95 207 VAL C CA 1
ATOM 3899 C C . VAL C 1 201 ? 73.771 53.284 20.944 1.00 33.42 207 VAL C C 1
ATOM 3900 O O . VAL C 1 201 ? 73.361 54.038 21.813 1.00 35.14 207 VAL C O 1
ATOM 3904 N N . SER C 1 202 ? 75.064 53.108 20.658 1.00 34.37 208 SER C N 1
ATOM 3905 C CA . SER C 1 202 ? 76.201 53.820 21.304 1.00 35.97 208 SER C CA 1
ATOM 3906 C C . SER C 1 202 ? 76.367 55.241 20.721 1.00 39.38 208 SER C C 1
ATOM 3907 O O . SER C 1 202 ? 77.177 56.037 21.266 1.00 40.63 208 SER C O 1
ATOM 3910 N N . ARG C 1 203 ? 75.623 55.570 19.659 1.00 41.43 209 ARG C N 1
ATOM 3911 C CA . ARG C 1 203 ? 75.575 56.933 19.062 1.00 44.60 209 ARG C CA 1
ATOM 3912 C C . ARG C 1 203 ? 76.988 57.385 18.687 1.00 43.38 209 ARG C C 1
ATOM 3913 O O . ARG C 1 203 ? 77.342 58.523 19.015 1.00 46.10 209 ARG C O 1
ATOM 3921 N N . THR C 1 204 ? 77.754 56.539 18.006 1.00 40.10 210 THR C N 1
ATOM 3922 C CA . THR C 1 204 ? 79.132 56.853 17.554 1.00 38.73 210 THR C CA 1
ATOM 3923 C C . THR C 1 204 ? 79.153 57.113 16.047 1.00 37.59 210 THR C C 1
ATOM 3924 O O . THR C 1 204 ? 80.245 57.331 15.525 1.00 37.80 210 THR C O 1
ATOM 3928 N N . GLY C 1 205 ? 78.012 57.035 15.367 1.00 36.55 211 GLY C N 1
ATOM 3929 C CA . GLY C 1 205 ? 77.931 57.176 13.900 1.00 36.18 211 GLY C CA 1
ATOM 3930 C C . GLY C 1 205 ? 78.477 55.972 13.154 1.00 35.85 211 GLY C C 1
ATOM 3931 O O . GLY C 1 205 ? 78.502 56.027 11.912 1.00 37.07 211 GLY C O 1
ATOM 3932 N N . ALA C 1 206 ? 78.896 54.914 13.857 1.00 34.67 212 ALA C N 1
ATOM 3933 C CA . ALA C 1 206 ? 79.228 53.600 13.255 1.00 33.38 212 ALA C CA 1
ATOM 3934 C C . ALA C 1 206 ? 78.449 52.493 13.978 1.00 32.68 212 ALA C C 1
ATOM 3935 O O . ALA C 1 206 ? 78.149 52.644 15.198 1.00 32.39 212 ALA C O 1
ATOM 3937 N N . LEU C 1 207 ? 78.102 51.424 13.253 1.00 30.89 213 LEU C N 1
ATOM 3938 C CA . LEU C 1 207 ? 77.599 50.173 13.870 1.00 29.27 213 LEU C CA 1
ATOM 3939 C C . LEU C 1 207 ? 78.836 49.357 14.272 1.00 29.16 213 LEU C C 1
ATOM 3940 O O . LEU C 1 207 ? 79.669 49.045 13.384 1.00 27.50 213 LEU C O 1
ATOM 3945 N N . GLU C 1 208 ? 78.964 49.099 15.584 1.00 30.29 214 GLU C N 1
ATOM 3946 C CA . GLU C 1 208 ? 80.034 48.283 16.221 1.00 30.88 214 GLU C CA 1
ATOM 3947 C C . GLU C 1 208 ? 79.400 47.071 16.916 1.00 28.34 214 GLU C C 1
ATOM 3948 O O . GLU C 1 208 ? 78.388 47.265 17.564 1.00 26.38 214 GLU C O 1
ATOM 3954 N N . GLY C 1 209 ? 80.031 45.894 16.820 1.00 26.85 215 GLY C N 1
ATOM 3955 C CA . GLY C 1 209 ? 79.712 44.681 17.588 1.00 25.93 215 GLY C CA 1
ATOM 3956 C C . GLY C 1 209 ? 78.239 44.298 17.443 1.00 25.37 215 GLY C C 1
ATOM 3957 O O . GLY C 1 209 ? 77.749 44.105 16.316 1.00 25.87 215 GLY C O 1
ATOM 3958 N N . PRO C 1 210 ? 77.468 44.286 18.559 1.00 23.55 216 PRO C N 1
ATOM 3959 C CA . PRO C 1 210 ? 76.101 43.778 18.541 1.00 22.69 216 PRO C CA 1
ATOM 3960 C C . PRO C 1 210 ? 75.194 44.682 17.696 1.00 22.28 216 PRO C C 1
ATOM 3961 O O . PRO C 1 210 ? 74.081 44.313 17.396 1.00 22.07 216 PRO C O 1
ATOM 3965 N N . GLU C 1 211 ? 75.680 45.873 17.364 1.00 22.38 217 GLU C N 1
ATOM 3966 C CA . GLU C 1 211 ? 74.953 46.835 16.505 1.00 22.53 217 GLU C CA 1
ATOM 3967 C C . GLU C 1 211 ? 74.936 46.326 15.056 1.00 22.07 217 GLU C C 1
ATOM 3968 O O . GLU C 1 211 ? 73.843 46.422 14.389 1.00 21.65 217 GLU C O 1
ATOM 3974 N N . VAL C 1 212 ? 76.063 45.783 14.594 1.00 20.97 218 VAL C N 1
ATOM 3975 C CA . VAL C 1 212 ? 76.153 45.137 13.261 1.00 20.62 218 VAL C CA 1
ATOM 3976 C C . VAL C 1 212 ? 75.237 43.904 13.270 1.00 20.07 218 VAL C C 1
ATOM 3977 O O . VAL C 1 212 ? 74.463 43.680 12.293 1.00 19.70 218 VAL C O 1
ATOM 3981 N N . ASP C 1 213 ? 75.318 43.133 14.349 1.00 19.69 219 ASP C N 1
ATOM 3982 C CA . ASP C 1 213 ? 74.563 41.865 14.520 1.00 19.53 219 ASP C CA 1
ATOM 3983 C C . ASP C 1 213 ? 73.059 42.144 14.394 1.00 18.86 219 ASP C C 1
ATOM 3984 O O . ASP C 1 213 ? 72.402 41.448 13.597 1.00 19.81 219 ASP C O 1
ATOM 3989 N N . GLY C 1 214 ? 72.539 43.082 15.183 1.00 17.90 220 GLY C N 1
ATOM 3990 C CA . GLY C 1 214 ? 71.124 43.482 15.165 1.00 17.64 220 GLY C CA 1
ATOM 3991 C C . GLY C 1 214 ? 70.669 43.810 13.746 1.00 17.27 220 GLY C C 1
ATOM 3992 O O . G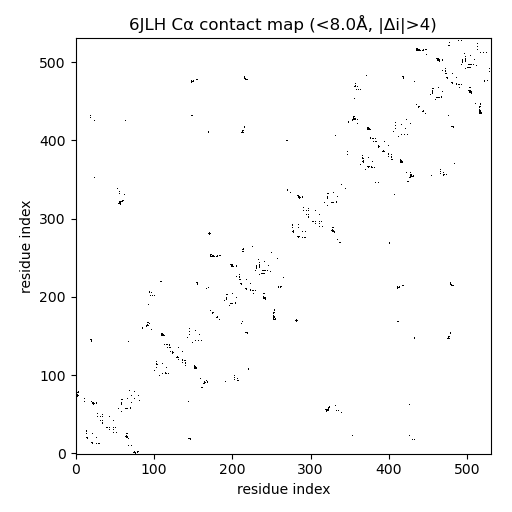LY C 1 214 ? 69.619 43.307 13.288 1.00 16.21 220 GLY C O 1
ATOM 3993 N N . PHE C 1 215 ? 71.445 44.661 13.080 1.00 17.68 221 PHE C N 1
ATOM 3994 C CA . PHE C 1 215 ? 71.156 45.134 11.711 1.00 18.14 221 PHE C CA 1
ATOM 3995 C C . PHE C 1 215 ? 71.108 43.937 10.750 1.00 18.22 221 PHE C C 1
ATOM 3996 O O . PHE C 1 215 ? 70.170 43.887 9.958 1.00 17.77 221 PHE C O 1
ATOM 4004 N N . VAL C 1 216 ? 72.024 42.972 10.881 1.00 18.76 222 VAL C N 1
ATOM 4005 C CA . VAL C 1 216 ? 72.174 41.844 9.923 1.00 19.49 222 VAL C CA 1
ATOM 4006 C C . VAL C 1 216 ? 71.009 40.868 10.125 1.00 19.73 222 VAL C C 1
ATOM 4007 O O . VAL C 1 216 ? 70.404 40.435 9.125 1.00 19.84 222 VAL C O 1
ATOM 4011 N N . LYS C 1 217 ? 70.721 40.507 11.368 1.00 19.73 223 LYS C N 1
ATOM 4012 C CA . LYS C 1 217 ? 69.555 39.661 11.709 1.00 19.67 223 LYS C CA 1
ATOM 4013 C C . LYS C 1 217 ? 68.288 40.271 11.100 1.00 20.20 223 LYS C C 1
ATOM 4014 O O . LYS C 1 217 ? 67.589 39.587 10.364 1.00 20.28 223 LYS C O 1
ATOM 4020 N N . ASP C 1 218 ? 68.003 41.522 11.426 1.00 20.71 224 ASP C N 1
ATOM 4021 C CA . ASP C 1 218 ? 66.775 42.225 10.999 1.00 21.53 224 ASP C CA 1
ATOM 4022 C C . ASP C 1 218 ? 66.757 42.318 9.477 1.00 22.45 224 ASP C C 1
ATOM 4023 O O . ASP C 1 218 ? 65.737 42.054 8.871 1.00 22.16 224 ASP C O 1
ATOM 4044 N N . GLU C 1 221 ? 66.140 38.890 7.805 1.00 23.42 227 GLU C N 1
ATOM 4045 C CA . GLU C 1 221 ? 64.789 38.346 8.106 1.00 23.71 227 GLU C CA 1
ATOM 4046 C C . GLU C 1 221 ? 63.689 39.090 7.328 1.00 24.32 227 GLU C C 1
ATOM 4047 O O . GLU C 1 221 ? 62.547 38.637 7.398 1.00 23.00 227 GLU C O 1
ATOM 4053 N N . LEU C 1 222 ? 64.014 40.161 6.606 1.00 25.13 228 LEU C N 1
ATOM 4054 C CA . LEU C 1 222 ? 63.091 40.741 5.595 1.00 27.25 228 LEU C CA 1
ATOM 4055 C C . LEU C 1 222 ? 62.794 39.754 4.453 1.00 28.13 228 LEU C C 1
ATOM 4056 O O . LEU C 1 222 ? 61.735 39.942 3.812 1.00 27.89 228 LEU C O 1
ATOM 4061 N N . VAL C 1 223 ? 63.721 38.842 4.123 1.00 28.37 229 VAL C N 1
ATOM 4062 C CA . VAL C 1 223 ? 63.609 38.036 2.866 1.00 29.41 229 VAL C CA 1
ATOM 4063 C C . VAL C 1 223 ? 63.649 36.544 3.184 1.00 29.55 229 VAL C C 1
ATOM 4064 O O . VAL C 1 223 ? 63.401 35.734 2.280 1.00 30.95 229 VAL C O 1
ATOM 4068 N N . ARG C 1 224 ? 63.957 36.161 4.410 1.00 29.61 230 ARG C N 1
ATOM 4069 C CA . ARG C 1 224 ? 64.035 34.720 4.724 1.00 30.40 230 ARG C CA 1
ATOM 4070 C C . ARG C 1 224 ? 63.470 34.489 6.115 1.00 29.40 230 ARG C C 1
ATOM 4071 O O . ARG C 1 224 ? 63.222 35.433 6.863 1.00 29.63 230 ARG C O 1
ATOM 4079 N N . PRO C 1 225 ? 63.177 33.218 6.474 1.00 28.40 231 PRO C N 1
ATOM 4080 C CA . PRO C 1 225 ? 62.698 32.918 7.822 1.00 26.57 231 PRO C CA 1
ATOM 4081 C C . PRO C 1 225 ? 63.780 33.161 8.889 1.00 25.63 231 PRO C C 1
ATOM 4082 O O . PRO C 1 225 ? 64.895 33.400 8.566 1.00 24.86 231 PRO C O 1
ATOM 4086 N N . SER C 1 226 ? 63.399 33.184 10.159 1.00 25.23 232 SER C N 1
ATOM 4087 C CA . SER C 1 226 ? 64.328 33.385 11.290 1.00 25.48 232 SER C CA 1
ATOM 4088 C C . SER C 1 226 ? 65.663 32.667 11.018 1.00 26.00 232 SER C C 1
ATOM 4089 O O . SER C 1 226 ? 65.643 31.434 10.824 1.00 28.66 232 SER C O 1
ATOM 4092 N N . ILE C 1 227 ? 66.791 33.382 11.086 1.00 25.29 233 ILE C N 1
ATOM 4093 C CA . ILE C 1 227 ? 68.169 32.857 10.838 1.00 24.89 233 ILE C CA 1
ATOM 4094 C C . ILE C 1 227 ? 68.803 32.261 12.111 1.00 25.33 233 ILE C C 1
ATOM 4095 O O . ILE C 1 227 ? 68.362 32.601 13.253 1.00 24.81 233 ILE C O 1
ATOM 4100 N N . SER C 1 228 ? 69.861 31.462 11.898 1.00 24.61 234 SER C N 1
ATOM 4101 C CA . SER C 1 228 ? 70.630 30.746 12.925 1.00 24.07 234 SER C CA 1
ATOM 4102 C C . SER C 1 228 ? 71.784 31.599 13.431 1.00 24.63 234 SER C C 1
ATOM 4103 O O . SER C 1 228 ? 72.096 32.642 12.801 1.00 25.00 234 SER C O 1
ATOM 4106 N N . GLY C 1 229 ? 72.440 31.119 14.496 1.00 24.00 235 GLY C N 1
ATOM 4107 C CA . GLY C 1 229 ? 73.665 31.742 15.011 1.00 23.94 235 GLY C CA 1
ATOM 4108 C C . GLY C 1 229 ? 74.769 31.727 13.972 1.00 23.68 235 GLY C C 1
ATOM 4109 O O . GLY C 1 229 ? 75.438 32.725 13.835 1.00 24.09 235 GLY C O 1
ATOM 4110 N N . GLY C 1 230 ? 74.982 30.596 13.304 1.00 24.32 236 GLY C N 1
ATOM 4111 C CA . GLY C 1 230 ? 75.991 30.425 12.233 1.00 24.25 236 GLY C CA 1
ATOM 4112 C C . GLY C 1 230 ? 75.695 31.338 11.056 1.00 24.40 236 GLY C C 1
ATOM 4113 O O . GLY C 1 230 ? 76.619 31.977 10.562 1.00 23.53 236 GLY C O 1
ATOM 4114 N N . ASP C 1 231 ? 74.427 31.407 10.648 1.00 24.46 237 ASP C N 1
ATOM 4115 C CA . ASP C 1 231 ? 73.935 32.303 9.573 1.00 25.37 237 ASP C CA 1
ATOM 4116 C C . ASP C 1 231 ? 74.289 33.754 9.901 1.00 25.29 237 ASP C C 1
ATOM 4117 O O . ASP C 1 231 ? 74.680 34.493 8.981 1.00 25.43 237 ASP C O 1
ATOM 4122 N N . LEU C 1 232 ? 74.088 34.149 11.159 1.00 24.93 238 LEU C N 1
ATOM 4123 C CA . LEU C 1 232 ? 74.400 35.513 11.620 1.00 24.77 238 LEU C CA 1
ATOM 4124 C C . LEU C 1 232 ? 75.870 35.818 11.362 1.00 25.14 238 LEU C C 1
ATOM 4125 O O . LEU C 1 232 ? 76.138 36.870 10.784 1.00 25.33 238 LEU C O 1
ATOM 4130 N N . ASP C 1 233 ? 76.781 34.959 11.811 1.00 26.87 239 ASP C N 1
ATOM 4131 C CA . ASP C 1 233 ? 78.251 35.171 11.639 1.00 28.35 239 ASP C CA 1
ATOM 4132 C C . ASP C 1 233 ? 78.601 35.187 10.131 1.00 28.90 239 ASP C C 1
ATOM 4133 O O . ASP C 1 233 ? 79.451 36.025 9.714 1.00 29.29 239 ASP C O 1
ATOM 4138 N N . LYS C 1 234 ? 77.940 34.374 9.313 1.00 28.86 240 LYS C N 1
ATOM 4139 C CA . LYS C 1 234 ? 78.211 34.305 7.853 1.00 30.87 240 LYS C CA 1
ATOM 4140 C C . LYS C 1 234 ? 77.838 35.638 7.201 1.00 28.92 240 LYS C C 1
ATOM 4141 O O . LYS C 1 234 ? 78.696 36.244 6.542 1.00 28.23 240 LYS C O 1
ATOM 4147 N N . PHE C 1 235 ? 76.610 36.101 7.432 1.00 26.97 241 PHE C N 1
ATOM 4148 C CA . PHE C 1 235 ? 76.055 37.300 6.771 1.00 26.76 241 PHE C CA 1
ATOM 4149 C C . PHE C 1 235 ? 76.722 38.554 7.342 1.00 26.57 241 PHE C C 1
ATOM 4150 O O . PHE C 1 235 ? 76.877 39.554 6.595 1.00 25.40 241 PHE C O 1
ATOM 4158 N N . ARG C 1 236 ? 77.127 38.512 8.613 1.00 25.87 242 ARG C N 1
ATOM 4159 C CA . ARG C 1 236 ? 77.876 39.621 9.241 1.00 26.66 242 ARG C CA 1
ATOM 4160 C C . ARG C 1 236 ? 79.192 39.819 8.478 1.00 28.42 242 ARG C C 1
ATOM 4161 O O . ARG C 1 236 ? 79.481 40.925 8.026 1.00 27.81 242 ARG C O 1
ATOM 4169 N N . GLU C 1 237 ? 79.968 38.756 8.327 1.00 31.31 243 GLU C N 1
ATOM 4170 C CA . GLU C 1 237 ? 81.254 38.823 7.604 1.00 33.15 243 GLU C CA 1
ATOM 4171 C C . GLU C 1 237 ? 80.975 39.233 6.160 1.00 33.06 243 GLU C C 1
ATOM 4172 O O . GLU C 1 237 ? 81.735 40.022 5.652 1.00 33.54 243 GLU C O 1
ATOM 4178 N N . CYS C 1 238 ? 79.888 38.767 5.553 1.00 34.04 244 CYS C N 1
ATOM 4179 C CA . CYS C 1 238 ? 79.490 39.146 4.168 1.00 35.56 244 CYS C CA 1
ATOM 4180 C C . CYS C 1 238 ? 79.235 40.662 4.109 1.00 34.73 244 CYS C C 1
ATOM 4181 O O . CYS C 1 238 ? 79.753 41.330 3.188 1.00 34.86 244 CYS C O 1
ATOM 4184 N N . LEU C 1 239 ? 78.502 41.217 5.074 1.00 32.54 245 LEU C N 1
ATOM 4185 C CA . LEU C 1 239 ? 78.240 42.674 5.101 1.00 32.49 245 LEU C CA 1
ATOM 4186 C C . LEU C 1 239 ? 79.571 43.447 5.203 1.00 32.38 245 LEU C C 1
ATOM 4187 O O . LEU C 1 239 ? 79.717 44.472 4.491 1.00 31.78 245 LEU C O 1
ATOM 4192 N N . LEU C 1 240 ? 80.492 43.010 6.063 1.00 30.90 246 LEU C N 1
ATOM 4193 C CA . LEU C 1 240 ? 81.805 43.683 6.257 1.00 31.13 246 LEU C CA 1
ATOM 4194 C C . LEU C 1 240 ? 82.632 43.630 4.971 1.00 32.38 246 LEU C C 1
ATOM 4195 O O . LEU C 1 240 ? 83.181 44.699 4.557 1.00 30.56 246 LEU C O 1
ATOM 4200 N N . THR C 1 241 ? 82.721 42.453 4.357 1.00 34.17 247 THR C N 1
ATOM 4201 C CA . THR C 1 241 ? 83.489 42.240 3.104 1.00 36.47 247 THR C CA 1
ATOM 4202 C C . THR C 1 241 ? 83.052 43.263 2.039 1.00 38.79 247 THR C C 1
ATOM 4203 O O . THR C 1 241 ? 83.912 43.714 1.283 1.00 42.12 247 THR C O 1
ATOM 4207 N N . HIS C 1 242 ? 81.777 43.626 1.975 1.00 40.46 248 HIS C N 1
ATOM 4208 C CA . HIS C 1 242 ? 81.228 44.431 0.862 1.00 44.87 248 HIS C CA 1
ATOM 4209 C C . HIS C 1 242 ? 80.973 45.891 1.266 1.00 43.00 248 HIS C C 1
ATOM 4210 O O . HIS C 1 242 ? 80.724 46.684 0.367 1.00 44.03 248 HIS C O 1
ATOM 4217 N N . CYS C 1 243 ? 81.011 46.259 2.543 1.00 40.82 249 CYS C N 1
ATOM 4218 C CA . CYS C 1 243 ? 80.627 47.627 2.983 1.00 40.13 249 CYS C CA 1
ATOM 4219 C C . CYS C 1 243 ? 81.686 48.302 3.848 1.00 37.47 249 CYS C C 1
ATOM 4220 O O . CYS C 1 243 ? 81.695 49.538 3.864 1.00 38.02 249 CYS C O 1
ATOM 4223 N N . ASP C 1 244 ? 82.526 47.534 4.542 1.00 35.24 250 ASP C N 1
ATOM 4224 C CA . ASP C 1 244 ? 83.586 48.075 5.428 1.00 34.18 250 ASP C CA 1
ATOM 4225 C C . ASP C 1 244 ? 84.797 48.481 4.573 1.00 34.13 250 ASP C C 1
ATOM 4226 O O . ASP C 1 244 ? 85.818 47.772 4.562 1.00 34.59 250 ASP C O 1
ATOM 4239 N N . ASN C 1 246 ? 86.923 51.111 4.835 1.00 32.87 252 ASN C N 1
ATOM 4240 C CA . ASN C 1 246 ? 88.121 51.490 5.626 1.00 32.77 252 ASN C CA 1
ATOM 4241 C C . ASN C 1 246 ? 88.598 50.316 6.501 1.00 33.80 252 ASN C C 1
ATOM 4242 O O . ASN C 1 246 ? 89.569 50.520 7.246 1.00 33.53 252 ASN C O 1
ATOM 4247 N N . LYS C 1 247 ? 87.941 49.147 6.458 1.00 34.23 253 LYS C N 1
ATOM 4248 C CA . LYS C 1 247 ? 88.468 47.897 7.065 1.00 34.82 253 LYS C CA 1
ATOM 4249 C C . LYS C 1 247 ? 88.708 48.078 8.573 1.00 32.01 253 LYS C C 1
ATOM 4250 O O . LYS C 1 247 ? 89.704 47.542 9.076 1.00 32.30 253 LYS C O 1
ATOM 4256 N N . ASP C 1 248 ? 87.846 48.799 9.272 1.00 29.40 254 ASP C N 1
ATOM 4257 C CA . ASP C 1 248 ? 87.985 49.019 10.733 1.00 28.72 254 ASP C CA 1
ATOM 4258 C C . ASP C 1 248 ? 87.069 48.043 11.507 1.00 27.95 254 ASP C C 1
ATOM 4259 O O . ASP C 1 248 ? 87.052 48.147 12.758 1.00 26.33 254 ASP C O 1
ATOM 4264 N N . GLY C 1 249 ? 86.348 47.144 10.804 1.00 27.39 255 GLY C N 1
ATOM 4265 C CA . GLY C 1 249 ? 85.448 46.139 11.405 1.00 27.57 255 GLY C CA 1
ATOM 4266 C C . GLY C 1 249 ? 84.116 46.735 11.855 1.00 28.19 255 GLY C C 1
ATOM 4267 O O . GLY C 1 249 ? 83.310 46.002 12.479 1.00 27.24 255 GLY C O 1
ATOM 4268 N N . LYS C 1 250 ? 83.891 48.014 11.545 1.00 28.55 256 LYS C N 1
ATOM 4269 C CA . LYS C 1 250 ? 82.685 48.781 11.914 1.00 28.80 256 LYS C CA 1
ATOM 4270 C C . LYS C 1 250 ? 81.969 49.220 10.632 1.00 28.37 256 LYS C C 1
ATOM 427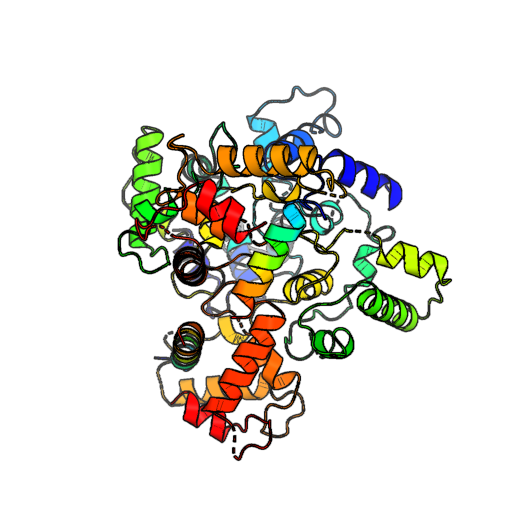1 O O . LYS C 1 250 ? 82.640 49.348 9.617 1.00 28.57 256 LYS C O 1
ATOM 4277 N N . ILE C 1 251 ? 80.657 49.449 10.675 1.00 27.97 257 ILE C N 1
ATOM 4278 C CA . ILE C 1 251 ? 79.895 49.963 9.502 1.00 27.48 257 ILE C CA 1
ATOM 4279 C C . ILE C 1 251 ? 79.562 51.417 9.802 1.00 27.54 257 ILE C C 1
ATOM 4280 O O . ILE C 1 251 ? 78.600 51.642 10.543 1.00 27.70 257 ILE C O 1
ATOM 4285 N N . GLN C 1 252 ? 80.338 52.355 9.241 1.00 27.91 258 GLN C N 1
ATOM 4286 C CA . GLN C 1 252 ? 80.073 53.813 9.330 1.00 27.85 258 GLN C CA 1
ATOM 4287 C C . GLN C 1 252 ? 78.826 54.103 8.509 1.00 28.38 258 GLN C C 1
ATOM 4288 O O . GLN C 1 252 ? 78.608 53.403 7.510 1.00 27.69 258 GLN C O 1
ATOM 4294 N N . LYS C 1 253 ? 78.029 55.084 8.932 1.00 29.63 259 LYS C N 1
ATOM 4295 C CA . LYS C 1 253 ? 76.817 55.528 8.206 1.00 30.75 259 LYS C CA 1
ATOM 4296 C C . LYS C 1 253 ? 77.129 55.728 6.714 1.00 31.51 259 LYS C C 1
ATOM 4297 O O . LYS C 1 253 ? 76.299 55.333 5.891 1.00 32.57 259 LYS C O 1
ATOM 4303 N N . SER C 1 254 ? 78.295 56.278 6.363 1.00 31.96 260 SER C N 1
ATOM 4304 C CA . SER C 1 254 ? 78.698 56.578 4.966 1.00 32.82 260 SER C CA 1
ATOM 4305 C C . SER C 1 254 ? 78.832 55.277 4.181 1.00 32.45 260 SER C C 1
ATOM 4306 O O . SER C 1 254 ? 78.421 55.227 3.005 1.00 32.89 260 SER C O 1
ATOM 4309 N N . GLU C 1 255 ? 79.409 54.263 4.822 1.00 32.46 261 GLU C N 1
ATOM 4310 C CA . GLU C 1 255 ? 79.610 52.916 4.237 1.00 32.32 261 GLU C CA 1
ATOM 4311 C C . GLU C 1 255 ? 78.257 52.263 3.927 1.00 32.03 261 GLU C C 1
ATOM 4312 O O . GLU C 1 255 ? 78.104 51.698 2.834 1.00 32.66 261 GLU C O 1
ATOM 4318 N N . LEU C 1 256 ? 77.301 52.342 4.842 1.00 32.14 262 LEU C N 1
ATOM 4319 C CA . LEU C 1 256 ? 75.975 51.699 4.666 1.00 31.86 262 LEU C CA 1
ATOM 4320 C C . LEU C 1 256 ? 75.190 52.453 3.589 1.00 32.70 262 LEU C C 1
ATOM 4321 O O . LEU C 1 256 ? 74.580 51.789 2.756 1.00 31.88 262 LEU C O 1
ATOM 4326 N N . ALA C 1 257 ? 75.216 53.784 3.593 1.00 34.59 263 ALA C N 1
ATOM 4327 C CA . ALA C 1 257 ? 74.540 54.611 2.559 1.00 36.40 263 ALA C CA 1
ATOM 4328 C C . ALA C 1 257 ? 75.117 54.256 1.187 1.00 36.08 263 ALA C C 1
ATOM 4329 O O . ALA C 1 257 ? 74.361 54.055 0.227 1.00 36.93 263 ALA C O 1
ATOM 4331 N N . LEU C 1 258 ? 76.423 54.101 1.115 1.00 36.43 264 LEU C N 1
ATOM 4332 C CA . LEU C 1 258 ? 77.093 53.708 -0.145 1.00 38.26 264 LEU C CA 1
ATOM 4333 C C . LEU C 1 258 ? 76.554 52.349 -0.603 1.00 39.31 264 LEU C C 1
ATOM 4334 O O . LEU C 1 258 ? 76.102 52.256 -1.747 1.00 39.86 264 LEU C O 1
ATOM 4339 N N . CYS C 1 259 ? 76.598 51.342 0.273 1.00 41.12 265 CYS C N 1
ATOM 4340 C CA . CYS C 1 259 ? 76.230 49.928 -0.025 1.00 42.59 265 CYS C CA 1
ATOM 4341 C C . CYS C 1 259 ? 74.762 49.812 -0.453 1.00 40.55 265 CYS C C 1
ATOM 4342 O O . CYS C 1 259 ? 74.490 48.948 -1.269 1.00 39.41 265 CYS C O 1
ATOM 4345 N N . LEU C 1 260 ? 73.876 50.649 0.086 1.00 40.08 266 LEU C N 1
ATOM 4346 C CA . LEU C 1 260 ? 72.423 50.653 -0.214 1.00 41.61 266 LEU C CA 1
ATOM 4347 C C . LEU C 1 260 ? 72.064 51.496 -1.451 1.00 44.69 266 LEU C C 1
ATOM 4348 O O . LEU C 1 260 ? 71.206 51.026 -2.210 1.00 46.61 266 LEU C O 1
ATOM 4353 N N . GLY C 1 261 ? 72.556 52.746 -1.566 1.00 45.19 267 GLY C N 1
ATOM 4354 C CA . GLY C 1 261 ? 72.199 53.704 -2.642 1.00 44.58 267 GLY C CA 1
ATOM 4355 C C . GLY C 1 261 ? 71.469 54.937 -2.119 1.00 44.91 267 GLY C C 1
ATOM 4356 O O . GLY C 1 261 ? 71.558 55.376 -0.956 1.00 42.89 267 GLY C O 1
ATOM 4357 N N . SER D 2 1 ? 60.398 53.198 -5.179 1.00 52.08 1 SER D N 1
ATOM 4358 C CA . SER D 2 1 ? 61.802 52.881 -4.780 1.00 49.00 1 SER D CA 1
ATOM 4359 C C . SER D 2 1 ? 62.088 53.446 -3.374 1.00 44.34 1 SER D C 1
ATOM 4360 O O . SER D 2 1 ? 62.995 54.251 -3.252 1.00 45.19 1 SER D O 1
ATOM 4363 N N . GLY D 2 2 ? 61.344 53.058 -2.336 1.00 40.98 2 GLY D N 1
ATOM 4364 C CA . GLY D 2 2 ? 61.657 53.408 -0.928 1.00 38.30 2 GLY D CA 1
ATOM 4365 C C . GLY D 2 2 ? 62.939 52.733 -0.441 1.00 35.65 2 GLY D C 1
ATOM 4366 O O . GLY D 2 2 ? 63.398 51.781 -1.114 1.00 32.25 2 GLY D O 1
ATOM 4367 N N . ILE D 2 3 ? 63.521 53.217 0.665 1.00 35.93 3 ILE D N 1
ATOM 4368 C CA . ILE D 2 3 ? 64.864 52.760 1.158 1.00 37.61 3 ILE D CA 1
ATOM 4369 C C . ILE D 2 3 ? 64.794 51.277 1.559 1.00 35.22 3 ILE D C 1
ATOM 4370 O O . ILE D 2 3 ? 65.792 50.544 1.334 1.00 34.04 3 ILE D O 1
ATOM 4375 N N . ILE D 2 4 ? 63.631 50.836 2.054 1.00 34.51 4 ILE D N 1
ATOM 4376 C CA . ILE D 2 4 ? 63.343 49.406 2.363 1.00 33.45 4 ILE D CA 1
ATOM 4377 C C . ILE D 2 4 ? 63.611 48.550 1.124 1.00 31.50 4 ILE D C 1
ATOM 4378 O O . ILE D 2 4 ? 64.111 47.446 1.317 1.00 31.30 4 ILE D O 1
ATOM 4383 N N . GLY D 2 5 ? 63.319 49.032 -0.092 1.00 30.87 5 GLY D N 1
ATOM 4384 C CA . GLY D 2 5 ? 63.632 48.339 -1.362 1.00 29.90 5 GLY D CA 1
ATOM 4385 C C . GLY D 2 5 ? 65.111 48.008 -1.493 1.00 29.64 5 GLY D C 1
ATOM 4386 O O . GLY D 2 5 ? 65.421 46.892 -1.928 1.00 28.79 5 GLY D O 1
ATOM 4387 N N . ASN D 2 6 ? 66.000 48.962 -1.163 1.00 29.82 6 ASN D N 1
ATOM 4388 C CA . ASN D 2 6 ? 67.471 48.768 -1.180 1.00 29.79 6 ASN D CA 1
ATOM 4389 C C . ASN D 2 6 ? 67.835 47.697 -0.137 1.00 28.59 6 ASN D C 1
ATOM 4390 O O . ASN D 2 6 ? 68.587 46.798 -0.468 1.00 27.63 6 ASN D O 1
ATOM 4395 N N . LEU D 2 7 ? 67.304 47.763 1.083 1.00 29.07 7 LEU D N 1
ATOM 4396 C CA . LEU D 2 7 ? 67.574 46.737 2.141 1.00 29.17 7 LEU D CA 1
ATOM 4397 C C . LEU D 2 7 ? 67.193 45.345 1.638 1.00 29.37 7 LEU D C 1
ATOM 4398 O O . LEU D 2 7 ? 68.027 44.420 1.779 1.00 29.37 7 LEU D O 1
ATOM 4403 N N . ARG D 2 8 ? 65.982 45.201 1.089 1.00 30.08 8 ARG D N 1
ATOM 4404 C CA . ARG D 2 8 ? 65.464 43.899 0.590 1.00 31.89 8 ARG D CA 1
ATOM 4405 C C . ARG D 2 8 ? 66.442 43.361 -0.460 1.00 32.96 8 ARG D C 1
ATOM 4406 O O . ARG D 2 8 ? 66.902 42.223 -0.294 1.00 31.89 8 ARG D O 1
ATOM 4414 N N . HIS D 2 9 ? 66.791 44.182 -1.453 1.00 35.40 9 HIS D N 1
ATOM 4415 C CA . HIS D 2 9 ? 67.739 43.850 -2.552 1.00 38.24 9 HIS D CA 1
ATOM 4416 C C . HIS D 2 9 ? 69.089 43.398 -1.972 1.00 35.36 9 HIS D C 1
ATOM 4417 O O . HIS D 2 9 ? 69.585 42.368 -2.397 1.00 33.73 9 HIS D O 1
ATOM 4424 N N . MET D 2 10 ? 69.668 44.144 -1.040 1.00 34.54 10 MET D N 1
ATOM 4425 C CA . MET D 2 10 ? 70.950 43.756 -0.401 1.00 37.54 10 MET D CA 1
ATOM 4426 C C . MET D 2 10 ? 70.785 42.391 0.288 1.00 35.10 10 MET D C 1
ATOM 4427 O O . MET D 2 10 ? 71.667 41.505 0.063 1.00 35.80 10 MET D O 1
ATOM 4432 N N . ALA D 2 11 ? 69.701 42.195 1.051 1.00 31.80 11 ALA D N 1
ATOM 4433 C CA . ALA D 2 11 ? 69.431 40.909 1.739 1.00 31.55 11 ALA D CA 1
ATOM 4434 C C . ALA D 2 11 ? 69.367 39.782 0.709 1.00 31.16 11 ALA D C 1
ATOM 4435 O O . ALA D 2 11 ? 70.039 38.745 0.934 1.00 31.04 11 ALA D O 1
ATOM 4437 N N . LEU D 2 12 ? 68.582 39.966 -0.358 1.00 31.99 12 LEU D N 1
ATOM 4438 C CA . LEU D 2 12 ? 68.406 38.952 -1.434 1.00 34.40 12 LEU D CA 1
ATOM 4439 C C . LEU D 2 12 ? 69.772 38.631 -2.051 1.00 35.56 12 LEU D C 1
ATOM 4440 O O . LEU D 2 12 ? 70.051 37.447 -2.242 1.00 34.05 12 LEU D O 1
ATOM 4445 N N . ASP D 2 13 ? 70.591 39.646 -2.342 1.00 37.16 13 ASP D N 1
ATOM 4446 C CA . ASP D 2 13 ? 71.898 39.455 -3.024 1.00 41.80 13 ASP D CA 1
ATOM 4447 C C . ASP D 2 13 ? 72.806 38.651 -2.102 1.00 42.59 13 ASP D C 1
ATOM 4448 O O . ASP D 2 13 ? 73.477 37.719 -2.600 1.00 43.70 13 ASP D O 1
ATOM 4453 N N . MET D 2 14 ? 72.833 39.004 -0.819 1.00 42.15 14 MET D N 1
ATOM 4454 C CA . MET D 2 14 ? 73.727 38.336 0.153 1.00 44.32 14 MET D CA 1
ATOM 4455 C C . MET D 2 14 ? 73.245 36.902 0.407 1.00 46.18 14 MET D C 1
ATOM 4456 O O . MET D 2 14 ? 74.089 36.019 0.623 1.00 45.29 14 MET D O 1
ATOM 4461 N N . GLY D 2 15 ? 71.930 36.686 0.376 1.00 49.36 15 GLY D N 1
ATOM 4462 C CA . GLY D 2 15 ? 71.296 35.359 0.523 1.00 51.13 15 GLY D CA 1
ATOM 4463 C C . GLY D 2 15 ? 71.417 34.472 -0.713 1.00 53.56 15 GLY D C 1
ATOM 4464 O O . GLY D 2 15 ? 70.950 33.326 -0.606 1.00 54.97 15 GLY D O 1
ATOM 4465 N N . ASN D 2 16 ? 71.950 34.973 -1.842 1.00 54.79 16 ASN D N 1
ATOM 4466 C CA . ASN D 2 16 ? 72.153 34.221 -3.118 1.00 58.44 16 ASN D CA 1
ATOM 4467 C C . ASN D 2 16 ? 73.647 33.983 -3.378 1.00 59.77 16 ASN D C 1
ATOM 4468 O O . ASN D 2 16 ? 73.965 33.097 -4.206 1.00 61.88 16 ASN D O 1
ATOM 4473 N N . GLU D 2 17 ? 74.534 34.771 -2.756 1.00 61.12 17 GLU D N 1
ATOM 4474 C CA . GLU D 2 17 ? 76.012 34.607 -2.849 1.00 63.77 17 GLU D CA 1
ATOM 4475 C C . GLU D 2 17 ? 76.375 33.217 -2.305 1.00 63.93 17 GLU D C 1
ATOM 4476 O O . GLU D 2 17 ? 77.440 32.652 -2.571 1.00 65.08 17 GLU D O 1
#